Protein AF-0000000072276795 (afdb_homodimer)

Solvent-accessible surface area (backbone atoms only — not comparable to full-atom values): 30568 Å² total; per-residue (Å²): 133,78,74,77,77,68,77,66,77,73,62,91,47,72,48,56,56,48,46,16,51,46,33,13,52,41,35,22,52,41,46,49,38,46,50,50,27,50,40,44,41,50,50,43,51,48,48,41,60,69,48,47,43,57,41,44,35,32,31,45,52,47,86,69,55,72,68,60,15,49,53,50,31,49,51,39,51,53,50,46,44,53,56,47,60,65,33,89,45,36,66,43,66,42,70,52,53,64,67,56,52,46,57,64,42,33,75,75,68,66,55,65,72,63,56,72,74,45,81,60,61,42,41,27,42,28,26,40,40,86,90,47,86,67,60,59,67,58,49,42,50,54,41,35,71,73,22,84,41,40,39,63,58,46,80,45,53,56,50,50,36,48,45,51,48,33,50,51,41,38,52,48,28,53,52,48,42,51,49,39,50,51,46,47,39,51,51,36,42,52,37,46,52,49,47,46,64,73,40,36,70,62,51,50,54,38,51,70,74,62,55,54,67,63,57,54,19,50,53,52,12,51,52,32,24,52,32,16,32,52,11,7,44,48,10,47,60,65,36,43,59,58,53,51,49,52,36,52,48,37,44,69,40,33,89,70,80,47,63,72,48,66,75,51,72,68,54,49,52,55,56,60,44,45,20,53,48,45,8,48,46,30,18,52,39,29,29,52,45,45,46,53,52,56,56,63,74,99,134,78,74,78,76,69,75,68,78,72,62,91,47,71,48,57,55,47,48,16,53,46,34,14,51,41,35,22,51,41,45,49,38,47,50,51,26,51,39,44,41,50,49,43,51,49,48,40,61,68,48,45,42,58,43,44,35,34,30,45,53,46,84,70,56,71,70,59,15,49,54,51,32,50,50,38,51,52,49,47,44,53,56,46,58,66,34,87,45,37,65,43,65,43,70,52,53,65,68,57,54,46,59,63,41,33,76,73,67,64,56,65,73,63,55,72,73,45,80,58,60,43,42,28,43,28,25,40,40,87,90,47,86,67,59,59,66,59,51,41,50,54,41,36,70,74,22,83,43,40,40,63,59,46,80,45,53,56,51,50,35,48,45,52,46,33,49,52,42,38,53,47,30,51,49,48,42,52,50,39,51,51,47,46,39,52,51,37,41,50,37,47,51,50,48,48,63,75,41,37,69,63,50,50,53,39,51,71,74,62,55,54,66,64,58,54,20,49,55,54,11,51,50,34,24,52,33,15,33,53,11,7,45,50,10,47,60,65,37,44,60,58,53,50,49,50,36,52,49,38,44,68,38,33,90,69,79,46,63,72,51,66,73,50,72,67,53,52,50,56,56,62,44,46,21,54,48,44,8,48,46,31,17,53,39,29,30,52,45,44,47,53,52,56,57,64,75,98

InterPro domains:
  IPR003838 ABC3 transporter permease, C-terminal [PF02687] (175-291)
  IPR004513 Cell division protein FtsX [PTHR47755] (19-292)

Radius of gyration: 33.39 Å; Cα contacts (8 Å, |Δi|>4): 785; chains: 2; bounding box: 56×105×78 Å

Sequence (596 aa):
MRFPRTDLPIAEDGSGRFLAIMVAVMVFLATLAMAGAMAVQTVVDRWNRDVSGTLTVQVMPAEGSPEESGKTTEEWVEQALVVLRADRAVADAQAIPIERLKALMEPWLGAADLVDDLPMPRLIDVTLKPDTPFDLAALGRRLSEAVPGATLDDHRLWLAKLVNLAEALASLSLAVLVLVTAATSLAVVQATRTAMTTHRPAIEVLHMIGAHDAYIARQFAARSLVLGLMGGGTGLILALPAILGIGYLCRDIEGGFVPDVGLGAVHWLILVCLPLAGGLVAMLTTRVTVLRTLARMLMRFPRTDLPIAEDGSGRFLAIMVAVMVFLATLAMAGAMAVQTVVDRWNRDVSGTLTVQVMPAEGSPEESGKTTEEWVEQALVVLRADRAVADAQAIPIERLKALMEPWLGAADLVDDLPMPRLIDVTLKPDTPFDLAALGRRLSEAVPGATLDDHRLWLAKLVNLAEALASLSLAVLVLVTAATSLAVVQATRTAMTTHRPAIEVLHMIGAHDAYIARQFAARSLVLGLMGGGTGLILALPAILGIGYLCRDIEGGFVPDVGLGAVHWLILVCLPLAGGLVAMLTTRVTVLRTLARML

pLDDT: mean 76.98, std 15.15, range [20.09, 95.88]

Nearest PDB structures (foldseek):
  8tzk-assembly1_C  TM=5.915E-01  e=5.436E-09  Vibrio cholerae
  8i6s-assembly1_A  TM=6.624E-01  e=3.680E-07  Pseudomonas aeruginosa
  8jia-assembly1_D  TM=5.978E-01  e=1.374E-07  Mycobacterium tuberculosis
  8idc-assembly1_C  TM=5.456E-01  e=1.800E-06  Mycobacterium tuberculosis
  7v8l-assembly1_C  TM=4.996E-01  e=7.443E-05  Escherichia coli K-12

Foldseek 3Di:
DPPPCPVPCLDVDPLLVLLLQLLLQLLLVLLLLLLVLLLLVVQLLVVCVVVQFWWKKWFFFDDDDQVVSVVLSVVLVVQLQVLLVPDPFWPDKAKDDVVVVLVVCCVVVVDSVVSSSDRGIIMMITGTDRPDDDPPVVSQVVSCVRHVRIGGPCCPVVSVVSVVVSVVSVVVSVVSVVVSLVVSLVSLLVSLVVSCVVCVVVVVVCVVVPHDLQVVLQVQLVSQLVSLLSSSVSSLVVNVCVSVVVQVVQCVVPPPRRPNSPQDPVSVVVSNCSSVVRSNSSSVSSSVSSSVVVVVVD/DPPPCPVPCLDVDPLLVLLLQLLLQLLLVLLLLLLVLLLLVVQLLVVCVVVQFWWKKWFFFDDDDQVVSVVLSVVLLVQLQVLLVPDPFWPDKAKDDPVVVLVVCCVVVVDSVVSSSDRGIIMMITGTDRPDDDPPVVSQVVSCVRHVRIGGPCCPVVSVVSVVVSVVSVVVSVVSNVVSLVVSLVSLLVSLVVSCVVCVVVVVVCVVVPHDLQVVLQVQLVSQLVSLLSSSVSSLVVNVCVSVVVQVVQCVVPPPRRPNSPQDPVSVVVSNCSSVVRSNSSSVSSSVSSSVVVVVVD

Secondary structure (DSSP, 8-state):
------SS-----HHHHHHHHHHHHHHHHHHHHHHHHHHHHHHHHHHHHHHTT-EEEEEPPPSS-HHHHHHHHHHHHHHHHHHHHHSTTEEEEEEE-HHHHHHHHHHHH--HHHHHTS-PPEEEEEEEPTT----HHHHHHHHHHH-TTEEEE-THHHHHHHHHHHHHHHHHHHHHHHHHHHHHHHHHHHHHHHHHHHTHHHHHHHHHHT--HHHHHHHHHHHHHHHHHHHHHHHHHHHHHHHHHHHHHHHTT-SSSS------HHHHHHHHHHHHHHHHHHHHHHHHHHHHHHHHH-/------SS-----HHHHHHHHHHHHHHHHHHHHHHHHHHHHHHHHHHHHHHTT-EEEEEPPPSS-HHHHHHHHHHHHHHHHHHHHHSTTEEEEEEE-HHHHHHHHHHHH--HHHHHTS-PPEEEEEEEPTT----HHHHHHHHHHH-TTEEEE-THHHHHHHHHHHHHHHHHHHHHHHHHHHHHHHHHHHHHHHHHHHTHHHHHHHHHHT--HHHHHHHHHHHHHHHHHHHHHHHHHHHHHHHHHHHHHHHTT-SSSS------HHHHHHHHHHHHHHHHHHHHHHHHHHHHHHHHH-

Organism: Rhodospirillum rubrum (strain ATCC 11170 / ATH 1.1.1 / DSM 467 / LMG 4362 / NCIMB 8255 / S1) (NCBI:txid269796)

Structure (mmCIF, N/CA/C/O backbone):
data_AF-0000000072276795-model_v1
#
loop_
_entity.id
_entity.type
_entity.pdbx_description
1 polymer 'ABC3 transporter permease C-terminal domain-containing protein'
#
loop_
_atom_site.group_PDB
_atom_site.id
_atom_site.type_symbol
_atom_site.label_atom_id
_atom_site.label_alt_id
_atom_site.label_comp_id
_atom_site.label_asym_id
_atom_site.label_entity_id
_atom_site.label_seq_id
_atom_site.pdbx_PDB_ins_code
_atom_site.Cartn_x
_atom_site.Cartn_y
_atom_site.Cartn_z
_atom_site.occupancy
_atom_site.B_iso_or_equiv
_atom_site.auth_seq_id
_atom_site.auth_comp_id
_atom_site.auth_asym_id
_atom_site.auth_atom_id
_atom_site.pdbx_PDB_model_num
ATOM 1 N N . MET A 1 1 ? -24.406 9.164 27.703 1 20.09 1 MET A N 1
ATOM 2 C CA . MET A 1 1 ? -23.141 9.492 28.344 1 20.09 1 MET A CA 1
ATOM 3 C C . MET A 1 1 ? -22.703 10.914 28.016 1 20.09 1 MET A C 1
ATOM 5 O O . MET A 1 1 ? -22.406 11.227 26.859 1 20.09 1 MET A O 1
ATOM 9 N N . ARG A 1 2 ? -23.156 11.914 28.656 1 27.45 2 ARG A N 1
ATOM 10 C CA . ARG A 1 2 ? -23.109 13.367 28.5 1 27.45 2 ARG A CA 1
ATOM 11 C C . ARG A 1 2 ? -21.672 13.883 28.531 1 27.45 2 ARG A C 1
ATOM 13 O O . ARG A 1 2 ? -20.938 13.617 29.484 1 27.45 2 ARG A O 1
ATOM 20 N N . PHE A 1 3 ? -21.016 13.953 27.406 1 33.88 3 PHE A N 1
ATOM 21 C CA . PHE A 1 3 ? -19.672 14.516 27.375 1 33.88 3 PHE A CA 1
ATOM 22 C C . PHE A 1 3 ? -19.562 15.742 28.266 1 33.88 3 PHE A C 1
ATOM 24 O O . PHE A 1 3 ? -20.484 16.562 28.328 1 33.88 3 PHE A O 1
ATOM 31 N N . PRO A 1 4 ? -19.031 15.773 29.422 1 36.06 4 PRO A N 1
ATOM 32 C CA . PRO A 1 4 ? -18.969 16.922 30.328 1 36.06 4 PRO A CA 1
ATOM 33 C C . PRO A 1 4 ? -18.672 18.234 29.594 1 36.06 4 PRO A C 1
ATOM 35 O O . PRO A 1 4 ? -17.969 18.234 28.594 1 36.06 4 PRO A O 1
ATOM 38 N N . ARG A 1 5 ? -19.594 19.219 29.672 1 37.97 5 ARG A N 1
ATOM 39 C CA . ARG A 1 5 ? -19.656 20.594 29.188 1 37.97 5 ARG A CA 1
ATOM 40 C C . ARG A 1 5 ? -18.438 21.391 29.656 1 37.97 5 ARG A C 1
ATOM 42 O O . ARG A 1 5 ? -18.312 21.688 30.844 1 37.97 5 ARG A O 1
ATOM 49 N N . THR A 1 6 ? -17.266 20.938 29.594 1 38.81 6 THR A N 1
ATOM 50 C CA . THR A 1 6 ? -16.25 21.906 29.969 1 38.81 6 THR A CA 1
ATOM 51 C C . THR A 1 6 ? -16.594 23.297 29.422 1 38.81 6 THR A C 1
ATOM 53 O O . THR A 1 6 ? -17.078 23.422 28.297 1 38.81 6 THR A O 1
ATOM 56 N N . ASP A 1 7 ? -17.078 24.234 30.25 1 36.56 7 ASP A N 1
ATOM 57 C CA . ASP A 1 7 ? -17.531 25.625 30.125 1 36.56 7 ASP A CA 1
ATOM 58 C C . ASP A 1 7 ? -16.688 26.375 29.094 1 36.56 7 ASP A C 1
ATOM 60 O O . ASP A 1 7 ? -16.859 27.578 28.906 1 36.56 7 ASP A O 1
ATOM 64 N N . LEU A 1 8 ? -15.367 26.172 29.062 1 38 8 LEU A N 1
ATOM 65 C CA . LEU A 1 8 ? -14.711 27 28.047 1 38 8 LEU A CA 1
ATOM 66 C C . LEU A 1 8 ? -15.367 26.812 26.688 1 38 8 LEU A C 1
ATOM 68 O O . LEU A 1 8 ? -15.594 25.688 26.234 1 38 8 LEU A O 1
ATOM 72 N N . PRO A 1 9 ? -16.312 27.672 26.312 1 37.31 9 PRO A N 1
ATOM 73 C CA . PRO A 1 9 ? -16.891 27.625 24.969 1 37.31 9 PRO A CA 1
ATOM 74 C C . PRO A 1 9 ? -15.891 27.156 23.922 1 37.31 9 PRO A C 1
ATOM 76 O O . PRO A 1 9 ? -15.258 27.969 23.25 1 37.31 9 PRO A O 1
ATOM 79 N N . ILE A 1 10 ? -15.148 26.328 24.203 1 44.72 10 ILE A N 1
ATOM 80 C CA . ILE A 1 10 ? -14.18 25.797 23.25 1 44.72 10 ILE A CA 1
ATOM 81 C C . ILE A 1 10 ? -14.852 25.578 21.906 1 44.72 10 ILE A C 1
ATOM 83 O O . ILE A 1 10 ? -15.742 24.734 21.766 1 44.72 10 ILE A O 1
ATOM 87 N N . ALA A 1 11 ? -15.211 26.656 21.25 1 44.47 11 ALA A N 1
ATOM 88 C CA . ALA A 1 11 ? -15.625 26.984 19.891 1 44.47 11 ALA A CA 1
ATOM 89 C C . ALA A 1 11 ? -15.273 25.859 18.922 1 44.47 11 ALA A C 1
ATOM 91 O O . ALA A 1 11 ? -14.367 25.062 19.188 1 44.47 11 ALA A O 1
ATOM 92 N N . GLU A 1 12 ? -16.125 25.188 18.266 1 48.78 12 GLU A N 1
ATOM 93 C CA . GLU A 1 12 ? -16.141 24.344 17.078 1 48.78 12 GLU A CA 1
ATOM 94 C C . GLU A 1 12 ? -14.898 24.562 16.219 1 48.78 12 GLU A C 1
ATOM 96 O O . GLU A 1 12 ? -14.93 25.312 15.242 1 48.78 12 GLU A O 1
ATOM 101 N N . ASP A 1 13 ? -13.695 24.766 16.859 1 55.5 13 ASP A N 1
ATOM 102 C CA . ASP A 1 13 ? -12.539 25.391 16.234 1 55.5 13 ASP A CA 1
ATOM 103 C C . ASP A 1 13 ? -11.992 24.531 15.094 1 55.5 13 ASP A C 1
ATOM 105 O O . ASP A 1 13 ? -12.195 23.312 15.078 1 55.5 13 ASP A O 1
ATOM 109 N N . GLY A 1 14 ? -11.891 25.094 13.945 1 64.62 14 GLY A N 1
ATOM 110 C CA . GLY A 1 14 ? -11.234 24.703 12.703 1 64.62 14 GLY A CA 1
ATOM 111 C C . GLY A 1 14 ? -10.031 23.812 12.914 1 64.62 14 GLY A C 1
ATOM 112 O O . GLY A 1 14 ? -9.781 22.906 12.117 1 64.62 14 GLY A O 1
ATOM 113 N N . SER A 1 15 ? -9.445 23.922 14.141 1 71.5 15 SER A N 1
ATOM 114 C CA . SER A 1 15 ? -8.234 23.141 14.406 1 71.5 15 SER A CA 1
ATOM 115 C C . SER A 1 15 ? -8.57 21.703 14.773 1 71.5 15 SER A C 1
ATOM 117 O O . SER A 1 15 ? -7.848 20.781 14.414 1 71.5 15 SER A O 1
ATOM 119 N N . GLY A 1 16 ? -9.727 21.578 15.547 1 79.12 16 GLY A N 1
ATOM 120 C CA . GLY A 1 16 ? -10.148 20.234 15.93 1 79.12 16 GLY A CA 1
ATOM 121 C C . GLY A 1 16 ? -10.547 19.375 14.75 1 79.12 16 GLY A C 1
ATOM 122 O O . GLY A 1 16 ? -10.164 18.203 14.672 1 79.12 16 GLY A O 1
ATOM 123 N N . ARG A 1 17 ? -11.242 20.031 13.875 1 83.44 17 ARG A N 1
ATOM 124 C CA . ARG A 1 17 ? -11.664 19.312 12.688 1 83.44 17 ARG A CA 1
ATOM 125 C C . ARG A 1 17 ? -10.469 18.922 11.82 1 83.44 17 ARG A C 1
ATOM 127 O O . ARG A 1 17 ? -10.422 17.828 11.258 1 83.44 17 ARG A O 1
ATOM 134 N N . PHE A 1 18 ? -9.547 19.812 11.758 1 85.56 18 PHE A N 1
ATOM 135 C CA . PHE A 1 18 ? -8.32 19.547 11.008 1 85.56 18 PHE A CA 1
ATOM 136 C C . PHE A 1 18 ? -7.598 18.328 11.57 1 85.56 18 PHE A C 1
ATOM 138 O O . PHE A 1 18 ? -7.207 17.438 10.812 1 85.56 18 PHE A O 1
ATOM 145 N N . LEU A 1 19 ? -7.512 18.297 12.875 1 87.38 19 LEU A N 1
ATOM 146 C CA . LEU A 1 19 ? -6.785 17.219 13.516 1 87.38 19 LEU A CA 1
ATOM 147 C C . LEU A 1 19 ? -7.488 15.883 13.289 1 87.38 19 LEU A C 1
ATOM 149 O O . LEU A 1 19 ? -6.844 14.883 12.953 1 87.38 19 LEU A O 1
ATOM 153 N N . ALA A 1 20 ? -8.758 15.883 13.406 1 90.62 20 ALA A N 1
ATOM 154 C CA . ALA A 1 20 ? -9.539 14.664 13.234 1 90.62 20 ALA A CA 1
ATOM 155 C C . ALA A 1 20 ? -9.398 14.125 11.812 1 90.62 20 ALA A C 1
ATOM 157 O O . ALA A 1 20 ? -9.219 12.922 11.617 1 90.62 20 ALA A O 1
ATOM 158 N N . ILE A 1 21 ? -9.477 15.008 10.844 1 91.06 21 ILE A N 1
ATOM 159 C CA . ILE A 1 21 ? -9.398 14.609 9.438 1 91.06 21 ILE A CA 1
ATOM 160 C C . ILE A 1 21 ? -7.992 14.094 9.133 1 91.06 21 ILE A C 1
ATOM 162 O O . ILE A 1 21 ? -7.832 13.086 8.445 1 91.06 21 ILE A O 1
ATOM 166 N N . MET A 1 22 ? -7.035 14.742 9.609 1 91.56 22 MET A N 1
ATOM 167 C CA . MET A 1 22 ? -5.648 14.344 9.375 1 91.56 22 MET A CA 1
ATOM 168 C C . MET A 1 22 ? -5.371 12.969 9.969 1 91.56 22 MET A C 1
ATOM 170 O O . MET A 1 22 ? -4.758 12.117 9.312 1 91.56 22 MET A O 1
ATOM 174 N N . VAL A 1 23 ? -5.785 12.797 11.18 1 92.5 23 VAL A N 1
ATOM 175 C CA . VAL A 1 23 ? -5.582 11.516 11.828 1 92.5 23 VAL A CA 1
ATOM 176 C C . VAL A 1 23 ? -6.348 10.422 11.086 1 92.5 23 VAL A C 1
ATOM 178 O O . VAL A 1 23 ? -5.855 9.305 10.93 1 92.5 23 VAL A O 1
ATOM 181 N N . ALA A 1 24 ? -7.578 10.758 10.617 1 94.38 24 ALA A N 1
ATOM 182 C CA . ALA A 1 24 ? -8.375 9.805 9.844 1 94.38 24 ALA A CA 1
ATOM 183 C C . ALA A 1 24 ? -7.609 9.336 8.609 1 94.38 24 ALA A C 1
ATOM 185 O O . ALA A 1 24 ? -7.539 8.133 8.344 1 94.38 24 ALA A O 1
ATOM 186 N N . VAL A 1 25 ? -7.02 10.242 7.918 1 92.69 25 VAL A N 1
ATOM 187 C CA . VAL A 1 25 ? -6.289 9.93 6.695 1 92.69 25 VAL A CA 1
ATOM 188 C C . VAL A 1 25 ? -5.074 9.062 7.02 1 92.69 25 VAL A C 1
ATOM 190 O O . VAL A 1 25 ? -4.824 8.062 6.352 1 92.69 25 VAL A O 1
ATOM 193 N N . MET A 1 26 ? -4.328 9.43 8.008 1 92.44 26 MET A N 1
ATOM 194 C CA . MET A 1 26 ? -3.113 8.711 8.391 1 92.44 26 MET A CA 1
ATOM 195 C C . MET A 1 26 ? -3.439 7.289 8.844 1 92.44 26 MET A C 1
ATOM 197 O O . MET A 1 26 ? -2.779 6.336 8.43 1 92.44 26 MET A O 1
ATOM 201 N N . VAL A 1 27 ? -4.484 7.172 9.648 1 93.44 27 VAL A N 1
ATOM 202 C CA . VAL A 1 27 ? -4.863 5.848 10.133 1 93.44 27 VAL A CA 1
ATOM 203 C C . VAL A 1 27 ? -5.402 5.012 8.969 1 93.44 27 VAL A C 1
ATOM 205 O O . VAL A 1 27 ? -5.184 3.801 8.914 1 93.44 27 VAL A O 1
ATOM 208 N N . PHE A 1 28 ? -6.168 5.602 8.109 1 94.56 28 PHE A N 1
ATOM 209 C CA . PHE A 1 28 ? -6.621 4.922 6.902 1 94.56 28 PHE A CA 1
ATOM 210 C C . PHE A 1 28 ? -5.441 4.312 6.156 1 94.56 28 PHE A C 1
ATOM 212 O O . PHE A 1 28 ? -5.453 3.121 5.832 1 94.56 28 PHE A O 1
ATOM 219 N N . LEU A 1 29 ? -4.438 5.109 5.934 1 92 29 LEU A N 1
ATOM 220 C CA . LEU A 1 29 ? -3.262 4.668 5.191 1 92 29 LEU A CA 1
ATOM 221 C C . LEU A 1 29 ? -2.512 3.584 5.957 1 92 29 LEU A C 1
ATOM 223 O O . LEU A 1 29 ? -2.061 2.6 5.367 1 92 29 LEU A O 1
ATOM 227 N N . ALA A 1 30 ? -2.354 3.791 7.234 1 92.94 30 ALA A N 1
ATOM 228 C CA . ALA A 1 30 ? -1.681 2.795 8.07 1 92.94 30 ALA A CA 1
ATOM 229 C C . ALA A 1 30 ? -2.428 1.465 8.039 1 92.94 30 ALA A C 1
ATOM 231 O O . ALA A 1 30 ? -1.81 0.4 7.969 1 92.94 30 ALA A O 1
ATOM 232 N N . THR A 1 31 ? -3.746 1.575 8.125 1 93.75 31 THR A N 1
ATOM 233 C CA . THR A 1 31 ? -4.578 0.378 8.117 1 93.75 31 THR A CA 1
ATOM 234 C C . THR A 1 31 ? -4.43 -0.375 6.797 1 93.75 31 THR A C 1
ATOM 236 O O . THR A 1 31 ? -4.281 -1.599 6.789 1 93.75 31 THR A O 1
ATOM 239 N N . LEU A 1 32 ? -4.461 0.344 5.77 1 92.81 32 LEU A N 1
ATOM 240 C CA . LEU A 1 32 ? -4.316 -0.285 4.465 1 92.81 32 LEU A CA 1
ATOM 241 C C . LEU A 1 32 ? -2.943 -0.936 4.324 1 92.81 32 LEU A C 1
ATOM 243 O O . LEU A 1 32 ? -2.828 -2.041 3.789 1 92.81 32 LEU A O 1
ATOM 247 N N . ALA A 1 33 ? -1.921 -0.203 4.738 1 90.44 33 ALA A N 1
ATOM 248 C CA . ALA A 1 33 ? -0.561 -0.732 4.676 1 90.44 33 ALA A CA 1
ATOM 249 C C . ALA A 1 33 ? -0.433 -2.012 5.5 1 90.44 33 ALA A C 1
ATOM 251 O O . ALA A 1 33 ? 0.137 -3.002 5.035 1 90.44 33 ALA A O 1
ATOM 252 N N . MET A 1 34 ? -0.994 -1.977 6.668 1 91.06 34 MET A N 1
ATOM 253 C CA . MET A 1 34 ? -0.9 -3.121 7.57 1 91.06 34 MET A CA 1
ATOM 254 C C . MET A 1 34 ? -1.726 -4.293 7.047 1 91.06 34 MET A C 1
ATOM 256 O O . MET A 1 34 ? -1.27 -5.438 7.074 1 91.06 34 MET A O 1
ATOM 260 N N . ALA A 1 35 ? -2.898 -4 6.652 1 91.12 35 ALA A N 1
ATOM 261 C CA . ALA A 1 35 ? -3.762 -5.043 6.098 1 91.12 35 ALA A CA 1
ATOM 262 C C . ALA A 1 35 ? -3.117 -5.703 4.883 1 91.12 35 ALA A C 1
ATOM 264 O O . ALA A 1 35 ? -3.172 -6.926 4.73 1 91.12 35 ALA A O 1
ATOM 265 N N . GLY A 1 36 ? -2.57 -4.906 4.035 1 88.38 36 GLY A N 1
ATOM 266 C CA . GLY A 1 36 ? -1.886 -5.445 2.873 1 88.38 36 GLY A CA 1
ATOM 267 C C . GLY A 1 36 ? -0.716 -6.344 3.23 1 88.38 36 GLY A C 1
ATOM 268 O O . GLY A 1 36 ? -0.555 -7.422 2.654 1 88.38 36 GLY A O 1
ATOM 269 N N . ALA A 1 37 ? 0.074 -5.895 4.133 1 87.19 37 ALA A N 1
ATOM 270 C CA . ALA A 1 37 ? 1.221 -6.688 4.57 1 87.19 37 ALA A CA 1
ATOM 271 C C . ALA A 1 37 ? 0.771 -8.008 5.191 1 87.19 37 ALA A C 1
ATOM 273 O O . ALA A 1 37 ? 1.366 -9.055 4.934 1 87.19 37 ALA A O 1
ATOM 274 N N . MET A 1 38 ? -0.265 -7.945 5.965 1 87.44 38 MET A N 1
ATOM 275 C CA . MET A 1 38 ? -0.78 -9.141 6.621 1 87.44 38 MET A CA 1
ATOM 276 C C . MET A 1 38 ? -1.386 -10.102 5.605 1 87.44 38 MET A C 1
ATOM 278 O O . MET A 1 38 ? -1.252 -11.32 5.738 1 87.44 38 MET A O 1
ATOM 282 N N . ALA A 1 39 ? -2.004 -9.602 4.668 1 85.5 39 ALA A N 1
ATOM 283 C CA . ALA A 1 39 ? -2.588 -10.43 3.619 1 85.5 39 ALA A CA 1
ATOM 284 C C . ALA A 1 39 ? -1.511 -11.211 2.875 1 85.5 39 ALA A C 1
ATOM 286 O O . ALA A 1 39 ? -1.663 -12.414 2.631 1 85.5 39 ALA A O 1
ATOM 287 N N . VAL A 1 40 ? -0.479 -10.523 2.545 1 82.62 40 VAL A N 1
ATOM 288 C CA . VAL A 1 40 ? 0.615 -11.172 1.83 1 82.62 40 VAL A CA 1
ATOM 289 C C . VAL A 1 40 ? 1.254 -12.234 2.721 1 82.62 40 VAL A C 1
ATOM 291 O O . VAL A 1 40 ? 1.584 -13.328 2.256 1 82.62 40 VAL A O 1
ATOM 294 N N . GLN A 1 41 ? 1.397 -11.898 3.957 1 81.44 41 GLN A N 1
ATOM 295 C CA . GLN A 1 41 ? 1.994 -12.852 4.891 1 81.44 41 GLN A CA 1
ATOM 296 C C . GLN A 1 41 ? 1.119 -14.094 5.047 1 81.44 41 GLN A C 1
ATOM 298 O O . GLN A 1 41 ? 1.631 -15.203 5.18 1 81.44 41 GLN A O 1
ATOM 303 N N . THR A 1 42 ? -0.149 -13.891 5.043 1 79.31 42 THR A N 1
ATOM 304 C CA . THR A 1 42 ? -1.074 -15.008 5.172 1 79.31 42 THR A CA 1
ATOM 305 C C . THR A 1 42 ? -0.977 -15.938 3.965 1 79.31 42 THR A C 1
ATOM 307 O O . THR A 1 42 ? -1.021 -17.156 4.109 1 79.31 42 THR A O 1
ATOM 310 N N . VAL A 1 43 ? -0.825 -15.32 2.854 1 75.5 43 VAL A N 1
ATOM 311 C CA . VAL A 1 43 ? -0.714 -16.109 1.633 1 75.5 43 VAL A CA 1
ATOM 312 C C . VAL A 1 43 ? 0.575 -16.922 1.663 1 75.5 43 VAL A C 1
ATOM 314 O O . VAL A 1 43 ? 0.574 -18.109 1.326 1 75.5 43 VAL A O 1
ATOM 317 N N . VAL A 1 44 ? 1.602 -16.297 2.039 1 73.81 44 VAL A N 1
ATOM 318 C CA . VAL A 1 44 ? 2.9 -16.953 2.094 1 73.81 44 VAL A CA 1
ATOM 319 C C . VAL A 1 44 ? 2.865 -18.078 3.133 1 73.81 44 VAL A C 1
ATOM 321 O O . VAL A 1 44 ? 3.42 -19.156 2.912 1 73.81 44 VAL A O 1
ATOM 324 N N . ASP A 1 45 ? 2.305 -17.797 4.27 1 72.69 45 ASP A N 1
ATOM 325 C CA . ASP A 1 45 ? 2.205 -18.797 5.332 1 72.69 45 ASP A CA 1
ATOM 326 C C . ASP A 1 45 ? 1.394 -20 4.875 1 72.69 45 ASP A C 1
ATOM 328 O O . ASP A 1 45 ? 1.729 -21.141 5.203 1 72.69 45 ASP A O 1
ATOM 332 N N . ARG A 1 46 ? 0.455 -19.75 4.215 1 69.69 46 ARG A N 1
ATOM 333 C CA . ARG A 1 46 ? -0.371 -20.844 3.707 1 69.69 46 ARG A CA 1
ATOM 334 C C . ARG A 1 46 ? 0.382 -21.656 2.664 1 69.69 46 ARG A C 1
ATOM 336 O O . ARG A 1 46 ? 0.295 -22.891 2.65 1 69.69 46 ARG A O 1
ATOM 343 N N . TRP A 1 47 ? 0.97 -20.906 1.813 1 66.12 47 TRP A N 1
ATOM 344 C CA . TRP A 1 47 ? 1.753 -21.594 0.797 1 66.12 47 TRP A CA 1
ATOM 345 C C . TRP A 1 47 ? 2.859 -22.422 1.437 1 66.12 47 TRP A C 1
ATOM 347 O O . TRP A 1 47 ? 3.141 -23.547 0.991 1 66.12 47 TRP A O 1
ATOM 357 N N . ASN A 1 48 ? 3.477 -21.828 2.393 1 62.69 48 ASN A N 1
ATOM 358 C CA . ASN A 1 48 ? 4.527 -22.547 3.1 1 62.69 48 ASN A CA 1
ATOM 359 C C . ASN A 1 48 ? 3.988 -23.797 3.779 1 62.69 48 ASN A C 1
ATOM 361 O O . ASN A 1 48 ? 4.668 -24.828 3.83 1 62.69 48 ASN A O 1
ATOM 365 N N . ARG A 1 49 ? 2.857 -23.656 4.344 1 59.19 49 ARG A N 1
ATOM 366 C CA . ARG A 1 49 ? 2.248 -24.797 5.027 1 59.19 49 ARG A CA 1
ATOM 367 C C . ARG A 1 49 ? 1.905 -25.906 4.039 1 59.19 49 ARG A C 1
ATOM 369 O O . ARG A 1 49 ? 2.078 -27.094 4.344 1 59.19 49 ARG A O 1
ATOM 376 N N . ASP A 1 50 ? 1.562 -25.469 2.863 1 55.47 50 ASP A N 1
ATOM 377 C CA . ASP A 1 50 ? 1.176 -26.453 1.861 1 55.47 50 ASP A CA 1
ATOM 378 C C . ASP A 1 50 ? 2.404 -27.094 1.226 1 55.47 50 ASP A C 1
ATOM 380 O O . ASP A 1 50 ? 2.385 -28.281 0.886 1 55.47 50 ASP A O 1
ATOM 384 N N . VAL A 1 51 ? 3.41 -26.203 1.039 1 52.25 51 VAL A N 1
ATOM 385 C CA . VAL A 1 51 ? 4.609 -26.719 0.379 1 52.25 51 VAL A CA 1
ATOM 386 C C . VAL A 1 51 ? 5.543 -27.328 1.413 1 52.25 51 VAL A C 1
ATOM 388 O O . VAL A 1 51 ? 6.281 -28.281 1.104 1 52.25 51 VAL A O 1
ATOM 391 N N . SER A 1 52 ? 5.758 -26.5 2.537 1 53.78 52 SER A N 1
ATOM 392 C CA . SER A 1 52 ? 6.715 -26.891 3.572 1 53.78 52 SER A CA 1
ATOM 393 C C . SER A 1 52 ? 6.434 -28.297 4.09 1 53.78 52 SER A C 1
ATOM 395 O O . SER A 1 52 ? 7.297 -28.906 4.715 1 53.78 52 SER A O 1
ATOM 397 N N . GLY A 1 53 ? 5.305 -28.844 3.895 1 52.5 53 GLY A N 1
ATOM 398 C CA . GLY A 1 53 ? 5.234 -30.141 4.543 1 52.5 53 GLY A CA 1
ATOM 399 C C . GLY A 1 53 ? 6.074 -31.203 3.854 1 52.5 53 GLY A C 1
ATOM 400 O O . GLY A 1 53 ? 6.441 -32.219 4.465 1 52.5 53 GLY A O 1
ATOM 401 N N . THR A 1 54 ? 6.398 -31.031 2.492 1 57.44 54 THR A N 1
ATOM 402 C CA . THR A 1 54 ? 7.121 -32.156 1.927 1 57.44 54 THR A CA 1
ATOM 403 C C . THR A 1 54 ? 8.305 -31.703 1.094 1 57.44 54 THR A C 1
ATOM 405 O O . THR A 1 54 ? 8.141 -30.906 0.167 1 57.44 54 THR A O 1
ATOM 408 N N . LEU A 1 55 ? 9.43 -31.438 1.732 1 67.62 55 LEU A N 1
ATOM 409 C CA . LEU A 1 55 ? 10.656 -31.234 0.967 1 67.62 55 LEU A CA 1
ATOM 410 C C . LEU A 1 55 ? 11.211 -32.562 0.457 1 67.62 55 LEU A C 1
ATOM 412 O O . LEU A 1 55 ? 11.156 -33.562 1.155 1 67.62 55 LEU A O 1
ATOM 416 N N . THR A 1 56 ? 11.461 -32.5 -0.914 1 72.5 56 THR A N 1
ATOM 417 C CA . THR A 1 56 ? 12.031 -33.719 -1.466 1 72.5 56 THR A CA 1
ATOM 418 C C . THR A 1 56 ? 13.508 -33.531 -1.799 1 72.5 56 THR A C 1
ATOM 420 O O . THR A 1 56 ? 13.883 -32.562 -2.451 1 72.5 56 THR A O 1
ATOM 423 N N . VAL A 1 57 ? 14.336 -34.312 -1.13 1 78.75 57 VAL A N 1
ATOM 424 C CA . VAL A 1 57 ? 15.766 -34.312 -1.415 1 78.75 57 VAL A CA 1
ATOM 425 C C . VAL A 1 57 ? 16.078 -35.406 -2.459 1 78.75 57 VAL A C 1
ATOM 427 O O . VAL A 1 57 ? 15.562 -36.5 -2.375 1 78.75 57 VAL A O 1
ATOM 430 N N . GLN A 1 58 ? 16.656 -34.938 -3.477 1 79.81 58 GLN A N 1
ATOM 431 C CA . GLN A 1 58 ? 17.047 -35.875 -4.516 1 79.81 58 GLN A CA 1
ATOM 432 C C . GLN A 1 58 ? 18.531 -36.219 -4.426 1 79.81 58 GLN A C 1
ATOM 434 O O . GLN A 1 58 ? 19.359 -35.312 -4.285 1 79.81 58 GLN A O 1
ATOM 439 N N . VAL A 1 59 ? 18.828 -37.531 -4.316 1 80.62 59 VAL A N 1
ATOM 440 C CA . VAL A 1 59 ? 20.219 -38 -4.324 1 80.62 59 VAL A CA 1
ATOM 441 C C . VAL A 1 59 ? 20.531 -38.625 -5.676 1 80.62 59 VAL A C 1
ATOM 443 O O . VAL A 1 59 ? 19.938 -39.656 -6.059 1 80.62 59 VAL A O 1
ATOM 446 N N . MET A 1 60 ? 21.359 -37.938 -6.359 1 79.44 60 MET A N 1
ATOM 447 C CA . MET A 1 60 ? 21.766 -38.438 -7.664 1 79.44 60 MET A CA 1
ATOM 448 C C . MET A 1 60 ? 22.656 -39.656 -7.516 1 79.44 60 MET A C 1
ATOM 450 O O . MET A 1 60 ? 23.484 -39.719 -6.598 1 79.44 60 MET A O 1
ATOM 454 N N . PRO A 1 61 ? 22.391 -40.625 -8.422 1 75.88 61 PRO A N 1
ATOM 455 C CA . PRO A 1 61 ? 23.203 -41.844 -8.352 1 75.88 61 PRO A CA 1
ATOM 456 C C . PRO A 1 61 ? 24.688 -41.562 -8.633 1 75.88 61 PRO A C 1
ATOM 458 O O . PRO A 1 61 ? 25 -40.688 -9.43 1 75.88 61 PRO A O 1
ATOM 461 N N . ALA A 1 62 ? 25.547 -42.219 -7.801 1 73.44 62 ALA A N 1
ATOM 462 C CA . ALA A 1 62 ? 27 -42.125 -7.992 1 73.44 62 ALA A CA 1
ATOM 463 C C . ALA A 1 62 ? 27.422 -42.688 -9.336 1 73.44 62 ALA A C 1
ATOM 465 O O . ALA A 1 62 ? 26.703 -43.531 -9.914 1 73.44 62 ALA A O 1
ATOM 466 N N . GLU A 1 63 ? 28.391 -42 -9.898 1 70 63 GLU A N 1
ATOM 467 C CA . GLU A 1 63 ? 28.953 -42.469 -11.156 1 70 63 GLU A CA 1
ATOM 468 C C . GLU A 1 63 ? 29.703 -43.781 -10.945 1 70 63 GLU A C 1
ATOM 470 O O . GLU A 1 63 ? 30.297 -44 -9.891 1 70 63 GLU A O 1
ATOM 475 N N . GLY A 1 64 ? 29.5 -44.844 -11.758 1 66.06 64 GLY A N 1
ATOM 476 C CA . GLY A 1 64 ? 30.25 -46.062 -11.758 1 66.06 64 GLY A CA 1
ATOM 477 C C . GLY A 1 64 ? 29.422 -47.281 -12.188 1 66.06 64 GLY A C 1
ATOM 478 O O . GLY A 1 64 ? 28.406 -47.125 -12.852 1 66.06 64 GLY A O 1
ATOM 479 N N . SER A 1 65 ? 29.922 -48.438 -11.875 1 66.56 65 SER A N 1
ATOM 480 C CA . SER A 1 65 ? 29.234 -49.656 -12.195 1 66.56 65 SER A CA 1
ATOM 481 C C . SER A 1 65 ? 27.938 -49.812 -11.398 1 66.56 65 SER A C 1
ATOM 483 O O . SER A 1 65 ? 27.828 -49.281 -10.289 1 66.56 65 SER A O 1
ATOM 485 N N . PRO A 1 66 ? 26.875 -50.25 -11.945 1 66.44 66 PRO A N 1
ATOM 486 C CA . PRO A 1 66 ? 25.562 -50.344 -11.32 1 66.44 66 PRO A CA 1
ATOM 487 C C . PRO A 1 66 ? 25.609 -50.906 -9.906 1 66.44 66 PRO A C 1
ATOM 489 O O . PRO A 1 66 ? 24.906 -50.438 -9.016 1 66.44 66 PRO A O 1
ATOM 492 N N . GLU A 1 67 ? 26.422 -51.844 -9.75 1 70.44 67 GLU A N 1
ATOM 493 C CA . GLU A 1 67 ? 26.469 -52.438 -8.422 1 70.44 67 GLU A CA 1
ATOM 494 C C . GLU A 1 67 ? 27.156 -51.5 -7.422 1 70.44 67 GLU A C 1
ATOM 496 O O . GLU A 1 67 ? 26.688 -51.344 -6.293 1 70.44 67 GLU A O 1
ATOM 501 N N . GLU A 1 68 ? 28.219 -50.938 -7.797 1 71 68 GLU A N 1
ATOM 502 C CA . GLU A 1 68 ? 28.969 -50.031 -6.918 1 71 68 GLU A CA 1
ATOM 503 C C . GLU A 1 68 ? 28.219 -48.719 -6.707 1 71 68 GLU A C 1
ATOM 505 O O . GLU A 1 68 ? 28.219 -48.156 -5.605 1 71 68 GLU A O 1
ATOM 510 N N . SER A 1 69 ? 27.609 -48.375 -7.734 1 74.12 69 SER A N 1
ATOM 511 C CA . SER A 1 69 ? 26.859 -47.125 -7.688 1 74.12 69 SER A CA 1
ATOM 512 C C . SER A 1 69 ? 25.656 -47.25 -6.758 1 74.12 69 SER A C 1
ATOM 514 O O . SER A 1 69 ? 25.297 -46.281 -6.062 1 74.12 69 SER A O 1
ATOM 516 N N . GLY A 1 70 ? 25.109 -48.406 -6.812 1 73.44 70 GLY A N 1
ATOM 517 C CA . GLY A 1 70 ? 23.969 -48.625 -5.953 1 73.44 70 GLY A CA 1
ATOM 518 C C . GLY A 1 70 ? 24.297 -48.594 -4.477 1 73.44 70 GLY A C 1
ATOM 519 O O . GLY A 1 70 ? 23.562 -48.031 -3.68 1 73.44 70 GLY A O 1
ATOM 520 N N . LYS A 1 71 ? 25.422 -49.25 -4.172 1 80.81 71 LYS A N 1
ATOM 521 C CA . LYS A 1 71 ? 25.828 -49.25 -2.771 1 80.81 71 LYS A CA 1
ATOM 522 C C . LYS A 1 71 ? 26.234 -47.875 -2.293 1 80.81 71 LYS A C 1
ATOM 524 O O . LYS A 1 71 ? 25.875 -47.469 -1.19 1 80.81 71 LYS A O 1
ATOM 529 N N . THR A 1 72 ? 26.938 -47.25 -3.131 1 80.94 72 THR A N 1
ATOM 530 C CA . THR A 1 72 ? 27.391 -45.906 -2.762 1 80.94 72 THR A CA 1
ATOM 531 C C . THR A 1 72 ? 26.219 -44.938 -2.631 1 80.94 72 THR A C 1
ATOM 533 O O . THR A 1 72 ? 26.203 -44.125 -1.729 1 80.94 72 THR A O 1
ATOM 536 N N . THR A 1 73 ? 25.328 -45.094 -3.463 1 82 73 THR A N 1
ATOM 537 C CA . THR A 1 73 ? 24.141 -44.25 -3.412 1 82 73 THR A CA 1
ATOM 538 C C . THR A 1 73 ? 23.344 -44.5 -2.139 1 82 73 THR A C 1
ATOM 540 O O . THR A 1 73 ? 22.812 -43.562 -1.529 1 82 73 THR A O 1
ATOM 543 N N . GLU A 1 74 ? 23.344 -45.781 -1.783 1 82.12 74 GLU A N 1
ATOM 544 C CA . GLU A 1 74 ? 22.625 -46.094 -0.556 1 82.12 74 GLU A CA 1
ATOM 545 C C . GLU A 1 74 ? 23.312 -45.5 0.667 1 82.12 74 GLU A C 1
ATOM 547 O O . GLU A 1 74 ? 22.656 -45.094 1.623 1 82.12 74 GLU A O 1
ATOM 552 N N . GLU A 1 75 ? 24.547 -45.531 0.618 1 84.44 75 GLU A N 1
ATOM 553 C CA . GLU A 1 75 ? 25.297 -44.906 1.706 1 84.44 75 GLU A CA 1
ATOM 554 C C . GLU A 1 75 ? 25.062 -43.406 1.763 1 84.44 75 GLU A C 1
ATOM 556 O O . GLU A 1 75 ? 24.953 -42.844 2.848 1 84.44 75 GLU A O 1
ATOM 561 N N . TRP A 1 76 ? 24.938 -42.875 0.598 1 84.25 76 TRP A N 1
ATOM 562 C CA . TRP A 1 76 ? 24.672 -41.438 0.528 1 84.25 76 TRP A CA 1
ATOM 563 C C . TRP A 1 76 ? 23.281 -41.094 1.073 1 84.25 76 TRP A C 1
ATOM 565 O O . TRP A 1 76 ? 23.109 -40.094 1.774 1 84.25 76 TRP A O 1
ATOM 575 N N . VAL A 1 77 ? 22.391 -41.906 0.744 1 87.25 77 VAL A N 1
ATOM 576 C CA . VAL A 1 77 ? 21.016 -41.719 1.214 1 87.25 77 VAL A CA 1
ATOM 577 C C . VAL A 1 77 ? 20.969 -41.812 2.738 1 87.25 77 VAL A C 1
ATOM 579 O O . VAL A 1 77 ? 20.312 -41 3.396 1 87.25 77 VAL A O 1
ATOM 582 N N . GLU A 1 78 ? 21.688 -42.781 3.246 1 87.12 78 GLU A N 1
ATOM 583 C CA . GLU A 1 78 ? 21.719 -42.969 4.699 1 87.12 78 GLU A CA 1
ATOM 584 C C . GLU A 1 78 ? 22.391 -41.75 5.371 1 87.12 78 GLU A C 1
ATOM 586 O O . GLU A 1 78 ? 21.953 -41.312 6.422 1 87.12 78 GLU A O 1
ATOM 591 N N . GLN A 1 79 ? 23.391 -41.375 4.789 1 87.5 79 GLN A N 1
ATOM 592 C CA . GLN A 1 79 ? 24.078 -40.219 5.336 1 87.5 79 GLN A CA 1
ATOM 593 C C . GLN A 1 79 ? 23.203 -38.969 5.27 1 87.5 79 GLN A C 1
ATOM 595 O O . GLN A 1 79 ? 23.188 -38.156 6.199 1 87.5 79 GLN A O 1
ATOM 600 N N . ALA A 1 80 ? 22.547 -38.781 4.203 1 87.62 80 ALA A N 1
ATOM 601 C CA . ALA A 1 80 ? 21.625 -37.656 4.043 1 87.62 80 ALA A CA 1
ATOM 602 C C . ALA A 1 80 ? 20.516 -37.688 5.09 1 87.62 80 ALA A C 1
ATOM 604 O O . ALA A 1 80 ? 20.141 -36.656 5.637 1 87.62 80 ALA A O 1
ATOM 605 N N . LEU A 1 81 ? 20.047 -38.844 5.309 1 88.31 81 LEU A N 1
ATOM 606 C CA . LEU A 1 81 ? 19 -39 6.297 1 88.31 81 LEU A CA 1
ATOM 607 C C . LEU A 1 81 ? 19.484 -38.594 7.684 1 88.31 81 LEU A C 1
ATOM 609 O O . LEU A 1 81 ? 18.734 -37.969 8.453 1 88.31 81 LEU A O 1
ATOM 613 N N . VAL A 1 82 ? 20.688 -38.969 7.941 1 86.56 82 VAL A N 1
ATOM 614 C CA . VAL A 1 82 ? 21.266 -38.625 9.242 1 86.56 82 VAL A CA 1
ATOM 615 C C . VAL A 1 82 ? 21.375 -37.125 9.383 1 86.56 82 VAL A C 1
ATOM 617 O O . VAL A 1 82 ? 21.047 -36.562 10.43 1 86.56 82 VAL A O 1
ATOM 620 N N . VAL A 1 83 ? 21.781 -36.531 8.359 1 85.44 83 VAL A N 1
ATOM 621 C CA . VAL A 1 83 ? 21.953 -35.062 8.383 1 85.44 83 VAL A CA 1
ATOM 622 C C . VAL A 1 83 ? 20.594 -34.375 8.492 1 85.44 83 VAL A C 1
ATOM 624 O O . VAL A 1 83 ? 20.453 -33.406 9.234 1 85.44 83 VAL A O 1
ATOM 627 N N . LEU A 1 84 ? 19.656 -34.875 7.828 1 84.75 84 LEU A N 1
ATOM 628 C CA . LEU A 1 84 ? 18.328 -34.25 7.797 1 84.75 84 LEU A CA 1
ATOM 629 C C . LEU A 1 84 ? 17.609 -34.469 9.133 1 84.75 84 LEU A C 1
ATOM 631 O O . LEU A 1 84 ? 16.938 -33.531 9.617 1 84.75 84 LEU A O 1
ATOM 635 N N . ARG A 1 85 ? 17.797 -35.594 9.672 1 84.06 85 ARG A N 1
ATOM 636 C CA . ARG A 1 85 ? 17.125 -35.906 10.938 1 84.06 85 ARG A CA 1
ATOM 637 C C . ARG A 1 85 ? 17.781 -35.156 12.094 1 84.06 85 ARG A C 1
ATOM 639 O O . ARG A 1 85 ? 17.141 -34.938 13.133 1 84.06 85 ARG A O 1
ATOM 646 N N . ALA A 1 86 ? 18.891 -34.719 11.828 1 80.88 86 ALA A N 1
ATOM 647 C CA . ALA A 1 86 ? 19.609 -33.969 12.867 1 80.88 86 ALA A CA 1
ATOM 648 C C . ALA A 1 86 ? 19.172 -32.531 12.906 1 80.88 86 ALA A C 1
ATOM 650 O O . ALA A 1 86 ? 19.391 -31.828 13.906 1 80.88 86 ALA A O 1
ATOM 651 N N . ASP A 1 87 ? 18.547 -32.156 11.852 1 77.94 87 ASP A N 1
ATOM 652 C CA . ASP A 1 87 ? 18.109 -30.75 11.797 1 77.94 87 ASP A CA 1
ATOM 653 C C . ASP A 1 87 ? 16.812 -30.547 12.578 1 77.94 87 ASP A C 1
ATOM 655 O O . ASP A 1 87 ? 15.875 -31.344 12.461 1 77.94 87 ASP A O 1
ATOM 659 N N . ARG A 1 88 ? 16.859 -29.516 13.508 1 77.56 88 ARG A N 1
ATOM 660 C CA . ARG A 1 88 ? 15.758 -29.234 14.406 1 77.56 88 ARG A CA 1
ATOM 661 C C . ARG A 1 88 ? 14.492 -28.891 13.625 1 77.56 88 ARG A C 1
ATOM 663 O O . ARG A 1 88 ? 13.383 -29.062 14.125 1 77.56 88 ARG A O 1
ATOM 670 N N . ALA A 1 89 ? 14.672 -28.453 12.367 1 71.88 89 ALA A N 1
ATOM 671 C CA . ALA A 1 89 ? 13.523 -27.984 11.586 1 71.88 89 ALA A CA 1
ATOM 672 C C . ALA A 1 89 ? 12.844 -29.156 10.875 1 71.88 89 ALA A C 1
ATOM 674 O O . ALA A 1 89 ? 11.719 -29.016 10.391 1 71.88 89 ALA A O 1
ATOM 675 N N . VAL A 1 90 ? 13.539 -30.297 10.906 1 77.75 90 VAL A N 1
ATOM 676 C CA . VAL A 1 90 ? 13.016 -31.438 10.18 1 77.75 90 VAL A CA 1
ATOM 677 C C . VAL A 1 90 ? 12.195 -32.312 11.125 1 77.75 90 VAL A C 1
ATOM 679 O O . VAL A 1 90 ? 12.68 -32.719 12.195 1 77.75 90 VAL A O 1
ATOM 682 N N . ALA A 1 91 ? 10.977 -32.5 10.805 1 78.31 91 ALA A N 1
ATOM 683 C CA . ALA A 1 91 ? 10.109 -33.344 11.609 1 78.31 91 ALA A CA 1
ATOM 684 C C . ALA A 1 91 ? 10.352 -34.812 11.297 1 78.31 91 ALA A C 1
ATOM 686 O O . ALA A 1 91 ? 10.453 -35.656 12.203 1 78.31 91 ALA A O 1
ATOM 687 N N . ASP A 1 92 ? 10.406 -35.156 9.992 1 81.12 92 ASP A N 1
ATOM 688 C CA . ASP A 1 92 ? 10.602 -36.531 9.539 1 81.12 92 ASP A CA 1
ATOM 689 C C . ASP A 1 92 ? 11.258 -36.562 8.164 1 81.12 92 ASP A C 1
ATOM 691 O O . ASP A 1 92 ? 11.086 -35.656 7.359 1 81.12 92 ASP A O 1
ATOM 695 N N . ALA A 1 93 ? 12.125 -37.406 8.039 1 85.5 93 ALA A N 1
ATOM 696 C CA . ALA A 1 93 ? 12.773 -37.656 6.754 1 85.5 93 ALA A CA 1
ATOM 697 C C . ALA A 1 93 ? 12.711 -39.125 6.379 1 85.5 93 ALA A C 1
ATOM 699 O O . ALA A 1 93 ? 13.156 -40 7.141 1 85.5 93 ALA A O 1
ATOM 700 N N . GLN A 1 94 ? 12.008 -39.375 5.27 1 85.44 94 GLN A N 1
ATOM 701 C CA . GLN A 1 94 ? 11.883 -40.781 4.824 1 85.44 94 GLN A CA 1
ATOM 702 C C . GLN A 1 94 ? 12.359 -40.938 3.383 1 85.44 94 GLN A C 1
ATOM 704 O O . GLN A 1 94 ? 12 -40.125 2.512 1 85.44 94 GLN A O 1
ATOM 709 N N . ALA A 1 95 ? 13.234 -41.938 3.264 1 85.44 95 ALA A N 1
ATOM 710 C CA . ALA A 1 95 ? 13.672 -42.25 1.909 1 85.44 95 ALA A CA 1
ATOM 711 C C . ALA A 1 95 ? 12.602 -43.062 1.167 1 85.44 95 ALA A C 1
ATOM 713 O O . ALA A 1 95 ? 12.023 -44 1.723 1 85.44 95 ALA A O 1
ATOM 714 N N . ILE A 1 96 ? 12.234 -42.531 0.032 1 78.5 96 ILE A N 1
ATOM 715 C CA . ILE A 1 96 ? 11.305 -43.312 -0.797 1 78.5 96 ILE A CA 1
ATOM 716 C C . ILE A 1 96 ? 12.023 -44.5 -1.422 1 78.5 96 ILE A C 1
ATOM 718 O O . ILE A 1 96 ? 13.016 -44.344 -2.135 1 78.5 96 ILE A O 1
ATOM 722 N N . PRO A 1 97 ? 11.625 -45.719 -1.021 1 77.94 97 PRO A N 1
ATOM 723 C CA . PRO A 1 97 ? 12.273 -46.906 -1.597 1 77.94 97 PRO A CA 1
ATOM 724 C C . PRO A 1 97 ? 12.266 -46.875 -3.123 1 77.94 97 PRO A C 1
ATOM 726 O O . PRO A 1 97 ? 11.312 -46.406 -3.738 1 77.94 97 PRO A O 1
ATOM 729 N N .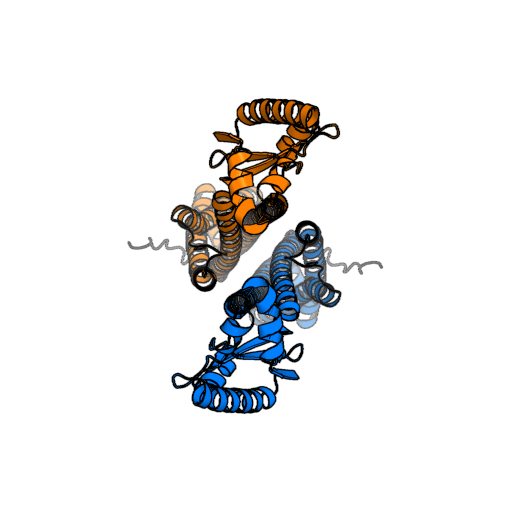 ILE A 1 98 ? 13.375 -47.312 -3.605 1 72.69 98 ILE A N 1
ATOM 730 C CA . ILE A 1 98 ? 13.562 -47.312 -5.051 1 72.69 98 ILE A CA 1
ATOM 731 C C . ILE A 1 98 ? 12.453 -48.125 -5.711 1 72.69 98 ILE A C 1
ATOM 733 O O . ILE A 1 98 ? 12.031 -47.844 -6.832 1 72.69 98 ILE A O 1
ATOM 737 N N . GLU A 1 99 ? 12.031 -49.188 -5.012 1 72.81 99 GLU A N 1
ATOM 738 C CA . GLU A 1 99 ? 10.992 -50.031 -5.57 1 72.81 99 GLU A CA 1
ATOM 739 C C . GLU A 1 99 ? 9.703 -49.25 -5.816 1 72.81 99 GLU A C 1
ATOM 741 O O . GLU A 1 99 ? 9.016 -49.5 -6.812 1 72.81 99 GLU A O 1
ATOM 746 N N . ARG A 1 100 ? 9.516 -48.344 -4.961 1 73.31 100 ARG A N 1
ATOM 747 C CA . ARG A 1 100 ? 8.32 -47.531 -5.109 1 73.31 100 ARG A CA 1
ATOM 748 C C . ARG A 1 100 ? 8.461 -46.562 -6.285 1 73.31 100 ARG A C 1
ATOM 750 O O . ARG A 1 100 ? 7.492 -46.312 -7.016 1 73.31 100 ARG A O 1
ATOM 757 N N . LEU A 1 101 ? 9.57 -46.062 -6.348 1 71.5 101 LEU A N 1
ATOM 758 C CA . LEU A 1 101 ? 9.82 -45.156 -7.465 1 71.5 101 LEU A CA 1
ATOM 759 C C . LEU A 1 101 ? 9.711 -45.875 -8.797 1 71.5 101 LEU A C 1
ATOM 761 O O . LEU A 1 101 ? 9.164 -45.344 -9.758 1 71.5 101 LEU A O 1
ATOM 765 N N . LYS A 1 102 ? 10.266 -47.125 -8.812 1 71.25 102 LYS A N 1
ATOM 766 C CA . LYS A 1 102 ? 10.18 -47.938 -10.016 1 71.25 102 LYS A CA 1
ATOM 767 C C . LYS A 1 102 ? 8.734 -48.25 -10.367 1 71.25 102 LYS A C 1
ATOM 769 O O . LYS A 1 102 ? 8.352 -48.25 -11.539 1 71.25 102 LYS A O 1
ATOM 774 N N . ALA A 1 103 ? 8.07 -48.531 -9.297 1 71.75 103 ALA A N 1
ATOM 775 C CA . ALA A 1 103 ? 6.664 -48.875 -9.492 1 71.75 103 ALA A CA 1
ATOM 776 C C . ALA A 1 103 ? 5.902 -47.719 -10.117 1 71.75 103 ALA A C 1
ATOM 778 O O . ALA A 1 103 ? 5.016 -47.906 -10.945 1 71.75 103 ALA A O 1
ATOM 779 N N . LEU A 1 104 ? 6.359 -46.562 -9.727 1 67.69 104 LEU A N 1
ATOM 780 C CA . LEU A 1 104 ? 5.707 -45.375 -10.25 1 67.69 104 LEU A CA 1
ATOM 781 C C . LEU A 1 104 ? 6.109 -45.125 -11.695 1 67.69 104 LEU A C 1
ATOM 783 O O . LEU A 1 104 ? 5.312 -44.594 -12.484 1 67.69 104 LEU A O 1
ATOM 787 N N . MET A 1 105 ? 7.246 -45.469 -12.008 1 65.25 105 MET A N 1
ATOM 788 C CA . MET A 1 105 ? 7.766 -45.219 -13.352 1 65.25 105 MET A CA 1
ATOM 789 C C . MET A 1 105 ? 7.371 -46.375 -14.297 1 65.25 105 MET A C 1
ATOM 791 O O . MET A 1 105 ? 7.43 -46.219 -15.516 1 65.25 105 MET A O 1
ATOM 795 N N . GLU A 1 106 ? 7.059 -47.531 -13.719 1 63.62 106 GLU A N 1
ATOM 796 C CA . GLU A 1 106 ? 6.758 -48.719 -14.516 1 63.62 106 GLU A CA 1
ATOM 797 C C . GLU A 1 106 ? 5.629 -48.438 -15.508 1 63.62 106 GLU A C 1
ATOM 799 O O . GLU A 1 106 ? 5.699 -48.875 -16.656 1 63.62 106 GLU A O 1
ATOM 804 N N . PRO A 1 107 ? 4.676 -47.75 -14.93 1 63.12 107 PRO A N 1
ATOM 805 C CA . PRO A 1 107 ? 3.578 -47.562 -15.891 1 63.12 107 PRO A CA 1
ATOM 806 C C . PRO A 1 107 ? 3.977 -46.719 -17.078 1 63.12 107 PRO A C 1
ATOM 808 O O . PRO A 1 107 ? 3.422 -46.875 -18.172 1 63.12 107 PRO A O 1
ATOM 811 N N . TRP A 1 108 ? 4.836 -45.938 -16.859 1 57.75 108 TRP A N 1
ATOM 812 C CA . TRP A 1 108 ? 5.238 -45 -17.922 1 57.75 108 TRP A CA 1
ATOM 813 C C . TRP A 1 108 ? 6.336 -45.594 -18.797 1 57.75 108 TRP A C 1
ATOM 815 O O . TRP A 1 108 ? 6.324 -45.438 -20.016 1 57.75 108 TRP A O 1
ATOM 825 N N . LEU A 1 109 ? 7.277 -46.219 -18.281 1 58.62 109 LEU A N 1
ATOM 826 C CA . LEU A 1 109 ? 8.43 -46.719 -19.031 1 58.62 109 LEU A CA 1
ATOM 827 C C . LEU A 1 109 ? 8.18 -48.125 -19.547 1 58.62 109 LEU A C 1
ATOM 829 O O . LEU A 1 109 ? 8.828 -48.594 -20.5 1 58.62 109 LEU A O 1
ATOM 833 N N . GLY A 1 110 ? 6.914 -48.75 -19.281 1 55.47 110 GLY A N 1
ATOM 834 C CA . GLY A 1 110 ? 6.492 -50.031 -19.781 1 55.47 110 GLY A CA 1
ATOM 835 C C . GLY A 1 110 ? 7.316 -51.188 -19.219 1 55.47 110 GLY A C 1
ATOM 836 O O . GLY A 1 110 ? 6.762 -52.188 -18.781 1 55.47 110 GLY A O 1
ATOM 837 N N . ALA A 1 111 ? 8.773 -51.375 -19.75 1 57.91 111 ALA A N 1
ATOM 838 C CA . ALA A 1 111 ? 9.531 -52.594 -19.547 1 57.91 111 ALA A CA 1
ATOM 839 C C . ALA A 1 111 ? 10.219 -52.594 -18.188 1 57.91 111 ALA A C 1
ATOM 841 O O . ALA A 1 111 ? 11.031 -51.719 -17.891 1 57.91 111 ALA A O 1
ATOM 842 N N . ALA A 1 112 ? 9.922 -53.312 -17.234 1 56.44 112 ALA A N 1
ATOM 843 C CA . ALA A 1 112 ? 10.422 -53.531 -15.883 1 56.44 112 ALA A CA 1
ATOM 844 C C . ALA A 1 112 ? 11.938 -53.719 -15.883 1 56.44 112 ALA A C 1
ATOM 846 O O . ALA A 1 112 ? 12.633 -53.219 -14.984 1 56.44 112 ALA A O 1
ATOM 847 N N . ASP A 1 113 ? 12.438 -54.5 -16.812 1 57.94 113 ASP A N 1
ATOM 848 C CA . ASP A 1 113 ? 13.852 -54.844 -16.891 1 57.94 113 ASP A CA 1
ATOM 849 C C . ASP A 1 113 ? 14.711 -53.625 -17.188 1 57.94 113 ASP A C 1
ATOM 851 O O . ASP A 1 113 ? 15.844 -53.5 -16.703 1 57.94 113 ASP A O 1
ATOM 855 N N . LEU A 1 114 ? 14.281 -52.719 -17.891 1 55.66 114 LEU A N 1
ATOM 856 C CA . LEU A 1 114 ? 15.008 -51.5 -18.281 1 55.66 114 LEU A CA 1
ATOM 857 C C . LEU A 1 114 ? 15.055 -50.5 -17.125 1 55.66 114 LEU A C 1
ATOM 859 O O . LEU A 1 114 ? 16.016 -49.75 -16.984 1 55.66 114 LEU A O 1
ATOM 863 N N . VAL A 1 115 ? 14.148 -50.562 -16.359 1 57.75 115 VAL A N 1
ATOM 864 C CA . VAL A 1 115 ? 14.055 -49.688 -15.203 1 57.75 115 VAL A CA 1
ATOM 865 C C . VAL A 1 115 ? 15.062 -50.125 -14.141 1 57.75 115 VAL A C 1
ATOM 867 O O . VAL A 1 115 ? 15.617 -49.281 -13.422 1 57.75 115 VAL A O 1
ATOM 870 N N . ASP A 1 116 ? 15.383 -51.438 -14.062 1 60.22 116 ASP A N 1
ATOM 871 C CA . ASP A 1 116 ? 16.281 -51.969 -13.055 1 60.22 116 ASP A CA 1
ATOM 872 C C . ASP A 1 116 ? 17.719 -51.469 -13.266 1 60.22 116 ASP A C 1
ATOM 874 O O . ASP A 1 116 ? 18.469 -51.344 -12.305 1 60.22 116 ASP A O 1
ATOM 878 N N . ASP A 1 117 ? 18.031 -51.219 -14.492 1 59.91 117 ASP A N 1
ATOM 879 C CA . ASP A 1 117 ? 19.406 -50.844 -14.797 1 59.91 117 ASP A CA 1
ATOM 880 C C . ASP A 1 117 ? 19.547 -49.312 -14.875 1 59.91 117 ASP A C 1
ATOM 882 O O . ASP A 1 117 ? 20.656 -48.781 -15.039 1 59.91 117 ASP A O 1
ATOM 886 N N . LEU A 1 118 ? 18.438 -48.625 -14.68 1 60.16 118 LEU A N 1
ATOM 887 C CA . LEU A 1 118 ? 18.484 -47.156 -14.797 1 60.16 118 LEU A CA 1
ATOM 888 C C . LEU A 1 118 ? 18.891 -46.531 -13.469 1 60.16 118 LEU A C 1
ATOM 890 O O . LEU A 1 118 ? 18.328 -46.844 -12.422 1 60.16 118 LEU A O 1
ATOM 894 N N . PRO A 1 119 ? 20 -45.906 -13.5 1 63.72 119 PRO A N 1
ATOM 895 C CA . PRO A 1 119 ? 20.391 -45.125 -12.312 1 63.72 119 PRO A CA 1
ATOM 896 C C . PRO A 1 119 ? 19.344 -44.094 -11.938 1 63.72 119 PRO A C 1
ATOM 898 O O . PRO A 1 119 ? 19.266 -43.031 -12.57 1 63.72 119 PRO A O 1
ATOM 901 N N . MET A 1 120 ? 18.375 -44.5 -11.117 1 70.19 120 MET A N 1
ATOM 902 C CA . MET A 1 120 ? 17.344 -43.562 -10.703 1 70.19 120 MET A CA 1
ATOM 903 C C . MET A 1 120 ? 17.781 -42.781 -9.469 1 70.19 120 MET A C 1
ATOM 905 O O . MET A 1 120 ? 18.422 -43.312 -8.57 1 70.19 120 MET A O 1
ATOM 909 N N . PRO A 1 121 ? 17.531 -41.5 -9.508 1 76.81 121 PRO A N 1
ATOM 910 C CA . PRO A 1 121 ? 17.797 -40.719 -8.297 1 76.81 121 PRO A CA 1
ATOM 911 C C . PRO A 1 121 ? 16.938 -41.156 -7.113 1 76.81 121 PRO A C 1
ATOM 913 O O . PRO A 1 121 ? 15.805 -41.594 -7.297 1 76.81 121 PRO A O 1
ATOM 916 N N . ARG A 1 122 ? 17.641 -41.312 -6.039 1 81 122 ARG A N 1
ATOM 917 C CA . ARG A 1 122 ? 16.906 -41.625 -4.816 1 81 122 ARG A CA 1
ATOM 918 C C . ARG A 1 122 ? 16.25 -40.375 -4.242 1 81 122 ARG A C 1
ATOM 920 O O . ARG A 1 122 ? 16.844 -39.312 -4.266 1 81 122 ARG A O 1
ATOM 927 N N . LEU A 1 123 ? 14.992 -40.5 -3.887 1 82.81 123 LEU A N 1
ATOM 928 C CA . LEU A 1 123 ? 14.234 -39.375 -3.34 1 82.81 123 LEU A CA 1
ATOM 929 C C . LEU A 1 123 ? 14.008 -39.562 -1.842 1 82.81 123 LEU A C 1
ATOM 931 O O . LEU A 1 123 ? 13.75 -40.688 -1.377 1 82.81 123 LEU A O 1
ATOM 935 N N . ILE A 1 124 ? 14.281 -38.531 -1.124 1 83.5 124 ILE A N 1
ATOM 936 C CA . ILE A 1 124 ? 14.016 -38.5 0.31 1 83.5 124 ILE A CA 1
ATOM 937 C C . ILE A 1 124 ? 12.93 -37.469 0.61 1 83.5 124 ILE A C 1
ATOM 939 O O . ILE A 1 124 ? 13.047 -36.312 0.237 1 83.5 124 ILE A O 1
ATOM 943 N N . ASP A 1 125 ? 11.852 -37.938 1.2 1 81.75 125 ASP A N 1
ATOM 944 C CA . ASP A 1 125 ? 10.766 -37.062 1.638 1 81.75 125 ASP A CA 1
ATOM 945 C C . ASP A 1 125 ? 11.047 -36.469 3.021 1 81.75 125 ASP A C 1
ATOM 947 O O . ASP A 1 125 ? 11.234 -37.219 3.986 1 81.75 125 ASP A O 1
ATOM 951 N N . VAL A 1 126 ? 11.172 -35.188 3.023 1 78.81 126 VAL A N 1
ATOM 952 C CA . VAL A 1 126 ? 11.461 -34.531 4.285 1 78.81 126 VAL A CA 1
ATOM 953 C C . VAL A 1 126 ? 10.242 -33.719 4.742 1 78.81 126 VAL A C 1
ATOM 955 O O . VAL A 1 126 ? 9.68 -32.938 3.975 1 78.81 126 VAL A O 1
ATOM 958 N N . THR A 1 127 ? 9.711 -34.094 5.824 1 76 127 THR A N 1
ATOM 959 C CA . THR A 1 127 ? 8.617 -33.344 6.445 1 76 127 THR A CA 1
ATOM 960 C C . THR A 1 127 ? 9.164 -32.344 7.465 1 76 127 THR A C 1
ATOM 962 O O . THR A 1 127 ? 9.906 -32.719 8.375 1 76 127 THR A O 1
ATOM 965 N N . LEU A 1 128 ? 8.906 -31.109 7.164 1 71.94 128 LEU A N 1
ATOM 966 C CA . LEU A 1 128 ? 9.391 -30.062 8.062 1 71.94 128 LEU A CA 1
ATOM 967 C C . LEU A 1 128 ? 8.367 -29.781 9.156 1 71.94 128 LEU A C 1
ATOM 969 O O . LEU A 1 128 ? 7.176 -30.047 8.984 1 71.94 128 LEU A O 1
ATOM 973 N N . LYS A 1 129 ? 8.945 -29.453 10.305 1 69.88 129 LYS A N 1
ATOM 974 C CA . LYS A 1 129 ? 8.062 -29.031 11.398 1 69.88 129 LYS A CA 1
ATOM 975 C C . LYS A 1 129 ? 7.359 -27.734 11.062 1 69.88 129 LYS A C 1
ATOM 977 O O . LYS A 1 129 ? 7.945 -26.844 10.43 1 69.88 129 LYS A O 1
ATOM 982 N N . PRO A 1 130 ? 6.066 -27.719 11.492 1 57.34 130 PRO A N 1
ATOM 983 C CA . PRO A 1 130 ? 5.273 -26.5 11.273 1 57.34 130 PRO A CA 1
ATOM 984 C C . PRO A 1 130 ? 5.789 -25.312 12.07 1 57.34 130 PRO A C 1
ATOM 986 O O . PRO A 1 130 ? 6.324 -25.484 13.172 1 57.34 130 PRO A O 1
ATOM 989 N N . ASP A 1 131 ? 6.117 -24.141 11.383 1 56.53 131 ASP A N 1
ATOM 990 C CA . ASP A 1 131 ? 6.348 -22.875 12.07 1 56.53 131 ASP A CA 1
ATOM 991 C C . ASP A 1 131 ? 7.84 -22.609 12.266 1 56.53 131 ASP A C 1
ATOM 993 O O . ASP A 1 131 ? 8.227 -21.797 13.102 1 56.53 131 ASP A O 1
ATOM 997 N N . THR A 1 132 ? 8.617 -23.516 11.922 1 53.19 132 THR A N 1
ATOM 998 C CA . THR A 1 132 ? 10.039 -23.234 12.117 1 53.19 132 THR A CA 1
ATOM 999 C C . THR A 1 132 ? 10.641 -22.641 10.852 1 53.19 132 THR A C 1
ATOM 1001 O O . THR A 1 132 ? 10.484 -23.188 9.766 1 53.19 132 THR A O 1
ATOM 1004 N N . PRO A 1 133 ? 11.016 -21.469 11.039 1 53.22 133 PRO A N 1
ATOM 1005 C CA . PRO A 1 133 ? 11.711 -20.859 9.906 1 53.22 133 PRO A CA 1
ATOM 1006 C C . PRO A 1 133 ? 12.836 -21.734 9.367 1 53.22 133 PRO A C 1
ATOM 1008 O O . PRO A 1 133 ? 13.57 -22.359 10.141 1 53.22 133 PRO A O 1
ATOM 1011 N N . PHE A 1 134 ? 12.719 -22.312 8.25 1 54.5 134 PHE A N 1
ATOM 1012 C CA . PHE A 1 134 ? 13.656 -23.234 7.641 1 54.5 134 PHE A CA 1
ATOM 1013 C C . PHE A 1 134 ? 14.492 -22.547 6.566 1 54.5 134 PHE A C 1
ATOM 1015 O O . PHE A 1 134 ? 13.945 -21.844 5.715 1 54.5 134 PHE A O 1
ATOM 1022 N N . ASP A 1 135 ? 15.688 -22.375 7.047 1 59.22 135 ASP A N 1
ATOM 1023 C CA . ASP A 1 135 ? 16.625 -21.875 6.047 1 59.22 135 ASP A CA 1
ATOM 1024 C C . ASP A 1 135 ? 16.984 -22.953 5.031 1 59.22 135 ASP A C 1
ATOM 1026 O O . ASP A 1 135 ? 17.859 -23.781 5.285 1 59.22 135 ASP A O 1
ATOM 1030 N N . LEU A 1 136 ? 16.281 -22.984 4.023 1 62.84 136 LEU A N 1
ATOM 1031 C CA . LEU A 1 136 ? 16.469 -24 2.988 1 62.84 136 LEU A CA 1
ATOM 1032 C C . LEU A 1 136 ? 17.875 -23.922 2.41 1 62.84 136 LEU A C 1
ATOM 1034 O O . LEU A 1 136 ? 18.484 -24.953 2.113 1 62.84 136 LEU A O 1
ATOM 1038 N N . ALA A 1 137 ? 18.281 -22.75 2.354 1 64.12 137 ALA A N 1
ATOM 1039 C CA . ALA A 1 137 ? 19.594 -22.578 1.764 1 64.12 137 ALA A CA 1
ATOM 1040 C C . ALA A 1 137 ? 20.688 -23.188 2.65 1 64.12 137 ALA A C 1
ATOM 1042 O O . ALA A 1 137 ? 21.609 -23.828 2.152 1 64.12 137 ALA A O 1
ATOM 1043 N N . ALA A 1 138 ? 20.453 -23.016 3.898 1 71.88 138 ALA A N 1
ATOM 1044 C CA . ALA A 1 138 ? 21.438 -23.562 4.832 1 71.88 138 ALA A CA 1
ATOM 1045 C C . ALA A 1 138 ? 21.391 -25.078 4.844 1 71.88 138 ALA A C 1
ATOM 1047 O O . ALA A 1 138 ? 22.438 -25.734 4.883 1 71.88 138 ALA A O 1
ATOM 1048 N N . LEU A 1 139 ? 20.297 -25.578 4.75 1 72.75 139 LEU A N 1
ATOM 1049 C CA . LEU A 1 139 ? 20.141 -27.031 4.738 1 72.75 139 LEU A CA 1
ATOM 1050 C C . LEU A 1 139 ? 20.703 -27.625 3.449 1 72.75 139 LEU A C 1
ATOM 1052 O O . LEU A 1 139 ? 21.344 -28.672 3.471 1 72.75 139 LEU A O 1
ATOM 1056 N N . GLY A 1 140 ? 20.375 -26.906 2.395 1 73 140 GLY A N 1
ATOM 1057 C CA . GLY A 1 140 ? 20.922 -27.359 1.124 1 73 140 GLY A CA 1
ATOM 1058 C C . GLY A 1 140 ? 22.438 -27.406 1.103 1 73 140 GLY A C 1
ATOM 1059 O O . GLY A 1 140 ? 23.031 -28.344 0.588 1 73 140 GLY A O 1
ATOM 1060 N N . ARG A 1 141 ? 22.953 -26.406 1.683 1 75.94 141 ARG A N 1
ATOM 1061 C CA . ARG A 1 141 ? 24.406 -26.344 1.739 1 75.94 141 ARG A CA 1
ATOM 1062 C C . ARG A 1 141 ? 24.969 -27.469 2.617 1 75.94 141 ARG A C 1
ATOM 1064 O O . ARG A 1 141 ? 25.953 -28.125 2.246 1 75.94 141 ARG A O 1
ATOM 1071 N N . ARG A 1 142 ? 24.406 -27.672 3.734 1 79.19 142 ARG A N 1
ATOM 1072 C CA . ARG A 1 142 ? 24.844 -28.719 4.641 1 79.19 142 ARG A CA 1
ATOM 1073 C C . ARG A 1 142 ? 24.734 -30.094 3.986 1 79.19 142 ARG A C 1
ATOM 1075 O O . ARG A 1 142 ? 25.609 -30.953 4.148 1 79.19 142 ARG A O 1
ATOM 1082 N N . LEU A 1 143 ? 23.672 -30.25 3.275 1 80.69 143 LEU A N 1
ATOM 1083 C CA . LEU A 1 143 ? 23.438 -31.531 2.611 1 80.69 143 LEU A CA 1
ATOM 1084 C C . LEU A 1 143 ? 24.438 -31.75 1.487 1 80.69 143 LEU A C 1
ATOM 1086 O O . LEU A 1 143 ? 24.969 -32.844 1.329 1 80.69 143 LEU A O 1
ATOM 1090 N N . SER A 1 144 ? 24.625 -30.719 0.739 1 78.94 144 SER A N 1
ATOM 1091 C CA . SER A 1 144 ? 25.562 -30.844 -0.379 1 78.94 144 SER A CA 1
ATOM 1092 C C . SER A 1 144 ? 26.984 -31.094 0.109 1 78.94 144 SER A C 1
ATOM 1094 O O . SER A 1 144 ? 27.766 -31.734 -0.582 1 78.94 144 SER A O 1
ATOM 1096 N N . GLU A 1 145 ? 27.281 -30.562 1.211 1 81.62 145 GLU A N 1
ATOM 1097 C CA . GLU A 1 145 ? 28.609 -30.781 1.794 1 81.62 145 GLU A CA 1
ATOM 1098 C C . GLU A 1 145 ? 28.734 -32.188 2.359 1 81.62 145 GLU A C 1
ATOM 1100 O O . GLU A 1 145 ? 29.812 -32.781 2.283 1 81.62 145 GLU A O 1
ATOM 1105 N N . ALA A 1 146 ? 27.719 -32.688 2.885 1 81.38 146 ALA A N 1
ATOM 1106 C CA . ALA A 1 146 ? 27.75 -34 3.504 1 81.38 146 ALA A CA 1
ATOM 1107 C C . ALA A 1 146 ? 27.625 -35.094 2.455 1 81.38 146 ALA A C 1
ATOM 1109 O O . ALA A 1 146 ? 28.25 -36.156 2.574 1 81.38 146 ALA A O 1
ATOM 1110 N N . VAL A 1 147 ? 26.781 -34.844 1.484 1 81.06 147 VAL A N 1
ATOM 1111 C CA . VAL A 1 147 ? 26.516 -35.844 0.467 1 81.06 147 VAL A CA 1
ATOM 1112 C C . VAL A 1 147 ? 26.688 -35.25 -0.923 1 81.06 147 VAL A C 1
ATOM 1114 O O . VAL A 1 147 ? 25.875 -34.406 -1.353 1 81.06 147 VAL A O 1
ATOM 1117 N N . PRO A 1 148 ? 27.766 -35.5 -1.602 1 75.88 148 PRO A N 1
ATOM 1118 C CA . PRO A 1 148 ? 28.078 -34.875 -2.893 1 75.88 148 PRO A CA 1
ATOM 1119 C C . PRO A 1 148 ? 26.969 -35.062 -3.924 1 75.88 148 PRO A C 1
ATOM 1121 O O . PRO A 1 148 ? 26.797 -34.219 -4.805 1 75.88 148 PRO A O 1
ATOM 1124 N N . GLY A 1 149 ? 26.156 -36.031 -3.799 1 72.25 149 GLY A N 1
ATOM 1125 C CA . GLY A 1 149 ? 25.141 -36.281 -4.805 1 72.25 149 GLY A CA 1
ATOM 1126 C C . GLY A 1 149 ? 23.75 -35.844 -4.371 1 72.25 149 GLY A C 1
ATOM 1127 O O . GLY A 1 149 ? 22.781 -36.062 -5.105 1 72.25 149 GLY A O 1
ATOM 1128 N N . ALA A 1 150 ? 23.609 -35.188 -3.373 1 76.38 150 ALA A N 1
ATOM 1129 C CA . ALA A 1 150 ? 22.297 -34.844 -2.85 1 76.38 150 ALA A CA 1
ATOM 1130 C C . ALA A 1 150 ? 21.906 -33.438 -3.299 1 76.38 150 ALA A C 1
ATOM 1132 O O . ALA A 1 150 ? 22.719 -32.5 -3.248 1 76.38 150 ALA A O 1
ATOM 1133 N N . THR A 1 151 ? 20.875 -33.375 -4.109 1 73.69 151 THR A N 1
ATOM 1134 C CA . THR A 1 151 ? 20.328 -32.094 -4.52 1 73.69 151 THR A CA 1
ATOM 1135 C C . THR A 1 151 ? 18.969 -31.844 -3.875 1 73.69 151 THR A C 1
ATOM 1137 O O . THR A 1 151 ? 18.156 -32.781 -3.752 1 73.69 151 THR A O 1
ATOM 1140 N N . LEU A 1 152 ? 18.891 -30.781 -3.258 1 68.38 152 LEU A N 1
ATOM 1141 C CA . LEU A 1 152 ? 17.609 -30.391 -2.711 1 68.38 152 LEU A CA 1
ATOM 1142 C C . LEU A 1 152 ? 16.719 -29.797 -3.797 1 68.38 152 LEU A C 1
ATOM 1144 O O . LEU A 1 152 ? 17.141 -28.891 -4.527 1 68.38 152 LEU A O 1
ATOM 1148 N N . ASP A 1 153 ? 15.773 -30.594 -4.383 1 57.31 153 ASP A N 1
ATOM 1149 C CA . ASP A 1 153 ? 14.82 -30.016 -5.332 1 57.31 153 ASP A CA 1
ATOM 1150 C C . ASP A 1 153 ? 13.961 -28.953 -4.664 1 57.31 153 ASP A C 1
ATOM 1152 O O . ASP A 1 153 ? 13.164 -29.25 -3.781 1 57.31 153 ASP A O 1
ATOM 1156 N N . ASP A 1 154 ? 14.43 -27.891 -4.785 1 51.66 154 ASP A N 1
ATOM 1157 C CA . ASP A 1 154 ? 13.859 -26.75 -4.074 1 51.66 154 ASP A CA 1
ATOM 1158 C C . ASP A 1 154 ? 12.703 -26.141 -4.855 1 51.66 154 ASP A C 1
ATOM 1160 O O . ASP A 1 154 ? 12.883 -25.156 -5.582 1 51.66 154 ASP A O 1
ATOM 1164 N N . HIS A 1 155 ? 11.719 -26.891 -5.641 1 52.66 155 HIS A N 1
ATOM 1165 C CA . HIS A 1 155 ? 10.508 -26.141 -5.957 1 52.66 155 HIS A CA 1
ATOM 1166 C C . HIS A 1 155 ? 10.273 -25.031 -4.949 1 52.66 155 HIS A C 1
ATOM 1168 O O . HIS A 1 155 ? 9.641 -24.016 -5.27 1 52.66 155 HIS A O 1
ATOM 1174 N N . ARG A 1 156 ? 11.125 -25.125 -3.934 1 51.34 156 ARG A N 1
ATOM 1175 C CA . ARG A 1 156 ? 11.055 -24.219 -2.791 1 51.34 156 ARG A CA 1
ATOM 1176 C C . ARG A 1 156 ? 11.734 -22.891 -3.104 1 51.34 156 ARG A C 1
ATOM 1178 O O . ARG A 1 156 ? 11.414 -21.875 -2.49 1 51.34 156 ARG A O 1
ATOM 1185 N N . LEU A 1 157 ? 12.492 -23.047 -4.266 1 56.69 157 LEU A N 1
ATOM 1186 C CA . LEU A 1 157 ? 13.148 -21.797 -4.59 1 56.69 157 LEU A CA 1
ATOM 1187 C C . LEU A 1 157 ? 12.117 -20.703 -4.871 1 56.69 157 LEU A C 1
ATOM 1189 O O . LEU A 1 157 ? 12.266 -19.562 -4.426 1 56.69 157 LEU A O 1
ATOM 1193 N N . TRP A 1 158 ? 11.062 -21.078 -5.562 1 62.22 158 TRP A N 1
ATOM 1194 C CA . TRP A 1 158 ? 10.023 -20.094 -5.84 1 62.22 158 TRP A CA 1
ATOM 1195 C C . TRP A 1 158 ? 9.328 -19.656 -4.551 1 62.22 158 TRP A C 1
ATOM 1197 O O . TRP A 1 158 ? 9.047 -18.469 -4.363 1 62.22 158 TRP A O 1
ATOM 1207 N N . LEU A 1 159 ? 9.281 -20.688 -3.684 1 65.44 159 LEU A N 1
ATOM 1208 C CA . LEU A 1 159 ? 8.617 -20.359 -2.428 1 65.44 159 LEU A CA 1
ATOM 1209 C C . LEU A 1 159 ? 9.5 -19.438 -1.582 1 65.44 159 LEU A C 1
ATOM 1211 O O . LEU A 1 159 ? 8.992 -18.531 -0.909 1 65.44 159 LEU A O 1
ATOM 1215 N N . ALA A 1 160 ? 10.789 -19.719 -1.661 1 65.56 160 ALA A N 1
ATOM 1216 C CA . ALA A 1 160 ? 11.719 -18.891 -0.9 1 65.56 160 ALA A CA 1
ATOM 1217 C C . ALA A 1 160 ? 11.695 -17.453 -1.397 1 65.56 160 ALA A C 1
ATOM 1219 O O . ALA A 1 160 ? 11.766 -16.516 -0.601 1 65.56 160 ALA A O 1
ATOM 1220 N N . LYS A 1 161 ? 11.57 -17.344 -2.623 1 70.56 161 LYS A N 1
ATOM 1221 C CA . LYS A 1 161 ? 11.508 -16.016 -3.209 1 70.56 161 LYS A CA 1
ATOM 1222 C C . LYS A 1 161 ? 10.219 -15.297 -2.814 1 70.56 161 LYS A C 1
ATOM 1224 O O . LYS A 1 161 ? 10.227 -14.094 -2.557 1 70.56 161 LYS A O 1
ATOM 1229 N N . LEU A 1 162 ? 9.164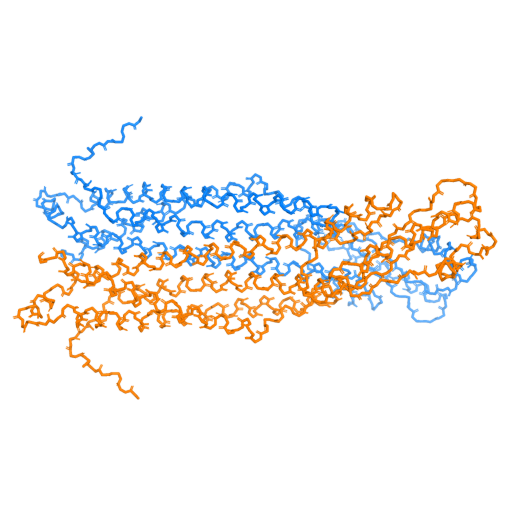 -16.094 -2.727 1 73 162 LEU A N 1
ATOM 1230 C CA . LEU A 1 162 ? 7.895 -15.516 -2.303 1 73 162 LEU A CA 1
ATOM 1231 C C . LEU A 1 162 ? 7.945 -15.102 -0.835 1 73 162 LEU A C 1
ATOM 1233 O O . LEU A 1 162 ? 7.391 -14.07 -0.458 1 73 162 LEU A O 1
ATOM 1237 N N . VAL A 1 163 ? 8.641 -15.883 -0.102 1 75.62 163 VAL A N 1
ATOM 1238 C CA . VAL A 1 163 ? 8.797 -15.586 1.317 1 75.62 163 VAL A CA 1
ATOM 1239 C C . VAL A 1 163 ? 9.602 -14.297 1.488 1 75.62 163 VAL A C 1
ATOM 1241 O O . VAL A 1 163 ? 9.258 -13.445 2.305 1 75.62 163 VAL A O 1
ATOM 1244 N N . ASN A 1 164 ? 10.633 -14.148 0.726 1 77.12 164 ASN A N 1
ATOM 1245 C CA . ASN A 1 164 ? 11.438 -12.938 0.775 1 77.12 164 ASN A CA 1
ATOM 1246 C C . ASN A 1 164 ? 10.625 -11.703 0.388 1 77.12 164 ASN A C 1
ATOM 1248 O O . ASN A 1 164 ? 10.781 -10.641 0.984 1 77.12 164 ASN A O 1
ATOM 1252 N N . LEU A 1 165 ? 9.844 -11.898 -0.56 1 79.94 165 LEU A N 1
ATOM 1253 C CA . LEU A 1 165 ? 8.977 -10.797 -0.984 1 79.94 165 LEU A CA 1
ATOM 1254 C C . LEU A 1 165 ? 7.996 -10.422 0.119 1 79.94 165 LEU A C 1
ATOM 1256 O O . LEU A 1 165 ? 7.781 -9.234 0.388 1 79.94 165 LEU A O 1
ATOM 1260 N N . ALA A 1 166 ? 7.41 -11.352 0.711 1 83.38 166 ALA A N 1
ATOM 1261 C CA . ALA A 1 166 ? 6.477 -11.109 1.81 1 83.38 166 ALA A CA 1
ATOM 1262 C C . ALA A 1 166 ? 7.16 -10.375 2.957 1 83.38 166 ALA A C 1
ATOM 1264 O O . ALA A 1 166 ? 6.578 -9.461 3.555 1 83.38 166 ALA A O 1
ATOM 1265 N N . GLU A 1 167 ? 8.367 -10.734 3.248 1 83.5 167 GLU A N 1
ATOM 1266 C CA . GLU A 1 167 ? 9.125 -10.086 4.316 1 83.5 167 GLU A CA 1
ATOM 1267 C C . GLU A 1 167 ? 9.453 -8.641 3.953 1 83.5 167 GLU A C 1
ATOM 1269 O O . GLU A 1 167 ? 9.43 -7.758 4.812 1 83.5 167 GLU A O 1
ATOM 1274 N N . ALA A 1 168 ? 9.836 -8.516 2.713 1 85.5 168 ALA A N 1
ATOM 1275 C CA . ALA A 1 168 ? 10.109 -7.16 2.234 1 85.5 168 ALA A CA 1
ATOM 1276 C C . ALA A 1 168 ? 8.875 -6.27 2.363 1 85.5 168 ALA A C 1
ATOM 1278 O O . ALA A 1 168 ? 8.977 -5.117 2.785 1 85.5 168 ALA A O 1
ATOM 1279 N N . LEU A 1 169 ? 7.797 -6.801 2.08 1 87.62 169 LEU A N 1
ATOM 1280 C CA . LEU A 1 169 ? 6.547 -6.059 2.172 1 87.62 169 LEU A CA 1
ATOM 1281 C C . LEU A 1 169 ? 6.188 -5.77 3.627 1 87.62 169 LEU A C 1
ATOM 1283 O O . LEU A 1 169 ? 5.68 -4.695 3.943 1 87.62 169 LEU A O 1
ATOM 1287 N N . ALA A 1 170 ? 6.426 -6.727 4.434 1 88.62 170 ALA A N 1
ATOM 1288 C CA . ALA A 1 170 ? 6.203 -6.52 5.863 1 88.62 170 ALA A CA 1
ATOM 1289 C C . ALA A 1 170 ? 7.098 -5.402 6.398 1 88.62 170 ALA A C 1
ATOM 1291 O O . ALA A 1 170 ? 6.645 -4.555 7.168 1 88.62 170 ALA A O 1
ATOM 1292 N N . SER A 1 171 ? 8.344 -5.488 6.059 1 90.25 171 SER A N 1
ATOM 1293 C CA . SER A 1 171 ? 9.273 -4.445 6.473 1 90.25 171 SER A CA 1
ATOM 1294 C C . SER A 1 171 ? 8.836 -3.078 5.965 1 90.25 171 SER A C 1
ATOM 1296 O O . SER A 1 171 ? 8.945 -2.08 6.68 1 90.25 171 SER A O 1
ATOM 1298 N N . LEU A 1 172 ? 8.352 -3.016 4.746 1 90.31 172 LEU A N 1
ATOM 1299 C CA . LEU A 1 172 ? 7.848 -1.773 4.168 1 90.31 172 LEU A CA 1
ATOM 1300 C C . LEU A 1 172 ? 6.637 -1.266 4.941 1 90.31 172 LEU A C 1
ATOM 1302 O O . LEU A 1 172 ? 6.5 -0.061 5.172 1 90.31 172 LEU A O 1
ATOM 1306 N N . SER A 1 173 ? 5.766 -2.129 5.211 1 90.44 173 SER A N 1
ATOM 1307 C CA . SER A 1 173 ? 4.594 -1.748 5.988 1 90.44 173 SER A CA 1
ATOM 1308 C C . SER A 1 173 ? 4.988 -1.144 7.332 1 90.44 173 SER A C 1
ATOM 1310 O O . SER A 1 173 ? 4.383 -0.173 7.785 1 90.44 173 SER A O 1
ATOM 1312 N N . LEU A 1 174 ? 5.992 -1.688 8.031 1 91.06 174 LEU A N 1
ATOM 1313 C CA . LEU A 1 174 ? 6.492 -1.143 9.289 1 91.06 174 LEU A CA 1
ATOM 1314 C C . LEU A 1 174 ? 7.066 0.256 9.086 1 91.06 174 LEU A C 1
ATOM 1316 O O . LEU A 1 174 ? 6.848 1.146 9.914 1 91.06 174 LEU A O 1
ATOM 1320 N N . ALA A 1 175 ? 7.793 0.351 7.992 1 90.44 175 ALA A N 1
ATOM 1321 C CA . ALA A 1 175 ? 8.328 1.668 7.66 1 90.44 175 ALA A CA 1
ATOM 1322 C C . ALA A 1 175 ? 7.207 2.686 7.473 1 90.44 175 ALA A C 1
ATOM 1324 O O . ALA A 1 175 ? 7.309 3.822 7.941 1 90.44 175 ALA A O 1
ATOM 1325 N N . VAL A 1 176 ? 6.168 2.326 6.777 1 90.75 176 VAL A N 1
ATOM 1326 C CA . VAL A 1 176 ? 5.008 3.184 6.562 1 90.75 176 VAL A CA 1
ATOM 1327 C C . VAL A 1 176 ? 4.375 3.541 7.906 1 90.75 176 VAL A C 1
ATOM 1329 O O . VAL A 1 176 ? 4.02 4.699 8.141 1 90.75 176 VAL A O 1
ATOM 1332 N N . LEU A 1 177 ? 4.266 2.58 8.773 1 92.25 177 LEU A N 1
ATOM 1333 C CA . LEU A 1 177 ? 3.688 2.812 10.094 1 92.25 177 LEU A CA 1
ATOM 1334 C C . LEU A 1 177 ? 4.492 3.852 10.867 1 92.25 177 LEU A C 1
ATOM 1336 O O . LEU A 1 177 ? 3.922 4.762 11.477 1 92.25 177 LEU A O 1
ATOM 1340 N N . VAL A 1 178 ? 5.758 3.73 10.828 1 92.38 178 VAL A N 1
ATOM 1341 C CA . VAL A 1 178 ? 6.637 4.672 11.516 1 92.38 178 VAL A CA 1
ATOM 1342 C C . VAL A 1 178 ? 6.469 6.066 10.914 1 92.38 178 VAL A C 1
ATOM 1344 O O . VAL A 1 178 ? 6.344 7.051 11.648 1 92.38 178 VAL A O 1
ATOM 1347 N N . LEU A 1 179 ? 6.43 6.09 9.609 1 90.56 179 LEU A N 1
ATOM 1348 C CA . LEU A 1 179 ? 6.305 7.367 8.922 1 90.56 179 LEU A CA 1
ATOM 1349 C C . LEU A 1 179 ? 4.949 8.008 9.203 1 90.56 179 LEU A C 1
ATOM 1351 O O . LEU A 1 179 ? 4.867 9.219 9.422 1 90.56 179 LEU A O 1
ATOM 1355 N N . VAL A 1 180 ? 3.936 7.211 9.156 1 89.62 180 VAL A N 1
ATOM 1356 C CA . VAL A 1 180 ? 2.59 7.699 9.445 1 89.62 180 VAL A CA 1
ATOM 1357 C C . VAL A 1 180 ? 2.527 8.227 10.883 1 89.62 180 VAL A C 1
ATOM 1359 O O . VAL A 1 180 ? 1.92 9.266 11.141 1 89.62 180 VAL A O 1
ATOM 1362 N N . THR A 1 181 ? 3.123 7.508 11.828 1 91.25 181 THR A N 1
ATOM 1363 C CA . THR A 1 181 ? 3.174 7.945 13.219 1 91.25 181 THR A CA 1
ATOM 1364 C C . THR A 1 181 ? 3.896 9.281 13.336 1 91.25 181 THR A C 1
ATOM 1366 O O . THR A 1 181 ? 3.428 10.188 14.031 1 91.25 181 THR A O 1
ATOM 1369 N N . ALA A 1 182 ? 4.965 9.398 12.688 1 90.56 182 ALA A N 1
ATOM 1370 C CA . ALA A 1 182 ? 5.73 10.641 12.688 1 90.56 182 ALA A CA 1
ATOM 1371 C C . ALA A 1 182 ? 4.926 11.781 12.078 1 90.56 182 ALA A C 1
ATOM 1373 O O . ALA A 1 182 ? 4.891 12.891 12.625 1 90.56 182 ALA A O 1
ATOM 1374 N N . ALA A 1 183 ? 4.289 11.484 10.922 1 90.25 183 ALA A N 1
ATOM 1375 C CA . ALA A 1 183 ? 3.459 12.484 10.258 1 90.25 183 ALA A CA 1
ATOM 1376 C C . ALA A 1 183 ? 2.301 12.922 11.156 1 90.25 183 ALA A C 1
ATOM 1378 O O . ALA A 1 183 ? 1.979 14.109 11.234 1 90.25 183 ALA A O 1
ATOM 1379 N N . THR A 1 184 ? 1.705 11.953 11.797 1 91 184 THR A N 1
ATOM 1380 C CA . THR A 1 184 ? 0.616 12.266 12.719 1 91 184 THR A CA 1
ATOM 1381 C C . THR A 1 184 ? 1.109 13.141 13.867 1 91 184 THR A C 1
ATOM 1383 O O . THR A 1 184 ? 0.462 14.125 14.227 1 91 184 THR A O 1
ATOM 1386 N N . SER A 1 185 ? 2.207 12.781 14.43 1 93.5 185 SER A N 1
ATOM 1387 C CA . SER A 1 185 ? 2.783 13.562 15.516 1 93.5 185 SER A CA 1
ATOM 1388 C C . SER A 1 185 ? 3.039 15 15.094 1 93.5 185 SER A C 1
ATOM 1390 O O . SER A 1 185 ? 2.701 15.938 15.82 1 93.5 185 SER A O 1
ATOM 1392 N N . LEU A 1 186 ? 3.6 15.117 13.938 1 90.12 186 LEU A N 1
ATOM 1393 C CA . LEU A 1 186 ? 3.885 16.453 13.43 1 90.12 186 LEU A CA 1
ATOM 1394 C C . LEU A 1 186 ? 2.598 17.234 13.211 1 90.12 186 LEU A C 1
ATOM 1396 O O . LEU A 1 186 ? 2.535 18.438 13.523 1 90.12 186 LEU A O 1
ATOM 1400 N N . ALA A 1 187 ? 1.645 16.609 12.656 1 88.56 187 ALA A N 1
ATOM 1401 C CA . ALA A 1 187 ? 0.349 17.25 12.445 1 88.56 187 ALA A CA 1
ATOM 1402 C C . ALA A 1 187 ? -0.271 17.672 13.766 1 88.56 187 ALA A C 1
ATOM 1404 O O . ALA A 1 187 ? -0.856 18.766 13.859 1 88.56 187 ALA A O 1
ATOM 1405 N N . VAL A 1 188 ? -0.115 16.859 14.758 1 90.06 188 VAL A N 1
ATOM 1406 C CA . VAL A 1 188 ? -0.67 17.156 16.078 1 90.06 188 VAL A CA 1
ATOM 1407 C C . VAL A 1 188 ? 0.077 18.328 16.688 1 90.06 188 VAL A C 1
ATOM 1409 O O . VAL A 1 188 ? -0.536 19.219 17.297 1 90.06 188 VAL A O 1
ATOM 1412 N N . VAL A 1 189 ? 1.35 18.328 16.562 1 88.44 189 VAL A N 1
ATOM 1413 C CA . VAL A 1 189 ? 2.143 19.438 17.062 1 88.44 189 VAL A CA 1
ATOM 1414 C C . VAL A 1 189 ? 1.664 20.75 16.438 1 88.44 189 VAL A C 1
ATOM 1416 O O . VAL A 1 189 ? 1.436 21.734 17.141 1 88.44 189 VAL A O 1
ATOM 1419 N N . GLN A 1 190 ? 1.482 20.688 15.188 1 84.31 190 GLN A N 1
ATOM 1420 C CA . GLN A 1 190 ? 1.06 21.875 14.469 1 84.31 190 GLN A CA 1
ATOM 1421 C C . GLN A 1 190 ? -0.345 22.297 14.891 1 84.31 190 GLN A C 1
ATOM 1423 O O . GLN A 1 190 ? -0.615 23.5 15.062 1 84.31 190 GLN A O 1
ATOM 1428 N N . ALA A 1 191 ? -1.204 21.375 14.961 1 84.06 191 ALA A N 1
ATOM 1429 C CA . ALA A 1 191 ? -2.57 21.672 15.375 1 84.06 191 ALA A CA 1
ATOM 1430 C C . ALA A 1 191 ? -2.598 22.234 16.797 1 84.06 191 ALA A C 1
ATOM 1432 O O . ALA A 1 191 ? -3.375 23.141 17.078 1 84.06 191 ALA A O 1
ATOM 1433 N N . THR A 1 192 ? -1.82 21.688 17.609 1 86.38 192 THR A N 1
ATOM 1434 C CA . THR A 1 192 ? -1.753 22.141 18.984 1 86.38 192 THR A CA 1
ATOM 1435 C C . THR A 1 192 ? -1.201 23.562 19.062 1 86.38 192 THR A C 1
ATOM 1437 O O . THR A 1 192 ? -1.71 24.391 19.812 1 86.38 192 THR A O 1
ATOM 1440 N N . ARG A 1 193 ? -0.243 23.781 18.312 1 82.5 193 ARG A N 1
ATOM 1441 C CA . ARG A 1 193 ? 0.328 25.125 18.281 1 82.5 193 ARG A CA 1
ATOM 1442 C C . ARG A 1 193 ? -0.701 26.156 17.828 1 82.5 193 ARG A C 1
ATOM 1444 O O . ARG A 1 193 ? -0.797 27.25 18.406 1 82.5 193 ARG A O 1
ATOM 1451 N N . THR A 1 194 ? -1.383 25.812 16.875 1 77.06 194 THR A N 1
ATOM 1452 C CA . THR A 1 194 ? -2.424 26.703 16.359 1 77.06 194 THR A CA 1
ATOM 1453 C C . THR A 1 194 ? -3.508 26.922 17.422 1 77.06 194 THR A C 1
ATOM 1455 O O . THR A 1 194 ? -3.984 28.031 17.609 1 77.06 194 THR A O 1
ATOM 1458 N N . ALA A 1 195 ? -3.865 25.812 18.016 1 79.31 195 ALA A N 1
ATOM 1459 C CA . ALA A 1 195 ? -4.891 25.891 19.047 1 79.31 195 ALA A CA 1
ATOM 1460 C C . ALA A 1 195 ? -4.422 26.75 20.219 1 79.31 195 ALA A C 1
ATOM 1462 O O . ALA A 1 195 ? -5.203 27.531 20.797 1 79.31 195 ALA A O 1
ATOM 1463 N N . MET A 1 196 ? -3.182 26.688 20.562 1 82.5 196 MET A N 1
ATOM 1464 C CA . MET A 1 196 ? -2.635 27.438 21.688 1 82.5 196 MET A CA 1
ATOM 1465 C C . MET A 1 196 ? -2.578 28.922 21.359 1 82.5 196 MET A C 1
ATOM 1467 O O . MET A 1 196 ? -2.752 29.766 22.25 1 82.5 196 MET A O 1
ATOM 1471 N N . THR A 1 197 ? -2.309 29.188 20.109 1 76.19 197 THR A N 1
ATOM 1472 C CA . THR A 1 197 ? -2.281 30.578 19.703 1 76.19 197 THR A CA 1
ATOM 1473 C C . THR A 1 197 ? -3.688 31.172 19.688 1 76.19 197 THR A C 1
ATOM 1475 O O . THR A 1 197 ? -3.879 32.344 20.031 1 76.19 197 THR A O 1
ATOM 1478 N N . THR A 1 198 ? -4.621 30.375 19.281 1 73.25 198 THR A N 1
ATOM 1479 C CA . THR A 1 198 ? -6.008 30.828 19.234 1 73.25 198 THR A CA 1
ATOM 1480 C C . THR A 1 198 ? -6.559 31.031 20.656 1 73.25 198 THR A C 1
ATOM 1482 O O . THR A 1 198 ? -7.34 31.953 20.891 1 73.25 198 THR A O 1
ATOM 1485 N N . HIS A 1 199 ? -6.094 30.172 21.578 1 77.12 199 HIS A N 1
ATOM 1486 C CA . HIS A 1 199 ? -6.598 30.234 22.938 1 77.12 199 HIS A CA 1
ATOM 1487 C C . HIS A 1 199 ? -5.574 30.875 23.875 1 77.12 199 HIS A C 1
ATOM 1489 O O . HIS A 1 199 ? -5.578 30.609 25.078 1 77.12 199 HIS A O 1
ATOM 1495 N N . ARG A 1 200 ? -4.773 31.625 23.344 1 79.19 200 ARG A N 1
ATOM 1496 C CA . ARG A 1 200 ? -3.699 32.25 24.109 1 79.19 200 ARG A CA 1
ATOM 1497 C C . ARG A 1 200 ? -4.262 33.094 25.25 1 79.19 200 ARG A C 1
ATOM 1499 O O . ARG A 1 200 ? -3.803 33 26.391 1 79.19 200 ARG A O 1
ATOM 1506 N N . PRO A 1 201 ? -5.328 33.875 24.922 1 77 201 PRO A N 1
ATOM 1507 C CA . PRO A 1 201 ? -5.871 34.719 26.016 1 77 201 PRO A CA 1
ATOM 1508 C C . PRO A 1 201 ? -6.414 33.875 27.172 1 77 201 PRO A C 1
ATOM 1510 O O . PRO A 1 201 ? -6.254 34.25 28.328 1 77 201 PRO A O 1
ATOM 1513 N N . ALA A 1 202 ? -7.055 32.781 26.797 1 77.5 202 ALA A N 1
ATOM 1514 C CA . ALA A 1 202 ? -7.605 31.875 27.812 1 77.5 202 ALA A CA 1
ATOM 1515 C C . ALA A 1 202 ? -6.496 31.234 28.641 1 77.5 202 ALA A C 1
ATOM 1517 O O . ALA A 1 202 ? -6.633 31.078 29.859 1 77.5 202 ALA A O 1
ATOM 1518 N N . ILE A 1 203 ? -5.352 30.984 28.078 1 78.69 203 ILE A N 1
ATOM 1519 C CA . ILE A 1 203 ? -4.227 30.344 28.734 1 78.69 203 ILE A CA 1
ATOM 1520 C C . ILE A 1 203 ? -3.557 31.328 29.688 1 78.69 203 ILE A C 1
ATOM 1522 O O . ILE A 1 203 ? -3.139 30.953 30.797 1 78.69 203 ILE A O 1
ATOM 1526 N N . GLU A 1 204 ? -3.57 32.5 29.25 1 80.19 204 GLU A N 1
ATOM 1527 C CA . GLU A 1 204 ? -2.971 33.531 30.078 1 80.19 204 GLU A CA 1
ATOM 1528 C C . GLU A 1 204 ? -3.791 33.781 31.344 1 80.19 204 GLU A C 1
ATOM 1530 O O . GLU A 1 204 ? -3.23 33.969 32.438 1 80.19 204 GLU A O 1
ATOM 1535 N N . VAL A 1 205 ? -5.082 33.812 31.219 1 81 205 VAL A N 1
ATOM 1536 C CA . VAL A 1 205 ? -5.969 33.969 32.375 1 81 205 VAL A CA 1
ATOM 1537 C C . VAL A 1 205 ? -5.781 32.812 33.344 1 81 205 VAL A C 1
ATOM 1539 O O . VAL A 1 205 ? -5.73 33 34.562 1 81 205 VAL A O 1
ATOM 1542 N N . LEU A 1 206 ? -5.602 31.641 32.781 1 81.31 206 LEU A N 1
ATOM 1543 C CA . LEU A 1 206 ? -5.41 30.469 33.594 1 81.31 206 LEU A CA 1
ATOM 1544 C C . LEU A 1 206 ? -4.09 30.531 34.344 1 81.31 206 LEU A C 1
ATOM 1546 O O . LEU A 1 206 ? -4 30.109 35.5 1 81.31 206 LEU A O 1
ATOM 1550 N N . HIS A 1 207 ? -3.113 31.125 33.75 1 78.06 207 HIS A N 1
ATOM 1551 C CA . HIS A 1 207 ? -1.819 31.297 34.375 1 78.06 207 HIS A CA 1
ATOM 1552 C C . HIS A 1 207 ? -1.908 32.312 35.531 1 78.06 207 HIS A C 1
ATOM 1554 O O . HIS A 1 207 ? -1.256 32.156 36.562 1 78.06 207 HIS A O 1
ATOM 1560 N N . MET A 1 208 ? -2.785 33.219 35.25 1 82.56 208 MET A N 1
ATOM 1561 C CA . MET A 1 208 ? -2.945 34.281 36.25 1 82.56 208 MET A CA 1
ATOM 1562 C C . MET A 1 208 ? -3.645 33.75 37.5 1 82.56 208 MET A C 1
ATOM 1564 O O . MET A 1 208 ? -3.371 34.219 38.594 1 82.56 208 MET A O 1
ATOM 1568 N N . ILE A 1 209 ? -4.457 32.812 37.344 1 83.44 209 ILE A N 1
ATOM 1569 C CA . ILE A 1 209 ? -5.211 32.219 38.438 1 83.44 209 ILE A CA 1
ATOM 1570 C C . ILE A 1 209 ? -4.414 31.094 39.062 1 83.44 209 ILE A C 1
ATOM 1572 O O . ILE A 1 209 ? -4.773 30.594 40.156 1 83.44 209 ILE A O 1
ATOM 1576 N N . GLY A 1 210 ? -3.23 30.766 38.562 1 74.31 210 GLY A N 1
ATOM 1577 C CA . GLY A 1 210 ? -2.324 29.781 39.125 1 74.31 210 GLY A CA 1
ATOM 1578 C C . GLY A 1 210 ? -2.592 28.375 38.656 1 74.31 210 GLY A C 1
ATOM 1579 O O . GLY A 1 210 ? -2.346 27.406 39.375 1 74.31 210 GLY A O 1
ATOM 1580 N N . ALA A 1 211 ? -3.227 28.312 37.562 1 72.94 211 ALA A N 1
ATOM 1581 C CA . ALA A 1 211 ? -3.479 26.953 37.062 1 72.94 211 ALA A CA 1
ATOM 1582 C C . ALA A 1 211 ? -2.176 26.25 36.688 1 72.94 211 ALA A C 1
ATOM 1584 O O . ALA A 1 211 ? -1.259 26.891 36.156 1 72.94 211 ALA A O 1
ATOM 1585 N N . HIS A 1 212 ? -2.125 24.938 37 1 81.94 212 HIS A N 1
ATOM 1586 C CA . HIS A 1 212 ? -0.941 24.125 36.719 1 81.94 212 HIS A CA 1
ATOM 1587 C C . HIS A 1 212 ? -0.827 23.766 35.25 1 81.94 212 HIS A C 1
ATOM 1589 O O . HIS A 1 212 ? -1.838 23.547 34.594 1 81.94 212 HIS A O 1
ATOM 1595 N N . ASP A 1 213 ? 0.327 23.906 34.781 1 85.69 213 ASP A N 1
ATOM 1596 C CA . ASP A 1 213 ? 0.637 23.562 33.375 1 85.69 213 ASP A CA 1
ATOM 1597 C C . ASP A 1 213 ? 0.148 22.156 33.031 1 85.69 213 ASP A C 1
ATOM 1599 O O . ASP A 1 213 ? -0.31 21.906 31.922 1 85.69 213 ASP A O 1
ATOM 1603 N N . ALA A 1 214 ? 0.153 21.406 34.031 1 86.94 214 ALA A N 1
ATOM 1604 C CA . ALA A 1 214 ? -0.254 20.016 33.812 1 86.94 214 ALA A CA 1
ATOM 1605 C C . ALA A 1 214 ? -1.754 19.922 33.562 1 86.94 214 ALA A C 1
ATOM 1607 O O . ALA A 1 214 ? -2.203 19.062 32.781 1 86.94 214 ALA A O 1
ATOM 1608 N N . TYR A 1 215 ? -2.436 20.828 34.219 1 84.19 215 TYR A N 1
ATOM 1609 C CA . TYR A 1 215 ? -3.883 20.828 34.031 1 84.19 215 TYR A CA 1
ATOM 1610 C C . TYR A 1 215 ? -4.258 21.25 32.625 1 84.19 215 TYR A C 1
ATOM 1612 O O . TYR A 1 215 ? -5.113 20.641 32 1 84.19 215 TYR A O 1
ATOM 1620 N N . ILE A 1 216 ? -3.633 22.188 32.125 1 84.25 216 ILE A N 1
ATOM 1621 C CA . ILE A 1 216 ? -3.877 22.672 30.75 1 84.25 216 ILE A CA 1
ATOM 1622 C C . ILE A 1 216 ? -3.486 21.594 29.75 1 84.25 216 ILE A C 1
ATOM 1624 O O . ILE A 1 216 ? -4.242 21.297 28.812 1 84.25 216 ILE A O 1
ATOM 1628 N N . ALA A 1 217 ? -2.348 21.062 30.047 1 88.94 217 ALA A N 1
ATOM 1629 C CA . ALA A 1 217 ? -1.848 20 29.172 1 88.94 217 ALA A CA 1
ATOM 1630 C C . ALA A 1 217 ? -2.805 18.812 29.125 1 88.94 217 ALA A C 1
ATOM 1632 O O . ALA A 1 217 ? -3.023 18.219 28.062 1 88.94 217 ALA A O 1
ATOM 1633 N N . ARG A 1 218 ? -3.357 18.484 30.25 1 90.12 218 ARG A N 1
ATOM 1634 C CA . ARG A 1 218 ? -4.277 17.359 30.328 1 90.12 218 ARG A CA 1
ATOM 1635 C C . ARG A 1 218 ? -5.57 17.641 29.578 1 90.12 218 ARG A C 1
ATOM 1637 O O . ARG A 1 218 ? -6.148 16.75 28.953 1 90.12 218 ARG A O 1
ATOM 1644 N N . GLN A 1 219 ? -5.957 18.891 29.641 1 87.62 219 GLN A N 1
ATOM 1645 C CA . GLN A 1 219 ? -7.191 19.266 28.969 1 87.62 219 GLN A CA 1
ATOM 1646 C C . GLN A 1 219 ? -7.023 19.219 27.453 1 87.62 219 GLN A C 1
ATOM 1648 O O . GLN A 1 219 ? -7.875 18.688 26.734 1 87.62 219 GLN A O 1
ATOM 1653 N N . PHE A 1 220 ? -5.93 19.719 26.953 1 87.94 220 PHE A N 1
ATOM 1654 C CA . PHE A 1 220 ? -5.656 19.688 25.531 1 87.94 220 PHE A CA 1
ATOM 1655 C C . PHE A 1 220 ? -5.41 18.25 25.062 1 87.94 220 PHE A C 1
ATOM 1657 O O . PHE A 1 220 ? -5.855 17.859 23.984 1 87.94 220 PHE A O 1
ATOM 1664 N N . ALA A 1 221 ? -4.777 17.516 25.891 1 91.75 221 ALA A N 1
ATOM 1665 C CA . ALA A 1 221 ? -4.457 16.125 25.562 1 91.75 221 ALA A CA 1
ATOM 1666 C C . ALA A 1 221 ? -5.719 15.281 25.484 1 91.75 221 ALA A C 1
ATOM 1668 O O . ALA A 1 221 ? -5.84 14.422 24.594 1 91.75 221 ALA A O 1
ATOM 1669 N N . ALA A 1 222 ? -6.625 15.5 26.391 1 92.44 222 ALA A N 1
ATOM 1670 C CA . ALA A 1 222 ? -7.879 14.742 26.391 1 92.44 222 ALA A CA 1
ATOM 1671 C C . ALA A 1 222 ? -8.695 15.039 25.125 1 92.44 222 ALA A C 1
ATOM 1673 O O . ALA A 1 222 ? -9.289 14.133 24.547 1 92.44 222 ALA A O 1
ATOM 1674 N N . ARG A 1 223 ? -8.648 16.25 24.797 1 90.19 223 ARG A N 1
ATOM 1675 C CA . ARG A 1 223 ? -9.367 16.641 23.578 1 90.19 223 ARG A CA 1
ATOM 1676 C C . ARG A 1 223 ? -8.734 16.016 22.344 1 90.19 223 ARG A C 1
ATOM 1678 O O . ARG A 1 223 ? -9.445 15.539 21.453 1 90.19 223 ARG A O 1
ATOM 1685 N N . SER A 1 224 ? -7.461 16.094 22.344 1 91.44 224 SER A N 1
ATOM 1686 C CA . SER A 1 224 ? -6.75 15.492 21.219 1 91.44 224 SER A CA 1
ATOM 1687 C C . SER A 1 224 ? -6.969 13.984 21.156 1 91.44 224 SER A C 1
ATOM 1689 O O . SER A 1 224 ? -7.02 13.398 20.078 1 91.44 224 SER A O 1
ATOM 1691 N N . LEU A 1 225 ? -7.066 13.383 22.297 1 93.31 225 LEU A N 1
ATOM 1692 C CA . LEU A 1 225 ? -7.348 11.953 22.344 1 93.31 225 LEU A CA 1
ATOM 1693 C C . LEU A 1 225 ? -8.703 11.641 21.719 1 93.31 225 LEU A C 1
ATOM 1695 O O . LEU A 1 225 ? -8.812 10.711 20.922 1 93.31 225 LEU A O 1
ATOM 1699 N N . VAL A 1 226 ? -9.656 12.398 22.094 1 93.62 226 VAL A N 1
ATOM 1700 C CA . VAL A 1 226 ? -11.008 12.18 21.594 1 93.62 226 VAL A CA 1
ATOM 1701 C C . VAL A 1 226 ? -11.039 12.422 20.078 1 93.62 226 VAL A C 1
ATOM 1703 O O . VAL A 1 226 ? -11.578 11.602 19.328 1 93.62 226 VAL A O 1
ATOM 1706 N N . LEU A 1 227 ? -10.406 13.43 19.641 1 91.69 227 LEU A N 1
ATOM 1707 C CA . LEU A 1 227 ? -10.367 13.75 18.219 1 91.69 227 LEU A CA 1
ATOM 1708 C C . LEU A 1 227 ? -9.555 12.711 17.453 1 91.69 227 LEU A C 1
ATOM 1710 O O . LEU A 1 227 ? -9.922 12.336 16.344 1 91.69 227 LEU A O 1
ATOM 1714 N N . GLY A 1 228 ? -8.484 12.344 18.094 1 93.25 228 GLY A N 1
ATOM 1715 C CA . GLY A 1 228 ? -7.676 11.297 17.5 1 93.25 228 GLY A CA 1
ATOM 1716 C C . GLY A 1 228 ? -8.414 9.977 17.359 1 93.25 228 GLY A C 1
ATOM 1717 O O . GLY A 1 228 ? -8.305 9.297 16.344 1 93.25 228 GLY A O 1
ATOM 1718 N N . LEU A 1 229 ? -9.164 9.664 18.422 1 94.75 229 LEU A N 1
ATOM 1719 C CA . LEU A 1 229 ? -9.93 8.422 18.406 1 94.75 229 LEU A CA 1
ATOM 1720 C C . LEU A 1 229 ? -11.055 8.492 17.391 1 94.75 229 LEU A C 1
ATOM 1722 O O . LEU A 1 229 ? -11.312 7.523 16.672 1 94.75 229 LEU A O 1
ATOM 1726 N N . MET A 1 230 ? -11.688 9.562 17.359 1 95.12 230 MET A N 1
ATOM 1727 C CA . MET A 1 230 ? -12.758 9.75 16.375 1 95.12 230 MET A CA 1
ATOM 1728 C C . MET A 1 230 ? -12.203 9.719 14.953 1 95.12 230 MET A C 1
ATOM 1730 O O . MET A 1 230 ? -12.75 9.039 14.086 1 95.12 230 MET A O 1
ATOM 1734 N N . GLY A 1 231 ? -11.141 10.422 14.758 1 93.88 231 GLY A N 1
ATOM 1735 C CA . GLY A 1 231 ? -10.492 10.391 13.461 1 93.88 231 GLY A CA 1
ATOM 1736 C C . GLY A 1 231 ? -9.977 9.016 13.086 1 93.88 231 GLY A C 1
ATOM 1737 O O . GLY A 1 231 ? -10.234 8.523 11.984 1 93.88 231 GLY A O 1
ATOM 1738 N N . GLY A 1 232 ? -9.234 8.445 14.047 1 94.75 232 GLY A N 1
ATOM 1739 C CA . GLY A 1 232 ? -8.727 7.102 13.812 1 94.75 232 GLY A CA 1
ATOM 1740 C C . GLY A 1 232 ? -9.82 6.09 13.531 1 94.75 232 GLY A C 1
ATOM 1741 O O . GLY A 1 232 ? -9.672 5.242 12.648 1 94.75 232 GLY A O 1
ATOM 1742 N N . GLY A 1 233 ? -10.875 6.195 14.336 1 95.88 233 GLY A N 1
ATOM 1743 C CA . GLY A 1 233 ? -12.016 5.328 14.086 1 95.88 233 GLY A CA 1
ATOM 1744 C C . GLY A 1 233 ? -12.602 5.496 12.703 1 95.88 233 GLY A C 1
ATOM 1745 O O . GLY A 1 233 ? -12.922 4.512 12.031 1 95.88 233 GLY A O 1
ATOM 1746 N N . THR A 1 234 ? -12.766 6.676 12.289 1 95 234 THR A N 1
ATOM 1747 C CA . THR A 1 234 ? -13.273 6.977 10.953 1 95 234 THR A CA 1
ATOM 1748 C C . THR A 1 234 ? -12.328 6.43 9.883 1 95 234 THR A C 1
ATOM 1750 O O . THR A 1 234 ? -12.781 5.91 8.859 1 95 234 THR A O 1
ATOM 1753 N N . GLY A 1 235 ? -11.047 6.602 10.078 1 94.31 235 GLY A N 1
ATOM 1754 C CA . GLY A 1 235 ? -10.07 6.059 9.148 1 94.31 235 GLY A CA 1
ATOM 1755 C C . GLY A 1 235 ? -10.172 4.555 8.984 1 94.31 235 GLY A C 1
ATOM 1756 O O . GLY A 1 235 ? -10.125 4.043 7.863 1 94.31 235 GLY A O 1
ATOM 1757 N N . LEU A 1 236 ? -10.352 3.947 10.125 1 94.69 236 LEU A N 1
ATOM 1758 C CA . LEU A 1 236 ? -10.492 2.496 10.102 1 94.69 236 LEU A CA 1
ATOM 1759 C C . LEU A 1 236 ? -11.766 2.09 9.359 1 94.69 236 LEU A C 1
ATOM 1761 O O . LEU A 1 236 ? -11.75 1.168 8.547 1 94.69 236 LEU A O 1
ATOM 1765 N N . ILE A 1 237 ? -12.852 2.756 9.648 1 95.19 237 ILE A N 1
ATOM 1766 C CA . ILE A 1 237 ? -14.141 2.451 9.039 1 95.19 237 ILE A CA 1
ATOM 1767 C C . ILE A 1 237 ? -14.062 2.666 7.531 1 95.19 237 ILE A C 1
ATOM 1769 O O . ILE A 1 237 ? -14.594 1.87 6.754 1 95.19 237 ILE A O 1
ATOM 1773 N N . LEU A 1 238 ? -13.375 3.664 7.137 1 93.25 238 LEU A N 1
ATOM 1774 C CA . LEU A 1 238 ? -13.25 3.982 5.719 1 93.25 238 LEU A CA 1
ATOM 1775 C C . LEU A 1 238 ? -12.375 2.953 5.008 1 93.25 238 LEU A C 1
ATOM 1777 O O . LEU A 1 238 ? -12.5 2.76 3.795 1 93.25 238 LEU A O 1
ATOM 1781 N N . ALA A 1 239 ? -11.453 2.332 5.73 1 94.19 239 ALA A N 1
ATOM 1782 C CA . ALA A 1 239 ? -10.547 1.35 5.145 1 94.19 239 ALA A CA 1
ATOM 1783 C C . ALA A 1 239 ? -11.227 -0.01 5.008 1 94.19 239 ALA A C 1
ATOM 1785 O O . ALA A 1 239 ? -10.773 -0.86 4.234 1 94.19 239 ALA A O 1
ATOM 1786 N N . LEU A 1 240 ? -12.336 -0.27 5.715 1 92.38 240 LEU A N 1
ATOM 1787 C CA . LEU A 1 240 ? -12.977 -1.575 5.801 1 92.38 240 LEU A CA 1
ATOM 1788 C C . LEU A 1 240 ? -13.5 -2.016 4.438 1 92.38 240 LEU A C 1
ATOM 1790 O O . LEU A 1 240 ? -13.281 -3.16 4.027 1 92.38 240 LEU A O 1
ATOM 1794 N N . PRO A 1 241 ? -14.172 -1.067 3.736 1 91.19 241 PRO A N 1
ATOM 1795 C CA . PRO A 1 241 ? -14.656 -1.491 2.422 1 91.19 241 PRO A CA 1
ATOM 1796 C C . PRO A 1 241 ? -13.539 -1.946 1.492 1 91.19 241 PRO A C 1
ATOM 1798 O O . PRO A 1 241 ? -13.719 -2.881 0.709 1 91.19 241 PRO A O 1
ATOM 1801 N N . ALA A 1 242 ? -12.406 -1.266 1.54 1 90.44 242 ALA A N 1
ATOM 1802 C CA . ALA A 1 242 ? -11.273 -1.651 0.708 1 90.44 242 ALA A CA 1
ATOM 1803 C C . ALA A 1 242 ? -10.734 -3.021 1.115 1 90.44 242 ALA A C 1
ATOM 1805 O O . ALA A 1 242 ? -10.445 -3.861 0.26 1 90.44 242 ALA A O 1
ATOM 1806 N N . ILE A 1 243 ? -10.648 -3.266 2.367 1 88.94 243 ILE A N 1
ATOM 1807 C CA . ILE A 1 243 ? -10.117 -4.52 2.887 1 88.94 243 ILE A CA 1
ATOM 1808 C C . ILE A 1 243 ? -11.078 -5.664 2.568 1 88.94 243 ILE A C 1
ATOM 1810 O O . ILE A 1 243 ? -10.656 -6.711 2.066 1 88.94 243 ILE A O 1
ATOM 1814 N N . LEU A 1 244 ? -12.328 -5.465 2.791 1 86.38 244 LEU A N 1
ATOM 1815 C CA . LEU A 1 244 ? -13.336 -6.492 2.537 1 86.38 244 LEU A CA 1
ATOM 1816 C C . LEU A 1 244 ? -13.492 -6.738 1.04 1 86.38 244 LEU A C 1
ATOM 1818 O O . LEU A 1 244 ? -13.695 -7.875 0.613 1 86.38 244 LEU A O 1
ATOM 1822 N N . GLY A 1 245 ? -13.453 -5.617 0.353 1 84.81 245 GLY A N 1
ATOM 1823 C CA . GLY A 1 245 ? -13.547 -5.758 -1.092 1 84.81 245 GLY A CA 1
ATOM 1824 C C . GLY A 1 245 ? -12.422 -6.586 -1.686 1 84.81 245 GLY A C 1
ATOM 1825 O O . GLY A 1 245 ? -12.664 -7.488 -2.49 1 84.81 245 GLY A O 1
ATOM 1826 N N . ILE A 1 246 ? -11.227 -6.32 -1.302 1 82.94 246 ILE A N 1
ATOM 1827 C CA . ILE A 1 246 ? -10.07 -7.066 -1.789 1 82.94 246 ILE A CA 1
ATOM 1828 C C . ILE A 1 246 ? -10.141 -8.508 -1.295 1 82.94 246 ILE A C 1
ATOM 1830 O O . ILE A 1 246 ? -9.812 -9.438 -2.033 1 82.94 246 ILE A O 1
ATOM 1834 N N . GLY A 1 247 ? -10.523 -8.664 -0.052 1 80.44 247 GLY A N 1
ATOM 1835 C CA . GLY A 1 247 ? -10.719 -10.008 0.476 1 80.44 247 GLY A CA 1
ATOM 1836 C C . GLY A 1 247 ? -11.727 -10.82 -0.311 1 80.44 247 GLY A C 1
ATOM 1837 O O . GLY A 1 247 ? -11.516 -12.008 -0.556 1 80.44 247 GLY A O 1
ATOM 1838 N N . TYR A 1 248 ? -12.758 -10.148 -0.623 1 77.56 248 TYR A N 1
ATOM 1839 C CA . TYR A 1 248 ? -13.805 -10.805 -1.409 1 77.56 248 TYR A CA 1
ATOM 1840 C C . TYR A 1 248 ? -13.273 -11.195 -2.785 1 77.56 248 TYR A C 1
ATOM 1842 O O . TYR A 1 248 ? -13.562 -12.289 -3.277 1 77.56 248 TYR A O 1
ATOM 1850 N N . LEU A 1 249 ? -12.531 -10.391 -3.342 1 75.5 249 LEU A N 1
ATOM 1851 C CA . LEU A 1 249 ? -11.992 -10.648 -4.672 1 75.5 249 LEU A CA 1
ATOM 1852 C C . LEU A 1 249 ? -10.961 -11.773 -4.629 1 75.5 249 LEU A C 1
ATOM 1854 O O . LEU A 1 249 ? -10.844 -12.547 -5.578 1 75.5 249 LEU A O 1
ATOM 1858 N N . CYS A 1 250 ? -10.312 -11.875 -3.58 1 73.62 250 CYS A N 1
ATOM 1859 C CA . CYS A 1 250 ? -9.297 -12.906 -3.434 1 73.62 250 CYS A CA 1
ATOM 1860 C C . CYS A 1 250 ? -9.93 -14.266 -3.168 1 73.62 250 CYS A C 1
ATOM 1862 O O . CYS A 1 250 ? -9.352 -15.297 -3.512 1 73.62 250 CYS A O 1
ATOM 1864 N N . ARG A 1 251 ? -11.062 -14.281 -2.49 1 67.06 251 ARG A N 1
ATOM 1865 C CA . ARG A 1 251 ? -11.766 -15.531 -2.217 1 67.06 251 ARG A CA 1
ATOM 1866 C C . ARG A 1 251 ? -12.188 -16.219 -3.512 1 67.06 251 ARG A C 1
ATOM 1868 O O . ARG A 1 251 ? -12.219 -17.453 -3.586 1 67.06 251 ARG A O 1
ATOM 1875 N N . ASP A 1 252 ? -12.469 -15.438 -4.375 1 58.75 252 ASP A N 1
ATOM 1876 C CA . ASP A 1 252 ? -12.969 -15.969 -5.645 1 58.75 252 ASP A CA 1
ATOM 1877 C C . ASP A 1 252 ? -11.828 -16.547 -6.477 1 58.75 252 ASP A C 1
ATOM 1879 O O . ASP A 1 252 ? -12.07 -17.281 -7.441 1 58.75 252 ASP A O 1
ATOM 1883 N N . ILE A 1 253 ? -10.648 -16.016 -6.184 1 56.66 253 ILE A N 1
ATOM 1884 C CA . ILE A 1 253 ? -9.516 -16.562 -6.914 1 56.66 253 ILE A CA 1
ATOM 1885 C C . ILE A 1 253 ? -9.258 -18 -6.457 1 56.66 253 ILE A C 1
ATOM 1887 O O . ILE A 1 253 ? -8.609 -18.781 -7.164 1 56.66 253 ILE A O 1
ATOM 1891 N N . GLU A 1 254 ? -9.844 -18.531 -5.41 1 50.22 254 GLU A N 1
ATOM 1892 C CA . GLU A 1 254 ? -9.625 -19.812 -4.766 1 50.22 254 GLU A CA 1
ATOM 1893 C C . GLU A 1 254 ? -9.797 -20.969 -5.754 1 50.22 254 GLU A C 1
ATOM 1895 O O . GLU A 1 254 ? -9.766 -22.141 -5.363 1 50.22 254 GLU A O 1
ATOM 1900 N N . GLY A 1 255 ? -10.203 -20.844 -6.789 1 42.47 255 GLY A N 1
ATOM 1901 C CA . GLY A 1 255 ? -10.227 -22.156 -7.441 1 42.47 255 GLY A CA 1
ATOM 1902 C C . GLY A 1 255 ? -8.906 -22.891 -7.355 1 42.47 255 GLY A C 1
ATOM 1903 O O . GLY A 1 255 ? -8.633 -23.781 -8.156 1 42.47 255 GLY A O 1
ATOM 1904 N N . GLY A 1 256 ? -8.141 -22.875 -6.148 1 43.81 256 GLY A N 1
ATOM 1905 C CA . GLY A 1 256 ? -7.012 -23.688 -5.73 1 43.81 256 GLY A CA 1
ATOM 1906 C C . GLY A 1 256 ? -5.844 -22.875 -5.211 1 43.81 256 GLY A C 1
ATOM 1907 O O . GLY A 1 256 ? -5.18 -23.266 -4.25 1 43.81 256 GLY A O 1
ATOM 1908 N N . PHE A 1 257 ? -5.324 -21.891 -5.848 1 42.94 257 PHE A N 1
ATOM 1909 C CA . PHE A 1 257 ? -3.967 -21.406 -5.641 1 42.94 257 PHE A CA 1
ATOM 1910 C C . PHE A 1 257 ? -3.928 -20.375 -4.523 1 42.94 257 PHE A C 1
ATOM 1912 O O . PHE A 1 257 ? -3.002 -20.359 -3.711 1 42.94 257 PHE A O 1
ATOM 1919 N N . VAL A 1 258 ? -4.793 -19.219 -4.539 1 49.75 258 VAL A N 1
ATOM 1920 C CA . VAL A 1 258 ? -4.652 -18.203 -3.506 1 49.75 258 VAL A CA 1
ATOM 1921 C C . VAL A 1 258 ? -5.672 -18.453 -2.395 1 49.75 258 VAL A C 1
ATOM 1923 O O . VAL A 1 258 ? -6.879 -18.422 -2.631 1 49.75 258 VAL A O 1
ATOM 1926 N N . PRO A 1 259 ? -5.359 -19.203 -1.311 1 50.78 259 PRO A N 1
ATOM 1927 C CA . PRO A 1 259 ? -6.273 -19.516 -0.206 1 50.78 259 PRO A CA 1
ATOM 1928 C C . PRO A 1 259 ? -6.992 -18.266 0.325 1 50.78 259 PRO A C 1
ATOM 1930 O O . PRO A 1 259 ? -6.582 -17.141 0.038 1 50.78 259 PRO A O 1
ATOM 1933 N N . ASP A 1 260 ? -8.102 -18.484 1.08 1 52.31 260 ASP A N 1
ATOM 1934 C CA . ASP A 1 260 ? -8.961 -17.531 1.778 1 52.31 260 ASP A CA 1
ATOM 1935 C C . ASP A 1 260 ? -8.133 -16.453 2.49 1 52.31 260 ASP A C 1
ATOM 1937 O O . ASP A 1 260 ? -7.418 -16.766 3.451 1 52.31 260 ASP A O 1
ATOM 1941 N N . VAL A 1 261 ? -7.617 -15.438 1.793 1 54.88 261 VAL A N 1
ATOM 1942 C CA . VAL A 1 261 ? -6.922 -14.289 2.377 1 54.88 261 VAL A CA 1
ATOM 1943 C C . VAL A 1 261 ? -7.762 -13.695 3.504 1 54.88 261 VAL A C 1
ATOM 1945 O O . VAL A 1 261 ? -7.727 -12.484 3.742 1 54.88 261 VAL A O 1
ATOM 1948 N N . GLY A 1 262 ? -8.68 -14.617 4.16 1 60.25 262 GLY A N 1
ATOM 1949 C CA . GLY A 1 262 ? -9.469 -14.117 5.273 1 60.25 262 GLY A CA 1
ATOM 1950 C C . GLY A 1 262 ? -8.625 -13.703 6.465 1 60.25 262 GLY A C 1
ATOM 1951 O O . GLY A 1 262 ? -7.66 -14.391 6.82 1 60.25 262 GLY A O 1
ATOM 1952 N N . LEU A 1 263 ? -8.539 -12.383 6.711 1 64.88 263 LEU A N 1
ATOM 1953 C CA . LEU A 1 263 ? -7.902 -11.859 7.918 1 64.88 263 LEU A CA 1
ATOM 1954 C C . LEU A 1 263 ? -8.461 -12.531 9.164 1 64.88 263 LEU A C 1
ATOM 1956 O O . LEU A 1 263 ? -9.68 -12.656 9.312 1 64.88 263 LEU A O 1
ATOM 1960 N N . GLY A 1 264 ? -7.656 -13.391 9.82 1 73.75 264 GLY A N 1
ATOM 1961 C CA . GLY A 1 264 ? -8.039 -14.039 11.062 1 73.75 264 GLY A CA 1
ATOM 1962 C C . GLY A 1 264 ? -8.367 -13.055 12.172 1 73.75 264 GLY A C 1
ATOM 1963 O O . GLY A 1 264 ? -8.312 -11.844 11.961 1 73.75 264 GLY A O 1
ATOM 1964 N N . ALA A 1 265 ? -8.797 -13.547 13.258 1 77.12 265 ALA A N 1
ATOM 1965 C CA . ALA A 1 265 ? -9.164 -12.766 14.438 1 77.12 265 ALA A CA 1
ATOM 1966 C C . ALA A 1 265 ? -8.008 -11.891 14.898 1 77.12 265 ALA A C 1
ATOM 1968 O O . ALA A 1 265 ? -8.203 -10.742 15.289 1 77.12 265 ALA A O 1
ATOM 1969 N N . VAL A 1 266 ? -6.82 -12.43 14.852 1 80.25 266 VAL A N 1
ATOM 1970 C CA . VAL A 1 266 ? -5.641 -11.703 15.312 1 80.25 266 VAL A CA 1
ATOM 1971 C C . VAL A 1 266 ? -5.383 -10.508 14.398 1 80.25 266 VAL A C 1
ATOM 1973 O O . VAL A 1 266 ? -5.016 -9.43 14.867 1 80.25 266 VAL A O 1
ATOM 1976 N N . HIS A 1 267 ? -5.629 -10.727 13.172 1 84.31 267 HIS A N 1
ATOM 1977 C CA . HIS A 1 267 ? -5.43 -9.641 12.211 1 84.31 267 HIS A CA 1
ATOM 1978 C C . HIS A 1 267 ? -6.418 -8.508 12.453 1 84.31 267 HIS A C 1
ATOM 1980 O O . HIS A 1 267 ? -6.047 -7.332 12.406 1 84.31 267 HIS A O 1
ATOM 1986 N N . TRP A 1 268 ? -7.602 -8.828 12.891 1 87.44 268 TRP A N 1
ATOM 1987 C CA . TRP A 1 268 ? -8.617 -7.816 13.172 1 87.44 268 TRP A CA 1
ATOM 1988 C C . TRP A 1 268 ? -8.281 -7.047 14.445 1 87.44 268 TRP A C 1
ATOM 1990 O O . TRP A 1 268 ? -8.5 -5.836 14.523 1 87.44 268 TRP A O 1
ATOM 2000 N N . LEU A 1 269 ? -7.727 -7.754 15.336 1 88.88 269 LEU A N 1
ATOM 2001 C CA . LEU A 1 269 ? -7.336 -7.109 16.594 1 88.88 269 LEU A CA 1
ATOM 2002 C C . LEU A 1 269 ? -6.242 -6.074 16.344 1 88.88 269 LEU A C 1
ATOM 2004 O O . LEU A 1 269 ? -6.281 -4.98 16.906 1 88.88 269 LEU A O 1
ATOM 2008 N N . ILE A 1 270 ? -5.34 -6.43 15.539 1 90.19 270 ILE A N 1
ATOM 2009 C CA . ILE A 1 270 ? -4.238 -5.523 15.242 1 90.19 270 ILE A CA 1
ATOM 2010 C C . ILE A 1 270 ? -4.77 -4.277 14.539 1 90.19 270 ILE A C 1
ATOM 2012 O O . ILE A 1 270 ? -4.363 -3.156 14.852 1 90.19 270 ILE A O 1
ATOM 2016 N N . LEU A 1 271 ? -5.727 -4.504 13.641 1 91.62 271 LEU A N 1
ATOM 2017 C CA . LEU A 1 271 ? -6.289 -3.385 12.891 1 91.62 271 LEU A CA 1
ATOM 2018 C C . LEU A 1 271 ? -7.078 -2.457 13.805 1 91.62 271 LEU A C 1
ATOM 2020 O O . LEU A 1 271 ? -7.012 -1.233 13.664 1 91.62 271 LEU A O 1
ATOM 2024 N N . VAL A 1 272 ? -7.77 -2.984 14.812 1 92.06 272 VAL A N 1
ATOM 2025 C CA . VAL A 1 272 ? -8.578 -2.195 15.734 1 92.06 272 VAL A CA 1
ATOM 2026 C C . VAL A 1 272 ? -7.676 -1.413 16.688 1 92.06 272 VAL A C 1
ATOM 2028 O O . VAL A 1 272 ? -8.055 -0.35 17.172 1 92.06 272 VAL A O 1
ATOM 2031 N N . CYS A 1 273 ? -6.5 -1.862 16.859 1 94.12 273 CYS A N 1
ATOM 2032 C CA . CYS A 1 273 ? -5.547 -1.213 17.75 1 94.12 273 CYS A CA 1
ATOM 2033 C C . CYS A 1 273 ? -4.965 0.042 17.109 1 94.12 273 CYS A C 1
ATOM 2035 O O . CYS A 1 273 ? -4.449 0.917 17.797 1 94.12 273 CYS A O 1
ATOM 2037 N N . LEU A 1 274 ? -5.148 0.115 15.797 1 93.56 274 LEU A N 1
ATOM 2038 C CA . LEU A 1 274 ? -4.516 1.224 15.094 1 93.56 274 LEU A CA 1
ATOM 2039 C C . LEU A 1 274 ? -5.172 2.551 15.461 1 93.56 274 LEU A C 1
ATOM 2041 O O . LEU A 1 274 ? -4.48 3.52 15.781 1 93.56 274 LEU A O 1
ATOM 2045 N N . PRO A 1 275 ? -6.551 2.65 15.453 1 93.5 275 PRO A N 1
ATOM 2046 C CA . PRO A 1 275 ? -7.172 3.895 15.906 1 93.5 275 PRO A CA 1
ATOM 2047 C C . PRO A 1 275 ? -6.82 4.234 17.359 1 93.5 275 PRO A C 1
ATOM 2049 O O . PRO A 1 275 ? -6.656 5.41 17.688 1 93.5 275 PRO A O 1
ATOM 2052 N N . LEU A 1 276 ? -6.699 3.236 18.141 1 94.62 276 LEU A N 1
ATOM 2053 C CA . LEU A 1 276 ? -6.32 3.449 19.531 1 94.62 276 LEU A CA 1
ATOM 2054 C C . LEU A 1 276 ? -4.906 4.012 19.641 1 94.62 276 LEU A C 1
ATOM 2056 O O . LEU A 1 276 ? -4.656 4.941 20.406 1 94.62 276 LEU A O 1
ATOM 2060 N N . ALA A 1 277 ? -4.047 3.467 18.859 1 93.81 277 ALA A N 1
ATOM 2061 C CA . ALA A 1 277 ? -2.67 3.953 18.828 1 93.81 277 ALA A CA 1
ATOM 2062 C C . ALA A 1 277 ? -2.607 5.387 18.312 1 93.81 277 ALA A C 1
ATOM 2064 O O . ALA A 1 277 ? -1.86 6.215 18.844 1 93.81 277 ALA A O 1
ATOM 2065 N N . GLY A 1 278 ? -3.408 5.598 17.281 1 92.62 278 GLY A N 1
ATOM 2066 C CA . GLY A 1 278 ? -3.473 6.953 16.75 1 92.62 278 GLY A CA 1
ATOM 2067 C C . GLY A 1 278 ? -3.93 7.969 17.781 1 92.62 278 GLY A C 1
ATOM 2068 O O . GLY A 1 278 ? -3.348 9.047 17.906 1 92.62 278 GLY A O 1
ATOM 2069 N N . GLY A 1 279 ? -4.973 7.641 18.516 1 93.94 279 GLY A N 1
ATOM 2070 C CA . GLY A 1 279 ? -5.441 8.508 19.594 1 93.94 279 GLY A CA 1
ATOM 2071 C C . GLY A 1 279 ? -4.414 8.719 20.688 1 93.94 279 GLY A C 1
ATOM 2072 O O . GLY A 1 279 ? -4.246 9.836 21.172 1 93.94 279 GLY A O 1
ATOM 2073 N N . LEU A 1 280 ? -3.746 7.699 21.031 1 94.88 280 LEU A N 1
ATOM 2074 C CA . LEU A 1 280 ? -2.736 7.773 22.078 1 94.88 280 LEU A CA 1
ATOM 2075 C C . LEU A 1 280 ? -1.562 8.641 21.641 1 94.88 280 LEU A C 1
ATOM 2077 O O . LEU A 1 280 ? -1.036 9.43 22.438 1 94.88 280 LEU A O 1
ATOM 2081 N N . VAL A 1 281 ? -1.155 8.477 20.422 1 94.38 281 VAL A N 1
ATOM 2082 C CA . VAL A 1 281 ? -0.068 9.289 19.891 1 94.38 281 VAL A CA 1
ATOM 2083 C C . VAL A 1 281 ? -0.474 10.766 19.891 1 94.38 281 VAL A C 1
ATOM 2085 O O . VAL A 1 281 ? 0.321 11.625 20.266 1 94.38 281 VAL A O 1
ATOM 2088 N N . ALA A 1 282 ? -1.722 10.961 19.469 1 93.94 282 ALA A N 1
ATOM 2089 C CA . ALA A 1 282 ? -2.223 12.336 19.469 1 93.94 282 ALA A CA 1
ATOM 2090 C C . ALA A 1 282 ? -2.215 12.914 20.891 1 93.94 282 ALA A C 1
ATOM 2092 O O . ALA A 1 282 ? -1.786 14.055 21.094 1 93.94 282 ALA A O 1
ATOM 2093 N N . MET A 1 283 ? -2.639 12.164 21.859 1 95.19 283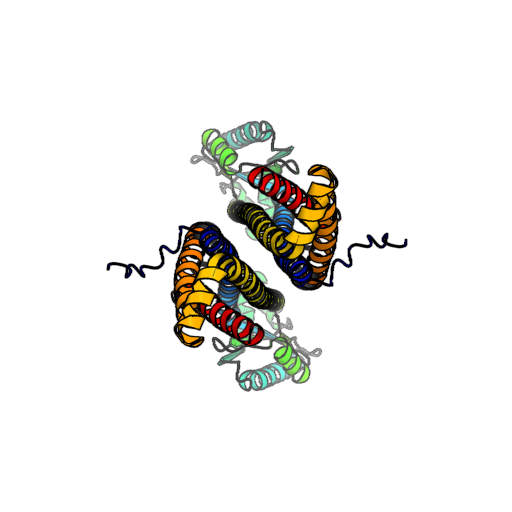 MET A N 1
ATOM 2094 C CA . MET A 1 283 ? -2.703 12.594 23.25 1 95.19 283 MET A CA 1
ATOM 2095 C C . MET A 1 283 ? -1.308 12.883 23.797 1 95.19 283 MET A C 1
ATOM 2097 O O . MET A 1 283 ? -1.069 13.953 24.375 1 95.19 283 MET A O 1
ATOM 2101 N N . LEU A 1 284 ? -0.445 11.984 23.609 1 95.12 284 LEU A N 1
ATOM 2102 C CA . LEU A 1 284 ? 0.909 12.109 24.125 1 95.12 284 LEU A CA 1
ATOM 2103 C C . LEU A 1 284 ? 1.647 13.266 23.469 1 95.12 284 LEU A C 1
ATOM 2105 O O . LEU A 1 284 ? 2.354 14.023 24.141 1 95.12 284 LEU A O 1
ATOM 2109 N N . THR A 1 285 ? 1.497 13.328 22.188 1 93.56 285 THR A N 1
ATOM 2110 C CA . THR A 1 285 ? 2.148 14.406 21.453 1 93.56 285 THR A CA 1
ATOM 2111 C C . THR A 1 285 ? 1.621 15.766 21.906 1 93.56 285 THR A C 1
ATOM 2113 O O . THR A 1 285 ? 2.393 16.719 22.062 1 93.56 285 THR A O 1
ATOM 2116 N N . THR A 1 286 ? 0.344 15.82 22.078 1 93.12 286 THR A N 1
ATOM 2117 C CA . THR A 1 286 ? -0.25 17.062 22.531 1 93.12 286 THR A CA 1
ATOM 2118 C C . THR A 1 286 ? 0.26 17.438 23.922 1 93.12 286 THR A C 1
ATOM 2120 O O . THR A 1 286 ? 0.619 18.578 24.188 1 93.12 286 THR A O 1
ATOM 2123 N N . ARG A 1 287 ? 0.259 16.484 24.75 1 93.75 287 ARG A N 1
ATOM 2124 C CA . ARG A 1 287 ? 0.717 16.734 26.125 1 93.75 287 ARG A CA 1
ATOM 2125 C C . ARG A 1 287 ? 2.146 17.266 26.141 1 93.75 287 ARG A C 1
ATOM 2127 O O . ARG A 1 287 ? 2.441 18.25 26.812 1 93.75 287 ARG A O 1
ATOM 2134 N N . VAL A 1 288 ? 2.963 16.656 25.406 1 93.44 288 VAL A N 1
ATOM 2135 C CA . VAL A 1 288 ? 4.367 17.062 25.359 1 93.44 288 VAL A CA 1
ATOM 2136 C C . VAL A 1 288 ? 4.496 18.438 24.719 1 93.44 288 VAL A C 1
ATOM 2138 O O . VAL A 1 288 ? 5.27 19.281 25.172 1 93.44 288 VAL A O 1
ATOM 2141 N N . THR A 1 289 ? 3.73 18.641 23.688 1 90.25 289 THR A N 1
ATOM 2142 C CA . THR A 1 289 ? 3.793 19.906 22.969 1 90.25 289 THR A CA 1
ATOM 2143 C C . THR A 1 289 ? 3.342 21.047 23.859 1 90.25 289 THR A C 1
ATOM 2145 O O . THR A 1 289 ? 3.994 22.094 23.922 1 90.25 289 THR A O 1
ATOM 2148 N N . VAL A 1 290 ? 2.244 20.891 24.562 1 90.31 290 VAL A N 1
ATOM 2149 C CA . VAL A 1 290 ? 1.704 21.938 25.438 1 90.31 290 VAL A CA 1
ATOM 2150 C C . VAL A 1 290 ? 2.686 22.234 26.562 1 90.31 290 VAL A C 1
ATOM 2152 O O . VAL A 1 290 ? 2.975 23.391 26.859 1 90.31 290 VAL A O 1
ATOM 2155 N N . LEU A 1 291 ? 3.244 21.234 27.125 1 90.19 291 LEU A N 1
ATOM 2156 C CA . LEU A 1 291 ? 4.168 21.422 28.234 1 90.19 291 LEU A CA 1
ATOM 2157 C C . LEU A 1 291 ? 5.445 22.125 27.781 1 90.19 291 LEU A C 1
ATOM 2159 O O . LEU A 1 291 ? 5.977 22.984 28.484 1 90.19 291 LEU A O 1
ATOM 2163 N N . ARG A 1 292 ? 5.852 21.766 26.656 1 87.31 292 ARG A N 1
ATOM 2164 C CA . ARG A 1 292 ? 7.066 22.391 26.141 1 87.31 292 ARG A CA 1
ATOM 2165 C C . ARG A 1 292 ? 6.824 23.844 25.781 1 87.31 292 ARG A C 1
ATOM 2167 O O . ARG A 1 292 ? 7.695 24.688 25.984 1 87.31 292 ARG A O 1
ATOM 2174 N N . THR A 1 293 ? 5.723 24.125 25.25 1 82.5 293 THR A N 1
ATOM 2175 C CA . THR A 1 293 ? 5.395 25.5 24.875 1 82.5 293 THR A CA 1
ATOM 2176 C C . THR A 1 293 ? 5.211 26.359 26.109 1 82.5 293 THR A C 1
ATOM 2178 O O . THR A 1 293 ? 5.664 27.516 26.141 1 82.5 293 THR A O 1
ATOM 2181 N N . LEU A 1 294 ? 4.586 25.797 27.141 1 82 294 LEU A N 1
ATOM 2182 C CA . LEU A 1 294 ? 4.352 26.531 28.375 1 82 294 LEU A CA 1
ATOM 2183 C C . LEU A 1 294 ? 5.66 26.766 29.125 1 82 294 LEU A C 1
ATOM 2185 O O . LEU A 1 294 ? 5.844 27.812 29.75 1 82 294 LEU A O 1
ATOM 2189 N N . ALA A 1 295 ? 6.547 25.844 28.969 1 80.25 295 ALA A N 1
ATOM 2190 C CA . ALA A 1 295 ? 7.844 25.969 29.625 1 80.25 295 ALA A CA 1
ATOM 2191 C C . ALA A 1 295 ? 8.688 27.062 28.969 1 80.25 295 ALA A C 1
ATOM 2193 O O . ALA A 1 295 ? 9.508 27.703 29.625 1 80.25 295 ALA A O 1
ATOM 2194 N N . ARG A 1 296 ? 8.406 27.297 27.734 1 73.88 296 ARG A N 1
ATOM 2195 C CA . ARG A 1 296 ? 9.172 28.297 27 1 73.88 296 ARG A CA 1
ATOM 2196 C C . ARG A 1 296 ? 8.609 29.703 27.25 1 73.88 296 ARG A C 1
ATOM 2198 O O . ARG A 1 296 ? 9.32 30.688 27.109 1 73.88 296 ARG A O 1
ATOM 2205 N N . MET A 1 297 ? 7.43 29.797 27.516 1 66.94 297 MET A N 1
ATOM 2206 C CA . MET A 1 297 ? 6.801 31.078 27.797 1 66.94 297 MET A CA 1
ATOM 2207 C C . MET A 1 297 ? 7.207 31.594 29.172 1 66.94 297 MET A C 1
ATOM 2209 O O . MET A 1 297 ? 7.172 32.781 29.438 1 66.94 297 MET A O 1
ATOM 2213 N N . LEU A 1 298 ? 7.727 30.75 30.094 1 55.75 298 LEU A N 1
ATOM 2214 C CA . LEU A 1 298 ? 8.195 31.188 31.391 1 55.75 298 LEU A CA 1
ATOM 2215 C C . LEU A 1 298 ? 9.688 31.5 31.359 1 55.75 298 LEU A C 1
ATOM 2217 O O . LEU A 1 298 ? 10.445 30.875 30.609 1 55.75 298 LEU A O 1
ATOM 2221 N N . MET B 1 1 ? 23.438 29.875 -9.211 1 20.44 1 MET B N 1
ATOM 2222 C CA . MET B 1 1 ? 22.109 30.484 -9.297 1 20.44 1 MET B CA 1
ATOM 2223 C C . MET B 1 1 ? 21.656 30.984 -7.938 1 20.44 1 MET B C 1
ATOM 2225 O O . MET B 1 1 ? 21.391 30.188 -7.031 1 20.44 1 MET B O 1
ATOM 2229 N N . ARG B 1 2 ? 22 32.125 -7.488 1 27.2 2 ARG B N 1
ATOM 2230 C CA . ARG B 1 2 ? 21.906 32.812 -6.203 1 27.2 2 ARG B CA 1
ATOM 2231 C C . ARG B 1 2 ? 20.453 33.031 -5.812 1 27.2 2 ARG B C 1
ATOM 2233 O O . ARG B 1 2 ? 19.688 33.625 -6.574 1 27.2 2 ARG B O 1
ATOM 2240 N N . PHE B 1 3 ? 19.828 32.094 -5.141 1 33.75 3 PHE B N 1
ATOM 2241 C CA . PHE B 1 3 ? 18.453 32.312 -4.68 1 33.75 3 PHE B CA 1
ATOM 2242 C C . PHE B 1 3 ? 18.266 33.719 -4.152 1 33.75 3 PHE B C 1
ATOM 2244 O O . PHE B 1 3 ? 19.141 34.25 -3.484 1 33.75 3 PHE B O 1
ATOM 2251 N N . PRO B 1 4 ? 17.703 34.656 -4.773 1 35.88 4 PRO B N 1
ATOM 2252 C CA . PRO B 1 4 ? 17.531 36.031 -4.309 1 35.88 4 PRO B CA 1
ATOM 2253 C C . PRO B 1 4 ? 17.172 36.094 -2.826 1 35.88 4 PRO B C 1
ATOM 2255 O O . PRO B 1 4 ? 16.484 35.219 -2.305 1 35.88 4 PRO B O 1
ATOM 2258 N N . ARG B 1 5 ? 18.016 36.75 -2.01 1 37.78 5 ARG B N 1
ATOM 2259 C CA . ARG B 1 5 ? 17.984 37.094 -0.59 1 37.78 5 ARG B CA 1
ATOM 2260 C C . ARG B 1 5 ? 16.719 37.875 -0.242 1 37.78 5 ARG B C 1
ATOM 2262 O O . ARG B 1 5 ? 16.547 39 -0.672 1 37.78 5 ARG B O 1
ATOM 2269 N N . THR B 1 6 ? 15.578 37.5 -0.643 1 38.53 6 THR B N 1
ATOM 2270 C CA . THR B 1 6 ? 14.477 38.281 -0.086 1 38.53 6 THR B CA 1
ATOM 2271 C C . THR B 1 6 ? 14.758 38.625 1.372 1 38.53 6 THR B C 1
ATOM 2273 O O . THR B 1 6 ? 15.273 37.812 2.131 1 38.53 6 THR B O 1
ATOM 2276 N N . ASP B 1 7 ? 15.156 39.875 1.683 1 36.53 7 ASP B N 1
ATOM 2277 C CA . ASP B 1 7 ? 15.539 40.562 2.906 1 36.53 7 ASP B CA 1
ATOM 2278 C C . ASP B 1 7 ? 14.664 40.125 4.082 1 36.53 7 ASP B C 1
ATOM 2280 O O . ASP B 1 7 ? 14.766 40.688 5.176 1 36.53 7 ASP B O 1
ATOM 2284 N N . LEU B 1 8 ? 13.359 39.938 3.881 1 37.5 8 LEU B N 1
ATOM 2285 C CA . LEU B 1 8 ? 12.664 39.562 5.109 1 37.5 8 LEU B CA 1
ATOM 2286 C C . LEU B 1 8 ? 13.359 38.406 5.805 1 37.5 8 LEU B C 1
ATOM 2288 O O . LEU B 1 8 ? 13.656 37.375 5.172 1 37.5 8 LEU B O 1
ATOM 2292 N N . PRO B 1 9 ? 14.273 38.656 6.75 1 36.75 9 PRO B N 1
ATOM 2293 C CA . PRO B 1 9 ? 14.867 37.562 7.531 1 36.75 9 PRO B CA 1
ATOM 2294 C C . PRO B 1 9 ? 13.906 36.406 7.75 1 36.75 9 PRO B C 1
ATOM 2296 O O . PRO B 1 9 ? 13.203 36.375 8.766 1 36.75 9 PRO B O 1
ATOM 2299 N N . ILE B 1 10 ? 13.203 36.094 6.891 1 44.25 10 ILE B N 1
ATOM 2300 C CA . ILE B 1 10 ? 12.305 34.969 7.008 1 44.25 10 ILE B CA 1
ATOM 2301 C C . ILE B 1 10 ? 13.023 33.812 7.684 1 44.25 10 ILE B C 1
ATOM 2303 O O . ILE B 1 10 ? 13.969 33.25 7.125 1 44.25 10 ILE B O 1
ATOM 2307 N N . ALA B 1 11 ? 13.352 34 8.945 1 44.09 11 ALA B N 1
ATOM 2308 C CA . ALA B 1 11 ? 13.805 33.125 10.023 1 44.09 11 ALA B CA 1
ATOM 2309 C C . ALA B 1 11 ? 13.547 31.656 9.695 1 44.09 11 ALA B C 1
ATOM 2311 O O . ALA B 1 11 ? 12.672 31.328 8.891 1 44.09 11 ALA B O 1
ATOM 2312 N N . GLU B 1 12 ? 14.453 30.781 9.578 1 48.69 12 GLU B N 1
ATOM 2313 C CA . GLU B 1 12 ? 14.562 29.328 9.594 1 48.69 12 GLU B CA 1
ATOM 2314 C C . GLU B 1 12 ? 13.328 28.688 10.234 1 48.69 12 GLU B C 1
ATOM 2316 O O . GLU B 1 12 ? 13.344 28.344 11.414 1 48.69 12 GLU B O 1
ATOM 2321 N N . ASP B 1 13 ? 12.086 29.234 9.969 1 55.56 13 ASP B N 1
ATOM 2322 C CA . ASP B 1 13 ? 10.906 29.031 10.812 1 55.56 13 ASP B CA 1
ATOM 2323 C C . ASP B 1 13 ? 10.453 27.578 10.789 1 55.56 13 ASP B C 1
ATOM 2325 O O . ASP B 1 13 ? 10.727 26.844 9.828 1 55.56 13 ASP B O 1
ATOM 2329 N N . GLY B 1 14 ? 10.336 27 11.938 1 64.81 14 GLY B N 1
ATOM 2330 C CA . GLY B 1 14 ? 9.75 25.734 12.359 1 64.81 14 GLY B CA 1
ATOM 2331 C C . GLY B 1 14 ? 8.602 25.281 11.477 1 64.81 14 GLY B C 1
ATOM 2332 O O . GLY B 1 14 ? 8.43 24.094 11.227 1 64.81 14 GLY B O 1
ATOM 2333 N N . SER B 1 15 ? 7.965 26.297 10.812 1 71.5 15 SER B N 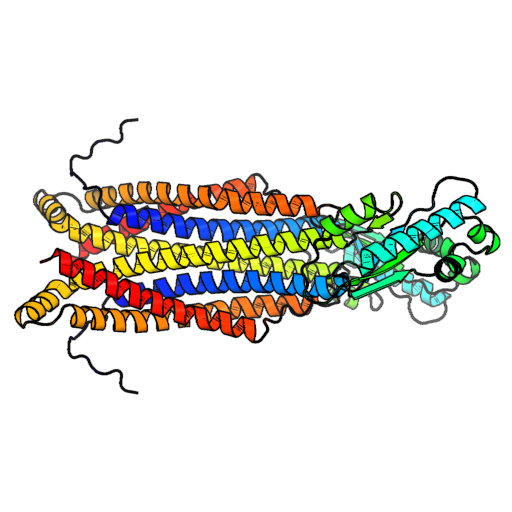1
ATOM 2334 C CA . SER B 1 15 ? 6.801 25.969 9.992 1 71.5 15 SER B CA 1
ATOM 2335 C C . SER B 1 15 ? 7.219 25.422 8.633 1 71.5 15 SER B C 1
ATOM 2337 O O . SER B 1 15 ? 6.566 24.516 8.086 1 71.5 15 SER B O 1
ATOM 2339 N N . GLY B 1 16 ? 8.359 26.031 8.094 1 79.19 16 GLY B N 1
ATOM 2340 C CA . GLY B 1 16 ? 8.852 25.562 6.805 1 79.19 16 GLY B CA 1
ATOM 2341 C C . GLY B 1 16 ? 9.352 24.125 6.844 1 79.19 16 GLY B C 1
ATOM 2342 O O . GLY B 1 16 ? 9.047 23.328 5.949 1 79.19 16 GLY B O 1
ATOM 2343 N N . ARG B 1 17 ? 10.023 23.859 7.918 1 83.38 17 ARG B N 1
ATOM 2344 C CA . ARG B 1 17 ? 10.531 22.5 8.078 1 83.38 17 ARG B CA 1
ATOM 2345 C C . ARG B 1 17 ? 9.391 21.516 8.25 1 83.38 17 ARG B C 1
ATOM 2347 O O . ARG B 1 17 ? 9.438 20.406 7.719 1 83.38 17 ARG B O 1
ATOM 2354 N N . PHE B 1 18 ? 8.422 21.953 8.969 1 85.5 18 PHE B N 1
ATOM 2355 C CA . PHE B 1 18 ? 7.242 21.125 9.18 1 85.5 18 PHE B CA 1
ATOM 2356 C C . PHE B 1 18 ? 6.582 20.781 7.844 1 85.5 18 PHE B C 1
ATOM 2358 O O . PHE B 1 18 ? 6.273 19.625 7.574 1 85.5 18 PHE B O 1
ATOM 2365 N N . LEU B 1 19 ? 6.453 21.797 7.031 1 87.19 19 LEU B N 1
ATOM 2366 C CA . LEU B 1 19 ? 5.777 21.609 5.754 1 87.19 19 LEU B CA 1
ATOM 2367 C C . LEU B 1 19 ? 6.57 20.672 4.852 1 87.19 19 LEU B C 1
ATOM 2369 O O . LEU B 1 19 ? 6.004 19.766 4.238 1 87.19 19 LEU B O 1
ATOM 2373 N N . ALA B 1 20 ? 7.84 20.844 4.82 1 90.44 20 ALA B N 1
ATOM 2374 C CA . ALA B 1 20 ? 8.703 20.031 3.977 1 90.44 20 ALA B CA 1
ATOM 2375 C C . ALA B 1 20 ? 8.641 18.562 4.398 1 90.44 20 ALA B C 1
ATOM 2377 O O . ALA B 1 20 ? 8.539 17.672 3.555 1 90.44 20 ALA B O 1
ATOM 2378 N N . ILE B 1 21 ? 8.68 18.328 5.695 1 91 21 ILE B N 1
ATOM 2379 C CA . ILE B 1 21 ? 8.672 16.969 6.223 1 91 21 ILE B CA 1
ATOM 2380 C C . ILE B 1 21 ? 7.312 16.312 5.957 1 91 21 ILE B C 1
ATOM 2382 O O . ILE B 1 21 ? 7.242 15.148 5.566 1 91 21 ILE B O 1
ATOM 2386 N N . MET B 1 22 ? 6.309 17.016 6.156 1 91.31 22 MET B N 1
ATOM 2387 C CA . MET B 1 22 ? 4.961 16.5 5.938 1 91.31 22 MET B CA 1
ATOM 2388 C C . MET B 1 22 ? 4.754 16.125 4.473 1 91.31 22 MET B C 1
ATOM 2390 O O . MET B 1 22 ? 4.219 15.062 4.172 1 91.31 22 MET B O 1
ATOM 2394 N N . VAL B 1 23 ? 5.133 17.016 3.621 1 92.44 23 VAL B N 1
ATOM 2395 C CA . VAL B 1 23 ? 4.988 16.75 2.193 1 92.44 23 VAL B CA 1
ATOM 2396 C C . VAL B 1 23 ? 5.848 15.555 1.803 1 92.44 23 VAL B C 1
ATOM 2398 O O . VAL B 1 23 ? 5.434 14.727 0.989 1 92.44 23 VAL B O 1
ATOM 2401 N N . ALA B 1 24 ? 7.07 15.469 2.379 1 94.31 24 ALA B N 1
ATOM 2402 C CA . ALA B 1 24 ? 7.945 14.328 2.117 1 94.31 24 ALA B CA 1
ATOM 2403 C C . ALA B 1 24 ? 7.25 13.016 2.459 1 94.31 24 ALA B C 1
ATOM 2405 O O . ALA B 1 24 ? 7.266 12.07 1.664 1 94.31 24 ALA B O 1
ATOM 2406 N N . VAL B 1 25 ? 6.625 12.969 3.578 1 92.62 25 VAL B N 1
ATOM 2407 C CA . VAL B 1 25 ? 5.957 11.758 4.051 1 92.62 25 VAL B CA 1
ATOM 2408 C C . VAL B 1 25 ? 4.793 11.422 3.121 1 92.62 25 VAL B C 1
ATOM 2410 O O . VAL B 1 25 ? 4.629 10.266 2.719 1 92.62 25 VAL B O 1
ATOM 2413 N N . MET B 1 26 ? 3.998 12.383 2.795 1 92.31 26 MET B N 1
ATOM 2414 C CA . MET B 1 26 ? 2.822 12.18 1.955 1 92.31 26 MET B CA 1
ATOM 2415 C C . MET B 1 26 ? 3.223 11.703 0.563 1 92.31 26 MET B C 1
ATOM 2417 O O . MET B 1 26 ? 2.635 10.758 0.032 1 92.31 26 MET B O 1
ATOM 2421 N N . VAL B 1 27 ? 4.25 12.344 0.004 1 93.38 27 VAL B N 1
ATOM 2422 C CA . VAL B 1 27 ? 4.699 11.953 -1.328 1 93.38 27 VAL B CA 1
ATOM 2423 C C . VAL B 1 27 ? 5.328 10.562 -1.274 1 93.38 27 VAL B C 1
ATOM 2425 O O . VAL B 1 27 ? 5.184 9.773 -2.211 1 93.38 27 VAL B O 1
ATOM 2428 N N . PHE B 1 28 ? 6.074 10.289 -0.25 1 94.5 28 PHE B N 1
ATOM 2429 C CA . PHE B 1 28 ? 6.605 8.945 -0.046 1 94.5 28 PHE B CA 1
ATOM 2430 C C . PHE B 1 28 ? 5.492 7.906 -0.117 1 94.5 28 PHE B C 1
ATOM 2432 O O . PHE B 1 28 ? 5.594 6.934 -0.869 1 94.5 28 PHE B O 1
ATOM 2439 N N . LEU B 1 29 ? 4.441 8.148 0.615 1 92 29 LEU B N 1
ATOM 2440 C CA . LEU B 1 29 ? 3.322 7.215 0.675 1 92 29 LEU B CA 1
ATOM 2441 C C . LEU B 1 29 ? 2.619 7.121 -0.675 1 92 29 LEU B C 1
ATOM 2443 O O . LEU B 1 29 ? 2.246 6.031 -1.113 1 92 29 LEU B O 1
ATOM 2447 N N . ALA B 1 30 ? 2.41 8.25 -1.293 1 92.88 30 ALA B N 1
ATOM 2448 C CA . ALA B 1 30 ? 1.778 8.273 -2.609 1 92.88 30 ALA B CA 1
ATOM 2449 C C . ALA B 1 30 ? 2.609 7.496 -3.627 1 92.88 30 ALA B C 1
ATOM 2451 O O . ALA B 1 30 ? 2.064 6.758 -4.453 1 92.88 30 ALA B O 1
ATOM 2452 N N . THR B 1 31 ? 3.914 7.707 -3.547 1 93.69 31 THR B N 1
ATOM 2453 C CA . THR B 1 31 ? 4.824 7.035 -4.469 1 93.69 31 THR B CA 1
ATOM 2454 C C . THR B 1 31 ? 4.766 5.523 -4.273 1 93.69 31 THR B C 1
ATOM 2456 O O . THR B 1 31 ? 4.703 4.766 -5.246 1 93.69 31 THR B O 1
ATOM 2459 N N . LEU B 1 32 ? 4.781 5.148 -3.082 1 92.75 32 LEU B N 1
ATOM 2460 C CA . LEU B 1 32 ? 4.723 3.717 -2.795 1 92.75 32 LEU B CA 1
ATOM 2461 C C . LEU B 1 32 ? 3.4 3.123 -3.271 1 92.75 32 LEU B C 1
ATOM 2463 O O . LEU B 1 32 ? 3.375 2.027 -3.836 1 92.75 32 LEU B O 1
ATOM 2467 N N . ALA B 1 33 ? 2.324 3.828 -2.979 1 90.38 33 ALA B N 1
ATOM 2468 C CA . ALA B 1 33 ? 1.005 3.369 -3.406 1 90.38 33 ALA B CA 1
ATOM 2469 C C . ALA B 1 33 ? 0.935 3.246 -4.926 1 90.38 33 ALA B C 1
ATOM 2471 O O . ALA B 1 33 ? 0.448 2.244 -5.453 1 90.38 33 ALA B O 1
ATOM 2472 N N . MET B 1 34 ? 1.454 4.23 -5.586 1 91 34 MET B N 1
ATOM 2473 C CA . MET B 1 34 ? 1.406 4.254 -7.043 1 91 34 MET B CA 1
ATOM 2474 C C . MET B 1 34 ? 2.324 3.189 -7.637 1 91 34 MET B C 1
ATOM 2476 O O . MET B 1 34 ? 1.943 2.49 -8.578 1 91 34 MET B O 1
ATOM 2480 N N . ALA B 1 35 ? 3.488 3.125 -7.129 1 91.19 35 ALA B N 1
ATOM 2481 C CA . ALA B 1 35 ? 4.434 2.117 -7.598 1 91.19 35 ALA B CA 1
ATOM 2482 C C . ALA B 1 35 ? 3.873 0.71 -7.41 1 91.19 35 ALA B C 1
ATOM 2484 O O . ALA B 1 35 ? 4.012 -0.142 -8.289 1 91.19 35 ALA B O 1
ATOM 2485 N N . GLY B 1 36 ? 3.301 0.485 -6.285 1 88.25 36 GLY B N 1
ATOM 2486 C CA . GLY B 1 36 ? 2.691 -0.811 -6.035 1 88.25 36 GLY B CA 1
ATOM 2487 C C . GLY B 1 36 ? 1.572 -1.141 -7.004 1 88.25 36 GLY B C 1
ATOM 2488 O O . GLY B 1 36 ? 1.498 -2.258 -7.52 1 88.25 36 GLY B O 1
ATOM 2489 N N . ALA B 1 37 ? 0.733 -0.202 -7.215 1 87.06 37 ALA B N 1
ATOM 2490 C CA . ALA B 1 37 ? -0.373 -0.407 -8.148 1 87.06 37 ALA B CA 1
ATOM 2491 C C . ALA B 1 37 ? 0.141 -0.676 -9.562 1 87.06 37 ALA B C 1
ATOM 2493 O O . ALA B 1 37 ? -0.377 -1.549 -10.258 1 87.06 37 ALA B O 1
ATOM 2494 N N . MET B 1 38 ? 1.137 0.046 -9.945 1 87.31 38 MET B N 1
ATOM 2495 C CA . MET B 1 38 ? 1.707 -0.116 -11.281 1 87.31 38 MET B CA 1
ATOM 2496 C C . MET B 1 38 ? 2.406 -1.466 -11.414 1 87.31 38 MET B C 1
ATOM 2498 O O . MET B 1 38 ? 2.348 -2.098 -12.469 1 87.31 38 MET B O 1
ATOM 2502 N N . ALA B 1 39 ? 3.02 -1.869 -10.422 1 85.38 39 ALA B N 1
ATOM 2503 C CA . ALA B 1 39 ? 3.689 -3.166 -10.43 1 85.38 39 ALA B CA 1
ATOM 2504 C C . ALA B 1 39 ? 2.689 -4.301 -10.641 1 85.38 39 ALA B C 1
ATOM 2506 O O . ALA B 1 39 ? 2.926 -5.203 -11.445 1 85.38 39 ALA B O 1
ATOM 2507 N N . VAL B 1 40 ? 1.631 -4.211 -9.93 1 82.44 40 VAL B N 1
ATOM 2508 C CA . VAL B 1 40 ? 0.606 -5.242 -10.055 1 82.44 40 VAL B CA 1
ATOM 2509 C C . VAL B 1 40 ? 0.005 -5.211 -11.453 1 82.44 40 VAL B C 1
ATOM 2511 O O . VAL B 1 40 ? -0.241 -6.262 -12.055 1 82.44 40 VAL B O 1
ATOM 2514 N N . GLN B 1 41 ? -0.198 -4.031 -11.93 1 81.12 41 GLN B N 1
ATOM 2515 C CA . GLN B 1 41 ? -0.765 -3.896 -13.266 1 81.12 41 GLN B CA 1
ATOM 2516 C C . GLN B 1 41 ? 0.18 -4.461 -14.32 1 81.12 41 GLN B C 1
ATOM 2518 O O . GLN B 1 41 ? -0.266 -5.059 -15.305 1 81.12 41 GLN B O 1
ATOM 2523 N N . THR B 1 42 ? 1.435 -4.262 -14.125 1 79.06 42 THR B N 1
ATOM 2524 C CA . THR B 1 42 ? 2.422 -4.773 -15.07 1 79.06 42 THR B CA 1
ATOM 2525 C C . THR B 1 42 ? 2.422 -6.297 -15.086 1 79.06 42 THR B C 1
ATOM 2527 O O . THR B 1 42 ? 2.535 -6.914 -16.156 1 79.06 42 THR B O 1
ATOM 2530 N N . VAL B 1 43 ? 2.27 -6.824 -13.93 1 75.25 43 VAL B N 1
ATOM 2531 C CA . VAL B 1 43 ? 2.25 -8.281 -13.828 1 75.25 43 VAL B CA 1
ATOM 2532 C C . VAL B 1 43 ? 1.012 -8.828 -14.539 1 75.25 43 VAL B C 1
ATOM 2534 O O . VAL B 1 43 ? 1.098 -9.805 -15.281 1 75.25 43 VAL B O 1
ATOM 2537 N N . VAL B 1 44 ? -0.061 -8.211 -14.289 1 73.75 44 VAL B N 1
ATOM 2538 C CA . VAL B 1 44 ? -1.317 -8.648 -14.891 1 73.75 44 VAL B CA 1
ATOM 2539 C C . VAL B 1 44 ? -1.252 -8.484 -16.406 1 73.75 44 VAL B C 1
ATOM 2541 O O . VAL B 1 44 ? -1.734 -9.344 -17.156 1 73.75 44 VAL B O 1
ATOM 2544 N N . ASP B 1 45 ? -0.75 -7.379 -16.844 1 72.56 45 ASP B N 1
ATOM 2545 C CA . ASP B 1 45 ? -0.625 -7.121 -18.281 1 72.56 45 ASP B CA 1
ATOM 2546 C C . ASP B 1 45 ? 0.272 -8.164 -18.953 1 72.56 45 ASP B C 1
ATOM 2548 O O . ASP B 1 45 ? -0.007 -8.602 -20.062 1 72.56 45 ASP B O 1
ATOM 2552 N N . ARG B 1 46 ? 1.215 -8.477 -18.312 1 69.56 46 ARG B N 1
ATOM 2553 C CA . ARG B 1 46 ? 2.121 -9.484 -18.859 1 69.56 46 ARG B CA 1
ATOM 2554 C C . ARG B 1 46 ? 1.451 -10.852 -18.906 1 69.56 46 ARG B C 1
ATOM 2556 O O . ARG B 1 46 ? 1.615 -11.602 -19.875 1 69.56 46 ARG B O 1
ATOM 2563 N N . TRP B 1 47 ? 0.845 -11.109 -17.812 1 65.75 47 TRP B N 1
ATOM 2564 C CA . TRP B 1 47 ? 0.137 -12.383 -17.781 1 65.75 47 TRP B CA 1
ATOM 2565 C C . TRP B 1 47 ? -0.937 -12.438 -18.859 1 65.75 47 TRP B C 1
ATOM 2567 O O . TRP B 1 47 ? -1.137 -13.477 -19.484 1 65.75 47 TRP B O 1
ATOM 2577 N N . ASN B 1 48 ? -1.621 -11.344 -18.969 1 62.66 48 ASN B N 1
ATOM 2578 C CA . ASN B 1 48 ? -2.65 -11.273 -20 1 62.66 48 ASN B CA 1
ATOM 2579 C C . ASN B 1 48 ? -2.059 -11.453 -21.391 1 62.66 48 ASN B C 1
ATOM 2581 O O . ASN B 1 48 ? -2.678 -12.07 -22.266 1 62.66 48 ASN B O 1
ATOM 2585 N N . ARG B 1 49 ? -0.951 -10.828 -21.594 1 58.78 49 ARG B N 1
ATOM 2586 C CA . ARG B 1 49 ? -0.298 -10.922 -22.891 1 58.78 49 ARG B CA 1
ATOM 2587 C C . ARG B 1 49 ? 0.14 -12.359 -23.172 1 58.78 49 ARG B C 1
ATOM 2589 O O . ARG B 1 49 ? 0.033 -12.836 -24.312 1 58.78 49 ARG B O 1
ATOM 2596 N N . ASP B 1 50 ? 0.48 -13.008 -22.094 1 54.91 50 ASP B N 1
ATOM 2597 C CA . ASP B 1 50 ? 0.953 -14.375 -22.281 1 54.91 50 ASP B CA 1
ATOM 2598 C C . ASP B 1 50 ? -0.216 -15.344 -22.438 1 54.91 50 ASP B C 1
ATOM 2600 O O . ASP B 1 50 ? -0.118 -16.328 -23.188 1 54.91 50 ASP B O 1
ATOM 2604 N N . VAL B 1 51 ? -1.264 -15.016 -21.625 1 51.97 51 VAL B N 1
ATOM 2605 C CA . VAL B 1 51 ? -2.41 -15.914 -21.672 1 51.97 51 VAL B CA 1
ATOM 2606 C C . VAL B 1 51 ? -3.344 -15.516 -22.812 1 51.97 51 VAL B C 1
ATOM 2608 O O . VAL B 1 51 ? -4.023 -16.359 -23.391 1 51.97 51 VAL B O 1
ATOM 2611 N N . SER B 1 52 ? -3.648 -14.117 -22.812 1 53.75 52 SER B N 1
ATOM 2612 C CA . SER B 1 52 ? -4.613 -13.562 -23.766 1 53.75 52 SER B CA 1
ATOM 2613 C C . SER B 1 52 ? -4.281 -13.977 -25.188 1 53.75 52 SER B C 1
ATOM 2615 O O . SER B 1 52 ? -5.129 -13.875 -26.078 1 53.75 52 SER B O 1
ATOM 2617 N N . GLY B 1 53 ? -3.137 -14.398 -25.516 1 52.25 53 GLY B N 1
ATOM 2618 C CA . GLY B 1 53 ? -3.023 -14.648 -26.938 1 52.25 53 GLY B CA 1
ATOM 2619 C C . GLY B 1 53 ? -3.77 -15.898 -27.391 1 52.25 53 GLY B C 1
ATOM 2620 O O . GLY B 1 53 ? -4.086 -16.047 -28.562 1 52.25 53 GLY B O 1
ATOM 2621 N N . THR B 1 54 ? -4.035 -16.922 -26.453 1 57.38 54 THR B N 1
ATOM 2622 C CA . THR B 1 54 ? -4.664 -18.094 -27.031 1 57.38 54 THR B CA 1
ATOM 2623 C C . THR B 1 54 ? -5.832 -18.562 -26.172 1 57.38 54 THR B C 1
ATOM 2625 O O . THR B 1 54 ? -5.676 -18.797 -24.969 1 57.38 54 THR B O 1
ATOM 2628 N N . LEU B 1 55 ? -7.02 -18 -26.406 1 67.69 55 LEU B N 1
ATOM 2629 C CA . LEU B 1 55 ? -8.219 -18.578 -25.797 1 67.69 55 LEU B CA 1
ATOM 2630 C C . LEU B 1 55 ? -8.664 -19.812 -26.562 1 67.69 55 LEU B C 1
ATOM 2632 O O . LEU B 1 55 ? -8.57 -19.859 -27.797 1 67.69 55 LEU B O 1
ATOM 2636 N N . THR B 1 56 ? -8.852 -20.891 -25.703 1 72.69 56 THR B N 1
ATOM 2637 C CA . THR B 1 56 ? -9.312 -22.109 -26.359 1 72.69 56 THR B CA 1
ATOM 2638 C C . THR B 1 56 ? -10.789 -22.359 -26.047 1 72.69 56 THR B C 1
ATOM 2640 O O . THR B 1 56 ? -11.195 -22.328 -24.891 1 72.69 56 THR B O 1
ATOM 2643 N N . VAL B 1 57 ? -11.594 -22.359 -27.094 1 78.62 57 VAL B N 1
ATOM 2644 C CA . VAL B 1 57 ? -13.008 -22.703 -26.984 1 78.62 57 VAL B CA 1
ATOM 2645 C C . VAL B 1 57 ? -13.195 -24.203 -27.219 1 78.62 57 VAL B C 1
ATOM 2647 O O . VAL B 1 57 ? -12.602 -24.766 -28.141 1 78.62 57 VAL B O 1
ATOM 2650 N N . GLN B 1 58 ? -13.773 -24.781 -26.266 1 79.81 58 GLN B N 1
ATOM 2651 C CA . GLN B 1 58 ? -14.055 -26.203 -26.406 1 79.81 58 GLN B CA 1
ATOM 2652 C C . GLN B 1 58 ? -15.523 -26.438 -26.766 1 79.81 58 GLN B C 1
ATOM 2654 O O . GLN B 1 58 ? -16.422 -25.844 -26.172 1 79.81 58 GLN B O 1
ATOM 2659 N N . VAL B 1 59 ? -15.727 -27.156 -27.906 1 80.81 59 VAL B N 1
ATOM 2660 C CA . VAL B 1 59 ? -17.078 -27.547 -28.312 1 80.81 59 VAL B CA 1
ATOM 2661 C C . VAL B 1 59 ? -17.297 -29.016 -28.016 1 80.81 59 VAL B C 1
ATOM 2663 O O . VAL B 1 59 ? -16.625 -29.891 -28.578 1 80.81 59 VAL B O 1
ATOM 2666 N N . MET B 1 60 ? -18.125 -29.203 -27.062 1 79.69 60 MET B N 1
ATOM 2667 C CA . MET B 1 60 ? -18.438 -30.578 -26.703 1 79.69 60 MET B CA 1
ATOM 2668 C C . MET B 1 60 ? -19.266 -31.266 -27.797 1 79.69 60 MET B C 1
ATOM 2670 O O . MET B 1 60 ? -20.109 -30.625 -28.422 1 79.69 60 MET B O 1
ATOM 2674 N N . PRO B 1 61 ? -18.906 -32.531 -28.016 1 76.19 61 PRO B N 1
ATOM 2675 C CA . PRO B 1 61 ? -19.641 -33.281 -29.047 1 76.19 61 PRO B CA 1
ATOM 2676 C C . PRO B 1 61 ? -21.125 -33.438 -28.703 1 76.19 61 PRO B C 1
ATOM 2678 O O . PRO B 1 61 ? -21.469 -33.562 -27.531 1 76.19 61 PRO B O 1
ATOM 2681 N N . ALA B 1 62 ? -21.984 -33.219 -29.766 1 73.75 62 ALA B N 1
ATOM 2682 C CA . ALA B 1 62 ? -23.422 -33.406 -29.609 1 73.75 62 ALA B CA 1
ATOM 2683 C C . ALA B 1 62 ? -23.75 -34.844 -29.266 1 73.75 62 ALA B C 1
ATOM 2685 O O . ALA B 1 62 ? -22.969 -35.75 -29.578 1 73.75 62 ALA B O 1
ATOM 2686 N N . GLU B 1 63 ? -24.734 -34.938 -28.406 1 70.12 63 GLU B N 1
ATOM 2687 C CA . GLU B 1 63 ? -25.219 -36.25 -28.062 1 70.12 63 GLU B CA 1
ATOM 2688 C C . GLU B 1 63 ? -25.891 -36.938 -29.25 1 70.12 63 GLU B C 1
ATOM 2690 O O . GLU B 1 63 ? -26.516 -36.25 -30.078 1 70.12 63 GLU B O 1
ATOM 2695 N N . GLY B 1 64 ? -25.578 -38.188 -29.594 1 66.44 64 GLY B N 1
ATOM 2696 C CA . GLY B 1 64 ? -26.25 -38.969 -30.609 1 66.44 64 GLY B CA 1
ATOM 2697 C C . GLY B 1 64 ? -25.328 -40 -31.281 1 66.44 64 GLY B C 1
ATOM 2698 O O . GLY B 1 64 ? -24.297 -40.344 -30.719 1 66.44 64 GLY B O 1
ATOM 2699 N N . SER B 1 65 ? -25.766 -40.469 -32.406 1 66.62 65 SER B N 1
ATOM 2700 C CA . SER B 1 65 ? -24.984 -41.406 -33.188 1 66.62 65 SER B CA 1
ATOM 2701 C C . SER B 1 65 ? -23.719 -40.75 -33.719 1 66.62 65 SER B C 1
ATOM 2703 O O . SER B 1 65 ? -23.688 -39.531 -33.969 1 66.62 65 SER B O 1
ATOM 2705 N N . PRO B 1 66 ? -22.609 -41.375 -33.719 1 66.62 66 PRO B N 1
ATOM 2706 C CA . PRO B 1 66 ? -21.312 -40.844 -34.156 1 66.62 66 PRO B CA 1
ATOM 2707 C C . PRO B 1 66 ? -21.391 -40.062 -35.438 1 66.62 66 PRO B C 1
ATOM 2709 O O . PRO B 1 66 ? -20.75 -39 -35.562 1 66.62 66 PRO B O 1
ATOM 2712 N N . GLU B 1 67 ? -22.141 -40.531 -36.312 1 70.38 67 GLU B N 1
ATOM 2713 C CA . GLU B 1 67 ? -22.203 -39.844 -37.594 1 70.38 67 GLU B CA 1
ATOM 2714 C C . GLU B 1 67 ? -22.984 -38.531 -37.469 1 70.38 67 GLU B C 1
ATOM 2716 O O . GLU B 1 67 ? -22.562 -37.5 -38 1 70.38 67 GLU B O 1
ATOM 2721 N N . GLU B 1 68 ? -24.062 -38.562 -36.781 1 70.94 68 GLU B N 1
ATOM 2722 C CA . GLU B 1 68 ? -24.891 -37.375 -36.625 1 70.94 68 GLU B CA 1
ATOM 2723 C C . GLU B 1 68 ? -24.25 -36.375 -35.688 1 70.94 68 GLU B C 1
ATOM 2725 O O . GLU B 1 68 ? -24.328 -35.156 -35.906 1 70.94 68 GLU B O 1
ATOM 2730 N N . SER B 1 69 ? -23.625 -36.938 -34.781 1 74.12 69 SER B N 1
ATOM 2731 C CA . SER B 1 69 ? -22.953 -36.094 -33.781 1 74.12 69 SER B CA 1
ATOM 2732 C C . SER B 1 69 ? -21.781 -35.344 -34.406 1 74.12 69 SER B C 1
ATOM 2734 O O . SER B 1 69 ? -21.531 -34.188 -34.062 1 74.12 69 SER B O 1
ATOM 2736 N N . GLY B 1 70 ? -21.172 -36.062 -35.281 1 73.69 70 GLY B N 1
ATOM 2737 C CA . GLY B 1 70 ? -20.047 -35.438 -35.938 1 73.69 70 GLY B CA 1
ATOM 2738 C C . GLY B 1 70 ? -20.453 -34.25 -36.812 1 73.69 70 GLY B C 1
ATOM 2739 O O . GLY B 1 70 ? -19.781 -33.219 -36.781 1 73.69 70 GLY B O 1
ATOM 2740 N N . LYS B 1 71 ? -21.531 -34.469 -37.531 1 80.88 71 LYS B N 1
ATOM 2741 C CA . LYS B 1 71 ? -22 -33.406 -38.406 1 80.88 71 LYS B CA 1
ATOM 2742 C C . LYS B 1 71 ? -22.516 -32.219 -37.594 1 80.88 71 LYS B C 1
ATOM 2744 O O . LYS B 1 71 ? -22.219 -31.062 -37.906 1 80.88 71 LYS B O 1
ATOM 2749 N N . THR B 1 72 ? -23.219 -32.562 -36.625 1 81.06 72 THR B N 1
ATOM 2750 C CA . THR B 1 72 ? -23.781 -31.5 -35.781 1 81.06 72 THR B CA 1
ATOM 2751 C C . THR B 1 72 ? -22.672 -30.734 -35.062 1 81.06 72 THR B C 1
ATOM 2753 O O . THR B 1 72 ? -22.734 -29.516 -34.938 1 81.06 72 THR B O 1
ATOM 2756 N N . THR B 1 73 ? -21.734 -31.438 -34.656 1 82.19 73 THR B N 1
ATOM 2757 C CA . THR B 1 73 ? -20.609 -30.812 -33.969 1 82.19 73 THR B CA 1
ATOM 2758 C C . THR B 1 73 ? -19.859 -29.891 -34.906 1 82.19 73 THR B C 1
ATOM 2760 O O . THR B 1 73 ? -19.406 -28.812 -34.531 1 82.19 73 THR B O 1
ATOM 2763 N N . GLU B 1 74 ? -19.781 -30.375 -36.125 1 82.44 74 GLU B N 1
ATOM 2764 C CA . GLU B 1 74 ? -19.094 -29.547 -37.125 1 82.44 74 GLU B CA 1
ATOM 2765 C C . GLU B 1 74 ? -19.875 -28.266 -37.406 1 82.44 74 GLU B C 1
ATOM 2767 O O . GLU B 1 74 ? -19.281 -27.203 -37.625 1 82.44 74 GLU B O 1
ATOM 2772 N N . GLU B 1 75 ? -21.094 -28.406 -37.406 1 84.56 75 GLU B N 1
ATOM 2773 C CA . GLU B 1 75 ? -21.922 -27.219 -37.594 1 84.56 75 GLU B CA 1
ATOM 2774 C C . GLU B 1 75 ? -21.781 -26.25 -36.406 1 84.56 75 GLU B C 1
ATOM 2776 O O . GLU B 1 75 ? -21.766 -25.031 -36.594 1 84.56 75 GLU B O 1
ATOM 2781 N N . TRP B 1 76 ? -21.656 -26.844 -35.281 1 84.44 76 TRP B N 1
ATOM 2782 C CA . TRP B 1 76 ? -21.484 -26.031 -34.094 1 84.44 76 TRP B CA 1
ATOM 2783 C C . TRP B 1 76 ? -20.141 -25.297 -34.125 1 84.44 76 TRP B C 1
ATOM 2785 O O . TRP B 1 76 ? -20.062 -24.125 -33.75 1 84.44 76 TRP B O 1
ATOM 2795 N N . VAL B 1 77 ? -19.188 -25.969 -34.531 1 87.38 77 VAL B N 1
ATOM 2796 C CA . VAL B 1 77 ? -17.859 -25.375 -34.625 1 87.38 77 VAL B CA 1
ATOM 2797 C C . VAL B 1 77 ? -17.875 -24.203 -35.594 1 87.38 77 VAL B C 1
ATOM 2799 O O . VAL B 1 77 ? -17.297 -23.156 -35.312 1 87.38 77 VAL B O 1
ATOM 2802 N N . GLU B 1 78 ? -18.531 -24.453 -36.719 1 87.25 78 GLU B N 1
ATOM 2803 C CA . GLU B 1 78 ? -18.609 -23.391 -37.719 1 87.25 78 GLU B CA 1
ATOM 2804 C C . GLU B 1 78 ? -19.375 -22.188 -37.188 1 87.25 78 GLU B C 1
ATOM 2806 O O . GLU B 1 78 ? -19 -21.031 -37.438 1 87.25 78 GLU B O 1
ATOM 2811 N N . GLN B 1 79 ? -20.359 -22.484 -36.562 1 87.56 79 GLN B N 1
ATOM 2812 C CA . GLN B 1 79 ? -21.156 -21.406 -35.969 1 87.56 79 GLN B CA 1
ATOM 2813 C C . GLN B 1 79 ? -20.359 -20.641 -34.906 1 87.56 79 GLN B C 1
ATOM 2815 O O . GLN B 1 79 ? -20.438 -19.422 -34.812 1 87.56 79 GLN B O 1
ATOM 2820 N N . ALA B 1 80 ? -19.672 -21.359 -34.094 1 87.81 80 ALA B N 1
ATOM 2821 C CA . ALA B 1 80 ? -18.828 -20.75 -33.094 1 87.81 80 ALA B CA 1
ATOM 2822 C C . ALA B 1 80 ? -17.766 -19.844 -33.719 1 87.81 80 ALA B C 1
ATOM 2824 O O . ALA B 1 80 ? -17.469 -18.766 -33.188 1 87.81 80 ALA B O 1
ATOM 2825 N N . LEU B 1 81 ? -17.25 -20.344 -34.75 1 88.5 81 LEU B N 1
ATOM 2826 C CA . LEU B 1 81 ? -16.219 -19.562 -35.438 1 88.5 81 LEU B CA 1
ATOM 2827 C C . LEU B 1 81 ? -16.797 -18.25 -35.969 1 88.5 81 LEU B C 1
ATOM 2829 O O . LEU B 1 81 ? -16.125 -17.219 -35.906 1 88.5 81 LEU B O 1
ATOM 2833 N N . VAL B 1 82 ? -17.969 -18.328 -36.438 1 86.56 82 VAL B N 1
ATOM 2834 C CA . VAL B 1 82 ? -18.609 -17.141 -36.969 1 86.56 82 VAL B CA 1
ATOM 2835 C C . VAL B 1 82 ? -18.828 -16.125 -35.844 1 86.56 82 VAL B C 1
ATOM 2837 O O . VAL B 1 82 ? -18.594 -14.93 -36 1 86.56 82 VAL B O 1
ATOM 2840 N N . VAL B 1 83 ? -19.234 -16.625 -34.75 1 85.38 83 VAL B N 1
ATOM 2841 C CA . VAL B 1 83 ? -19.5 -15.758 -33.625 1 85.38 83 VAL B CA 1
ATOM 2842 C C . VAL B 1 83 ? -18.203 -15.156 -33.094 1 85.38 83 VAL B C 1
ATOM 2844 O O . VAL B 1 83 ? -18.141 -13.977 -32.781 1 85.38 83 VAL B O 1
ATOM 2847 N N . LEU B 1 84 ? -17.203 -15.914 -33.062 1 84.69 84 LEU B N 1
ATOM 2848 C CA . LEU B 1 84 ? -15.922 -15.484 -32.531 1 84.69 84 LEU B CA 1
ATOM 2849 C C . LEU B 1 84 ? -15.258 -14.477 -33.469 1 84.69 84 LEU B C 1
ATOM 2851 O O . LEU B 1 84 ? -14.664 -13.492 -33 1 84.69 84 LEU B O 1
ATOM 2855 N N . ARG B 1 85 ? -15.375 -14.742 -34.688 1 84.31 85 ARG B N 1
ATOM 2856 C CA . ARG B 1 85 ? -14.742 -13.859 -35.688 1 84.31 85 ARG B CA 1
ATOM 2857 C C . ARG B 1 85 ? -15.492 -12.539 -35.781 1 84.31 85 ARG B C 1
ATOM 2859 O O . ARG B 1 85 ? -14.922 -11.531 -36.219 1 84.31 85 ARG B O 1
ATOM 2866 N N . ALA B 1 86 ? -16.625 -12.547 -35.312 1 80.81 86 ALA B N 1
ATOM 2867 C CA . ALA B 1 86 ? -17.422 -11.336 -35.344 1 80.81 86 ALA B CA 1
ATOM 2868 C C . ALA B 1 86 ? -17.078 -10.398 -34.188 1 80.81 86 ALA B C 1
ATOM 2870 O O . ALA B 1 86 ? -17.391 -9.203 -34.25 1 80.81 86 ALA B O 1
ATOM 2871 N N . ASP B 1 87 ? -16.469 -10.977 -33.25 1 78.56 87 ASP B N 1
ATOM 2872 C CA . ASP B 1 87 ? -16.125 -10.164 -32.094 1 78.56 87 ASP B CA 1
ATOM 2873 C C . ASP B 1 87 ? -14.875 -9.32 -32.344 1 78.56 87 ASP B C 1
ATOM 2875 O O . ASP B 1 87 ? -13.891 -9.82 -32.906 1 78.56 87 ASP B O 1
ATOM 2879 N N . ARG B 1 88 ? -15 -8.016 -32.031 1 74.31 88 ARG B N 1
ATOM 2880 C CA . ARG B 1 88 ? -13.945 -7.039 -32.312 1 74.31 88 ARG B CA 1
ATOM 2881 C C . ARG B 1 88 ? -12.672 -7.375 -31.531 1 74.31 88 ARG B C 1
ATOM 2883 O O . ARG B 1 88 ? -11.578 -7.004 -31.938 1 74.31 88 ARG B O 1
ATOM 2890 N N . ALA B 1 89 ? -12.867 -8.125 -30.469 1 71.94 89 ALA B N 1
ATOM 2891 C CA . ALA B 1 89 ? -11.727 -8.398 -29.609 1 71.94 89 ALA B CA 1
ATOM 2892 C C . ALA B 1 89 ? -10.945 -9.617 -30.094 1 71.94 89 ALA B C 1
ATOM 2894 O O . ALA B 1 89 ? -9.82 -9.852 -29.656 1 71.94 89 ALA B O 1
ATOM 2895 N N . VAL B 1 90 ? -11.547 -10.289 -31.047 1 78.19 90 VAL B N 1
ATOM 2896 C CA . VAL B 1 90 ? -10.922 -11.523 -31.516 1 78.19 90 VAL B CA 1
ATOM 2897 C C . VAL B 1 90 ? -10.102 -11.219 -32.781 1 78.19 90 VAL B C 1
ATOM 2899 O O . VAL B 1 90 ? -10.602 -10.633 -33.719 1 78.19 90 VAL B O 1
ATOM 2902 N N . ALA B 1 91 ? -8.867 -11.469 -32.688 1 78.56 91 ALA B N 1
ATOM 2903 C CA . ALA B 1 91 ? -7.984 -11.273 -33.812 1 78.56 91 ALA B CA 1
ATOM 2904 C C . ALA B 1 91 ? -8.117 -12.422 -34.812 1 78.56 91 ALA B C 1
ATOM 2906 O O . ALA B 1 91 ? -8.203 -12.195 -36.031 1 78.56 91 ALA B O 1
ATOM 2907 N N . ASP B 1 92 ? -8.094 -13.656 -34.312 1 81.19 92 ASP B N 1
ATOM 2908 C CA . ASP B 1 92 ? -8.18 -14.844 -35.156 1 81.19 92 ASP B CA 1
ATOM 2909 C C . ASP B 1 92 ? -8.773 -16.016 -34.406 1 81.19 92 ASP B C 1
ATOM 2911 O O . ASP B 1 92 ? -8.625 -16.109 -33.188 1 81.19 92 ASP B O 1
ATOM 2915 N N . ALA B 1 93 ? -9.57 -16.703 -35 1 85.56 93 ALA B N 1
ATOM 2916 C CA . ALA B 1 93 ? -10.148 -17.938 -34.469 1 85.56 93 ALA B CA 1
ATOM 2917 C C . ALA B 1 93 ? -9.969 -19.109 -35.406 1 85.56 93 ALA B C 1
ATOM 2919 O O . ALA B 1 93 ? -10.398 -19.031 -36.562 1 85.56 93 ALA B O 1
ATOM 2920 N N . GLN B 1 94 ? -9.195 -20.094 -34.938 1 85.44 94 GLN B N 1
ATOM 2921 C CA . GLN B 1 94 ? -8.953 -21.266 -35.781 1 85.44 94 GLN B CA 1
ATOM 2922 C C . GLN B 1 94 ? -9.367 -22.547 -35.062 1 85.44 94 GLN B C 1
ATOM 2924 O O . GLN B 1 94 ? -9.023 -22.75 -33.875 1 85.44 94 GLN B O 1
ATOM 2929 N N . ALA B 1 95 ? -10.164 -23.297 -35.812 1 85.69 95 ALA B N 1
ATOM 2930 C CA . ALA B 1 95 ? -10.523 -24.609 -35.281 1 85.69 95 ALA B CA 1
ATOM 2931 C C . ALA B 1 95 ? -9.375 -25.609 -35.438 1 85.69 95 ALA B C 1
ATOM 2933 O O . ALA B 1 95 ? -8.75 -25.672 -36.5 1 85.69 95 ALA B O 1
ATOM 2934 N N . ILE B 1 96 ? -9 -26.188 -34.312 1 78.69 96 ILE B N 1
ATOM 2935 C CA . ILE B 1 96 ? -7.984 -27.234 -34.406 1 78.69 96 ILE B CA 1
ATOM 2936 C C . ILE B 1 96 ? -8.602 -28.5 -35.031 1 78.69 96 ILE B C 1
ATOM 2938 O O . ILE B 1 96 ? -9.57 -29.031 -34.469 1 78.69 96 ILE B O 1
ATOM 2942 N N . PRO B 1 97 ? -8.141 -28.875 -36.219 1 78 97 PRO B N 1
ATOM 2943 C CA . PRO B 1 97 ? -8.68 -30.094 -36.844 1 78 97 PRO B CA 1
ATOM 2944 C C . PRO B 1 97 ? -8.625 -31.312 -35.938 1 78 97 PRO B C 1
ATOM 2946 O O . PRO B 1 97 ? -7.684 -31.438 -35.125 1 78 97 PRO B O 1
ATOM 2949 N N . ILE B 1 98 ? -9.68 -32 -36.031 1 72.88 98 ILE B N 1
ATOM 2950 C CA . ILE B 1 98 ? -9.812 -33.188 -35.188 1 72.88 98 ILE B CA 1
ATOM 2951 C C . ILE B 1 98 ? -8.625 -34.125 -35.406 1 72.88 98 ILE B C 1
ATOM 2953 O O . ILE B 1 98 ? -8.188 -34.812 -34.469 1 72.88 98 ILE B O 1
ATOM 2957 N N . GLU B 1 99 ? -8.156 -34.156 -36.625 1 72.94 99 GLU B N 1
ATOM 2958 C CA . GLU B 1 99 ? -7.047 -35.031 -36.938 1 72.94 99 GLU B CA 1
ATOM 2959 C C . GLU B 1 99 ? -5.805 -34.688 -36.125 1 72.94 99 GLU B C 1
ATOM 2961 O O . GLU B 1 99 ? -5.062 -35.562 -35.719 1 72.94 99 GLU B O 1
ATOM 2966 N N . ARG B 1 100 ? -5.715 -33.438 -35.906 1 73.38 100 ARG B N 1
ATOM 2967 C CA . ARG B 1 100 ? -4.574 -32.969 -35.125 1 73.38 100 ARG B CA 1
ATOM 2968 C C . ARG B 1 100 ? -4.73 -33.344 -33.656 1 73.38 100 ARG B C 1
ATOM 2970 O O . ARG B 1 100 ? -3.754 -33.719 -33 1 73.38 100 ARG B O 1
ATOM 2977 N N . LEU B 1 101 ? -5.871 -33.188 -33.25 1 71.81 101 LEU B N 1
ATOM 2978 C CA . LEU B 1 101 ? -6.145 -33.562 -31.875 1 71.81 101 LEU B CA 1
ATOM 2979 C C . LEU B 1 101 ? -5.93 -35.062 -31.656 1 71.81 101 LEU B C 1
ATOM 2981 O O . LEU B 1 101 ? -5.383 -35.469 -30.641 1 71.81 101 LEU B O 1
ATOM 2985 N N . LYS B 1 102 ? -6.402 -35.844 -32.656 1 71.44 102 LYS B N 1
ATOM 2986 C CA . LYS B 1 102 ? -6.219 -37.281 -32.594 1 71.44 102 LYS B CA 1
ATOM 2987 C C . LYS B 1 102 ? -4.738 -37.656 -32.594 1 71.44 102 LYS B C 1
ATOM 2989 O O . LYS B 1 102 ? -4.316 -38.562 -31.875 1 71.44 102 LYS B O 1
ATOM 2994 N N . ALA B 1 103 ? -4.105 -36.906 -33.406 1 71.75 103 ALA B N 1
ATOM 2995 C CA . ALA B 1 103 ? -2.672 -37.156 -33.531 1 71.75 103 ALA B CA 1
ATOM 2996 C C . ALA B 1 103 ? -1.969 -36.906 -32.188 1 71.75 103 ALA B C 1
ATOM 2998 O O . ALA B 1 103 ? -1.037 -37.625 -31.828 1 71.75 103 ALA B O 1
ATOM 2999 N N . LEU B 1 104 ? -2.521 -35.969 -31.531 1 68.06 104 LEU B N 1
ATOM 3000 C CA . LEU B 1 104 ? -1.933 -35.625 -30.25 1 68.06 104 LEU B CA 1
ATOM 3001 C C . LEU B 1 104 ? -2.291 -36.656 -29.188 1 68.06 104 LEU B C 1
ATOM 3003 O O . LEU B 1 104 ? -1.499 -36.906 -28.281 1 68.06 104 LEU B O 1
ATOM 3007 N N . MET B 1 105 ? -3.393 -37.188 -29.328 1 65.56 105 MET B N 1
ATOM 3008 C CA . MET B 1 105 ? -3.871 -38.188 -28.344 1 65.56 105 MET B CA 1
ATOM 3009 C C . MET B 1 105 ? -3.361 -39.562 -28.688 1 65.56 105 MET B C 1
ATOM 3011 O O . MET B 1 105 ? -3.379 -40.469 -27.828 1 65.56 105 MET B O 1
ATOM 3015 N N . GLU B 1 106 ? -2.988 -39.781 -29.953 1 63.78 106 GLU B N 1
ATOM 3016 C CA . GLU B 1 106 ? -2.574 -41.094 -30.422 1 63.78 106 GLU B CA 1
ATOM 3017 C C . GLU B 1 106 ? -1.429 -41.625 -29.578 1 63.78 106 GLU B C 1
ATOM 3019 O O . GLU B 1 106 ? -1.421 -42.812 -29.219 1 63.78 106 GLU B O 1
ATOM 3024 N N . PRO B 1 107 ? -0.547 -40.688 -29.328 1 63.28 107 PRO B N 1
ATOM 3025 C CA . PRO B 1 107 ? 0.573 -41.281 -28.578 1 63.28 107 PRO B CA 1
ATOM 3026 C C . PRO B 1 107 ? 0.165 -41.75 -27.188 1 63.28 107 PRO B C 1
ATOM 3028 O O . PRO B 1 107 ? 0.777 -42.688 -26.641 1 63.28 107 PRO B O 1
ATOM 3031 N N . TRP B 1 108 ? -0.765 -41.188 -26.719 1 57.75 108 TRP B N 1
ATOM 3032 C CA . TRP B 1 108 ? -1.187 -41.5 -25.359 1 57.75 108 TRP B CA 1
ATOM 3033 C C . TRP B 1 108 ? -2.207 -42.656 -25.359 1 57.75 108 TRP B C 1
ATOM 3035 O O . TRP B 1 108 ? -2.158 -43.531 -24.516 1 57.75 108 TRP B O 1
ATOM 3045 N N . LEU B 1 109 ? -3.119 -42.656 -26.188 1 58.72 109 LEU B N 1
ATOM 3046 C CA . LEU B 1 109 ? -4.211 -43.625 -26.188 1 58.72 109 LEU B CA 1
ATOM 3047 C C . LEU B 1 109 ? -3.844 -44.875 -27 1 58.72 109 LEU B C 1
ATOM 3049 O O . LEU B 1 109 ? -4.426 -45.938 -26.812 1 58.72 109 LEU B O 1
ATOM 3053 N N . GLY B 1 110 ? -2.57 -44.938 -27.594 1 55.69 110 GLY B N 1
ATOM 3054 C CA . GLY B 1 110 ? -2.049 -46.062 -28.328 1 55.69 110 GLY B CA 1
ATOM 3055 C C . GLY B 1 110 ? -2.814 -46.375 -29.609 1 55.69 110 GLY B C 1
ATOM 3056 O O . GLY B 1 110 ? -2.213 -46.562 -30.672 1 55.69 110 GLY B O 1
ATOM 3057 N N . ALA B 1 111 ? -4.238 -46.969 -29.469 1 58.03 111 ALA B N 1
ATOM 3058 C CA . ALA B 1 111 ? -4.922 -47.594 -30.609 1 58.03 111 ALA B CA 1
ATOM 3059 C C . ALA B 1 111 ? -5.656 -46.531 -31.438 1 58.03 111 ALA B C 1
ATOM 3061 O O . ALA B 1 111 ? -6.535 -45.844 -30.938 1 58.03 111 ALA B O 1
ATOM 3062 N N . ALA B 1 112 ? -5.352 -46.188 -32.562 1 56.44 112 ALA B N 1
ATOM 3063 C CA . ALA B 1 112 ? -5.887 -45.25 -33.562 1 56.44 112 ALA B CA 1
ATOM 3064 C C . ALA B 1 112 ? -7.383 -45.469 -33.75 1 56.44 112 ALA B C 1
ATOM 3066 O O . ALA B 1 112 ? -8.141 -44.531 -33.938 1 56.44 112 ALA B O 1
ATOM 3067 N N . ASP B 1 113 ? -7.805 -46.719 -33.812 1 57.88 113 ASP B N 1
ATOM 3068 C CA . ASP B 1 113 ? -9.188 -47.09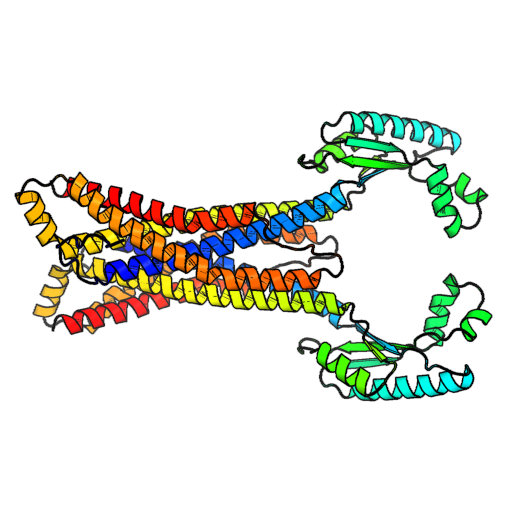4 -34.094 1 57.88 113 ASP B CA 1
ATOM 3069 C C . ASP B 1 113 ? -10.109 -46.688 -32.969 1 57.88 113 ASP B C 1
ATOM 3071 O O . ASP B 1 113 ? -11.266 -46.312 -33.219 1 57.88 113 ASP B O 1
ATOM 3075 N N . LEU B 1 114 ? -9.711 -46.688 -31.812 1 55.72 114 LEU B N 1
ATOM 3076 C CA . LEU B 1 114 ? -10.492 -46.312 -30.641 1 55.72 114 LEU B CA 1
ATOM 3077 C C . LEU B 1 114 ? -10.648 -44.781 -30.531 1 55.72 114 LEU B C 1
ATOM 3079 O O . LEU B 1 114 ? -11.664 -44.312 -30.031 1 55.72 114 LEU B O 1
ATOM 3083 N N . VAL B 1 115 ? -9.766 -44.156 -31.016 1 57.84 115 VAL B N 1
ATOM 3084 C CA . VAL B 1 115 ? -9.773 -42.719 -31 1 57.84 115 VAL B CA 1
ATOM 3085 C C . VAL B 1 115 ? -10.789 -42.188 -32 1 57.84 115 VAL B C 1
ATOM 3087 O O . VAL B 1 115 ? -11.43 -41.156 -31.781 1 57.84 115 VAL B O 1
ATOM 3090 N N . ASP B 1 116 ? -11.023 -42.938 -33.094 1 60.34 116 ASP B N 1
ATOM 3091 C CA . ASP B 1 116 ? -11.93 -42.531 -34.156 1 60.34 116 ASP B CA 1
ATOM 3092 C C . ASP B 1 116 ? -13.375 -42.5 -33.688 1 60.34 116 ASP B C 1
ATOM 3094 O O . ASP B 1 116 ? -14.188 -41.688 -34.156 1 60.34 116 ASP B O 1
ATOM 3098 N N . ASP B 1 117 ? -13.664 -43.344 -32.75 1 59.88 117 ASP B N 1
ATOM 3099 C CA . ASP B 1 117 ? -15.039 -43.469 -32.281 1 59.88 117 ASP B CA 1
ATOM 3100 C C . ASP B 1 117 ? -15.273 -42.625 -31.016 1 59.88 117 ASP B C 1
ATOM 3102 O O . ASP B 1 117 ? -16.406 -42.531 -30.531 1 59.88 117 ASP B O 1
ATOM 3106 N N . LEU B 1 118 ? -14.227 -42 -30.547 1 60.47 118 LEU B N 1
ATOM 3107 C CA . LEU B 1 118 ? -14.359 -41.219 -29.312 1 60.47 118 LEU B CA 1
ATOM 3108 C C . LEU B 1 118 ? -14.852 -39.812 -29.609 1 60.47 118 LEU B C 1
ATOM 3110 O O . LEU B 1 118 ? -14.305 -39.125 -30.484 1 60.47 118 LEU B O 1
ATOM 3114 N N . PRO B 1 119 ? -16 -39.562 -29.125 1 63.81 119 PRO B N 1
ATOM 3115 C CA . PRO B 1 119 ? -16.469 -38.156 -29.219 1 63.81 119 PRO B CA 1
ATOM 3116 C C . PRO B 1 119 ? -15.523 -37.156 -28.578 1 63.81 119 PRO B C 1
ATOM 3118 O O . PRO B 1 119 ? -15.492 -37.031 -27.344 1 63.81 119 PRO B O 1
ATOM 3121 N N . MET B 1 120 ? -14.57 -36.688 -29.359 1 70.31 120 MET B N 1
ATOM 3122 C CA . MET B 1 120 ? -13.609 -35.719 -28.828 1 70.31 120 MET B CA 1
ATOM 3123 C C . MET B 1 120 ? -14.148 -34.312 -28.969 1 70.31 120 MET B C 1
ATOM 3125 O O . MET B 1 120 ? -14.773 -33.969 -29.969 1 70.31 120 MET B O 1
ATOM 3129 N N . PRO B 1 121 ? -13.969 -33.594 -27.922 1 77 121 PRO B N 1
ATOM 3130 C CA . PRO B 1 121 ? -14.336 -32.156 -28.031 1 77 121 PRO B CA 1
ATOM 3131 C C . PRO B 1 121 ? -13.5 -31.422 -29.062 1 77 121 PRO B C 1
ATOM 3133 O O . PRO B 1 121 ? -12.328 -31.75 -29.281 1 77 121 PRO B O 1
ATOM 3136 N N . ARG B 1 122 ? -14.219 -30.719 -29.859 1 81 122 ARG B N 1
ATOM 3137 C CA . ARG B 1 122 ? -13.508 -29.875 -30.812 1 81 122 ARG B CA 1
ATOM 3138 C C . ARG B 1 122 ? -12.969 -28.609 -30.141 1 81 122 ARG B C 1
ATOM 3140 O O . ARG B 1 122 ? -13.633 -28.031 -29.266 1 81 122 ARG B O 1
ATOM 3147 N N . LEU B 1 123 ? -11.719 -28.312 -30.438 1 82.94 123 LEU B N 1
ATOM 3148 C CA . LEU B 1 123 ? -11.062 -27.156 -29.844 1 82.94 123 LEU B CA 1
ATOM 3149 C C . LEU B 1 123 ? -10.883 -26.047 -30.875 1 82.94 123 LEU B C 1
ATOM 3151 O O . LEU B 1 123 ? -10.578 -26.312 -32.031 1 82.94 123 LEU B O 1
ATOM 3155 N N . ILE B 1 124 ? -11.258 -24.859 -30.5 1 83.56 124 ILE B N 1
ATOM 3156 C CA . ILE B 1 124 ? -11.047 -23.688 -31.328 1 83.56 124 ILE B CA 1
ATOM 3157 C C . ILE B 1 124 ? -10.039 -22.75 -30.641 1 83.56 124 ILE B C 1
ATOM 3159 O O . ILE B 1 124 ? -10.227 -22.359 -29.5 1 83.56 124 ILE B O 1
ATOM 3163 N N . ASP B 1 125 ? -8.961 -22.469 -31.328 1 81.62 125 ASP B N 1
ATOM 3164 C CA . ASP B 1 125 ? -7.953 -21.531 -30.859 1 81.62 125 ASP B CA 1
ATOM 3165 C C . ASP B 1 125 ? -8.328 -20.094 -31.234 1 81.62 125 ASP B C 1
ATOM 3167 O O . ASP B 1 125 ? -8.5 -19.781 -32.406 1 81.62 125 ASP B O 1
ATOM 3171 N N . VAL B 1 126 ? -8.531 -19.344 -30.203 1 78.69 126 VAL B N 1
ATOM 3172 C CA . VAL B 1 126 ? -8.922 -17.953 -30.438 1 78.69 126 VAL B CA 1
ATOM 3173 C C . VAL B 1 126 ? -7.77 -17.031 -30.047 1 78.69 126 VAL B C 1
ATOM 3175 O O . VAL B 1 126 ? -7.227 -17.141 -28.938 1 78.69 126 VAL B O 1
ATOM 3178 N N . THR B 1 127 ? -7.273 -16.328 -30.953 1 75.81 127 THR B N 1
ATOM 3179 C CA . THR B 1 127 ? -6.266 -15.305 -30.703 1 75.81 127 THR B CA 1
ATOM 3180 C C . THR B 1 127 ? -6.914 -13.938 -30.516 1 75.81 127 THR B C 1
ATOM 3182 O O . THR B 1 127 ? -7.672 -13.484 -31.391 1 75.81 127 THR B O 1
ATOM 3185 N N . LEU B 1 128 ? -6.711 -13.438 -29.344 1 71.69 128 LEU B N 1
ATOM 3186 C CA . LEU B 1 128 ? -7.301 -12.133 -29.062 1 71.69 128 LEU B CA 1
ATOM 3187 C C . LEU B 1 128 ? -6.348 -11.008 -29.453 1 71.69 128 LEU B C 1
ATOM 3189 O O . LEU B 1 128 ? -5.137 -11.211 -29.531 1 71.69 128 LEU B O 1
ATOM 3193 N N . LYS B 1 129 ? -6.996 -9.914 -29.906 1 69.62 129 LYS B N 1
ATOM 3194 C CA . LYS B 1 129 ? -6.195 -8.727 -30.188 1 69.62 129 LYS B CA 1
ATOM 3195 C C . LYS B 1 129 ? -5.57 -8.164 -28.922 1 69.62 129 LYS B C 1
ATOM 3197 O O . LYS B 1 129 ? -6.188 -8.188 -27.859 1 69.62 129 LYS B O 1
ATOM 3202 N N . PRO B 1 130 ? -4.309 -7.707 -29.125 1 56.91 130 PRO B N 1
ATOM 3203 C CA . PRO B 1 130 ? -3.602 -7.105 -28 1 56.91 130 PRO B CA 1
ATOM 3204 C C . PRO B 1 130 ? -4.242 -5.801 -27.531 1 56.91 130 PRO B C 1
ATOM 3206 O O . PRO B 1 130 ? -4.816 -5.066 -28.344 1 56.91 130 PRO B O 1
ATOM 3209 N N . ASP B 1 131 ? -4.586 -5.664 -26.172 1 56.16 131 ASP B N 1
ATOM 3210 C CA . ASP B 1 131 ? -4.934 -4.379 -25.578 1 56.16 131 ASP B CA 1
ATOM 3211 C C . ASP B 1 131 ? -6.445 -4.184 -25.547 1 56.16 131 ASP B C 1
ATOM 3213 O O . ASP B 1 131 ? -6.93 -3.055 -25.422 1 56.16 131 ASP B O 1
ATOM 3217 N N . THR B 1 132 ? -7.152 -5.055 -26.078 1 53.38 132 THR B N 1
ATOM 3218 C CA . THR B 1 132 ? -8.594 -4.832 -26.016 1 53.38 132 THR B CA 1
ATOM 3219 C C . THR B 1 132 ? -9.188 -5.531 -24.797 1 53.38 132 THR B C 1
ATOM 3221 O O . THR B 1 132 ? -8.945 -6.719 -24.578 1 53.38 132 THR B O 1
ATOM 3224 N N . PRO B 1 133 ? -9.648 -4.703 -24 1 53.22 133 PRO B N 1
ATOM 3225 C CA . PRO B 1 133 ? -10.344 -5.309 -22.844 1 53.22 133 PRO B CA 1
ATOM 3226 C C . PRO B 1 133 ? -11.375 -6.348 -23.266 1 53.22 133 PRO B C 1
ATOM 3228 O O . PRO B 1 133 ? -12.094 -6.145 -24.25 1 53.22 133 PRO B O 1
ATOM 3231 N N . PHE B 1 134 ? -11.164 -7.57 -23.031 1 54.34 134 PHE B N 1
ATOM 3232 C CA . PHE B 1 134 ? -12.016 -8.68 -23.438 1 54.34 134 PHE B CA 1
ATOM 3233 C C . PHE B 1 134 ? -12.844 -9.195 -22.266 1 54.34 134 PHE B C 1
ATOM 3235 O O . PHE B 1 134 ? -12.312 -9.398 -21.172 1 54.34 134 PHE B O 1
ATOM 3242 N N . ASP B 1 135 ? -14.07 -8.812 -22.469 1 59.41 135 ASP B N 1
ATOM 3243 C CA . ASP B 1 135 ? -15 -9.383 -21.484 1 59.41 135 ASP B CA 1
ATOM 3244 C C . ASP B 1 135 ? -15.242 -10.859 -21.766 1 59.41 135 ASP B C 1
ATOM 3246 O O . ASP B 1 135 ? -16.078 -11.211 -22.594 1 59.41 135 ASP B O 1
ATOM 3250 N N . LEU B 1 136 ? -14.484 -11.633 -21.172 1 62.78 136 LEU B N 1
ATOM 3251 C CA . LEU B 1 136 ? -14.57 -13.078 -21.375 1 62.78 136 LEU B CA 1
ATOM 3252 C C . LEU B 1 136 ? -15.953 -13.602 -21.016 1 62.78 136 LEU B C 1
ATOM 3254 O O . LEU B 1 136 ? -16.484 -14.5 -21.672 1 62.78 136 LEU B O 1
ATOM 3258 N N . ALA B 1 137 ? -16.422 -12.977 -20.031 1 64 137 ALA B N 1
ATOM 3259 C CA . ALA B 1 137 ? -17.719 -13.438 -19.578 1 64 137 ALA B CA 1
ATOM 3260 C C . ALA B 1 137 ? -18.797 -13.172 -20.641 1 64 137 ALA B C 1
ATOM 3262 O O . ALA B 1 137 ? -19.672 -14.023 -20.875 1 64 137 ALA B O 1
ATOM 3263 N N . ALA B 1 138 ? -18.641 -12.047 -21.219 1 71.81 138 ALA B N 1
ATOM 3264 C CA . ALA B 1 138 ? -19.625 -11.695 -22.234 1 71.81 138 ALA B CA 1
ATOM 3265 C C . ALA B 1 138 ? -19.484 -12.594 -23.469 1 71.81 138 ALA B C 1
ATOM 3267 O O . ALA B 1 138 ? -20.484 -13.023 -24.047 1 71.81 138 ALA B O 1
ATOM 3268 N N . LEU B 1 139 ? -18.328 -12.875 -23.797 1 72.88 139 LEU B N 1
ATOM 3269 C CA . LEU B 1 139 ? -18.094 -13.734 -24.953 1 72.88 139 LEU B CA 1
ATOM 3270 C C . LEU B 1 139 ? -18.562 -15.164 -24.656 1 72.88 139 LEU B C 1
ATOM 3272 O O . LEU B 1 139 ? -19.125 -15.82 -25.547 1 72.88 139 LEU B O 1
ATOM 3276 N N . GLY B 1 140 ? -18.234 -15.57 -23.453 1 72.69 140 GLY B N 1
ATOM 3277 C CA . GLY B 1 140 ? -18.688 -16.891 -23.078 1 72.69 140 GLY B CA 1
ATOM 3278 C C . GLY B 1 140 ? -20.203 -17.047 -23.125 1 72.69 140 GLY B C 1
ATOM 3279 O O . GLY B 1 140 ? -20.719 -18.062 -23.594 1 72.69 140 GLY B O 1
ATOM 3280 N N . ARG B 1 141 ? -20.812 -16 -22.703 1 76.25 141 ARG B N 1
ATOM 3281 C CA . ARG B 1 141 ? -22.281 -16.031 -22.719 1 76.25 141 ARG B CA 1
ATOM 3282 C C . ARG B 1 141 ? -22.797 -16.031 -24.156 1 76.25 141 ARG B C 1
ATOM 3284 O O . ARG B 1 141 ? -23.719 -16.797 -24.484 1 76.25 141 ARG B O 1
ATOM 3291 N N . ARG B 1 142 ? -22.266 -15.242 -24.969 1 79.19 142 ARG B N 1
ATOM 3292 C CA . ARG B 1 142 ? -22.672 -15.18 -26.375 1 79.19 142 ARG B CA 1
ATOM 3293 C C . ARG B 1 142 ? -22.438 -16.516 -27.078 1 79.19 142 ARG B C 1
ATOM 3295 O O . ARG B 1 142 ? -23.266 -16.953 -27.875 1 79.19 142 ARG B O 1
ATOM 3302 N N . LEU B 1 143 ? -21.328 -17.078 -26.734 1 80.81 143 LEU B N 1
ATOM 3303 C CA . LEU B 1 143 ? -20.984 -18.359 -27.359 1 80.81 143 LEU B CA 1
ATOM 3304 C C . LEU B 1 143 ? -21.922 -19.469 -26.891 1 80.81 143 LEU B C 1
ATOM 3306 O O . LEU B 1 143 ? -22.375 -20.281 -27.688 1 80.81 143 LEU B O 1
ATOM 3310 N N . SER B 1 144 ? -22.141 -19.469 -25.625 1 79 144 SER B N 1
ATOM 3311 C CA . SER B 1 144 ? -23.016 -20.5 -25.078 1 79 144 SER B CA 1
ATOM 3312 C C . SER B 1 144 ? -24.438 -20.375 -25.609 1 79 144 SER B C 1
ATOM 3314 O O . SER B 1 144 ? -25.156 -21.359 -25.734 1 79 144 SER B O 1
ATOM 3316 N N . GLU B 1 145 ? -24.828 -19.188 -25.859 1 81.69 145 GLU B N 1
ATOM 3317 C CA . GLU B 1 145 ? -26.156 -18.953 -26.406 1 81.69 145 GLU B CA 1
ATOM 3318 C C . GLU B 1 145 ? -26.234 -19.344 -27.875 1 81.69 145 GLU B C 1
ATOM 3320 O O . GLU B 1 145 ? -27.25 -19.844 -28.344 1 81.69 145 GLU B O 1
ATOM 3325 N N . ALA B 1 146 ? -25.188 -19.141 -28.562 1 81.5 146 ALA B N 1
ATOM 3326 C CA . ALA B 1 146 ? -25.172 -19.438 -30 1 81.5 146 ALA B CA 1
ATOM 3327 C C . ALA B 1 146 ? -24.922 -20.922 -30.25 1 81.5 146 ALA B C 1
ATOM 3329 O O . ALA B 1 146 ? -25.484 -21.5 -31.188 1 81.5 146 ALA B O 1
ATOM 3330 N N . VAL B 1 147 ? -24.047 -21.469 -29.422 1 81.12 147 VAL B N 1
ATOM 3331 C CA . VAL B 1 147 ? -23.688 -22.875 -29.625 1 81.12 147 VAL B CA 1
ATOM 3332 C C . VAL B 1 147 ? -23.828 -23.641 -28.312 1 81.12 147 VAL B C 1
ATOM 3334 O O . VAL B 1 147 ? -23.062 -23.438 -27.375 1 81.12 147 VAL B O 1
ATOM 3337 N N . PRO B 1 148 ? -24.875 -24.406 -28.141 1 76 148 PRO B N 1
ATOM 3338 C CA . PRO B 1 148 ? -25.172 -25.094 -26.891 1 76 148 PRO B CA 1
ATOM 3339 C C . PRO B 1 148 ? -24.016 -25.953 -26.391 1 76 148 PRO B C 1
ATOM 3341 O O . PRO B 1 148 ? -23.844 -26.141 -25.172 1 76 148 PRO B O 1
ATOM 3344 N N . GLY B 1 149 ? -23.125 -26.391 -27.203 1 72.31 149 GLY B N 1
ATOM 3345 C CA . GLY B 1 149 ? -22.062 -27.266 -26.781 1 72.31 149 GLY B CA 1
ATOM 3346 C C . GLY B 1 149 ? -20.719 -26.562 -26.656 1 72.31 149 GLY B C 1
ATOM 3347 O O . GLY B 1 149 ? -19.703 -27.203 -26.359 1 72.31 149 GLY B O 1
ATOM 3348 N N . ALA B 1 150 ? -20.672 -25.359 -26.734 1 76.56 150 ALA B N 1
ATOM 3349 C CA . ALA B 1 150 ? -19.406 -24.641 -26.719 1 76.56 150 ALA B CA 1
ATOM 3350 C C . ALA B 1 150 ? -19.094 -24.125 -25.312 1 76.56 150 ALA B C 1
ATOM 3352 O O . ALA B 1 150 ? -19.953 -23.609 -24.609 1 76.56 150 ALA B O 1
ATOM 3353 N N . THR B 1 151 ? -18.031 -24.656 -24.75 1 73.81 151 THR B N 1
ATOM 3354 C CA . THR B 1 151 ? -17.562 -24.172 -23.469 1 73.81 151 THR B CA 1
ATOM 3355 C C . THR B 1 151 ? -16.25 -23.406 -23.609 1 73.81 151 THR B C 1
ATOM 3357 O O . THR B 1 151 ? -15.383 -23.797 -24.406 1 73.81 151 THR B O 1
ATOM 3360 N N . LEU B 1 152 ? -16.281 -22.297 -23.125 1 68.19 152 LEU B N 1
ATOM 3361 C CA . LEU B 1 152 ? -15.039 -21.516 -23.094 1 68.19 152 LEU B CA 1
ATOM 3362 C C . LEU B 1 152 ? -14.141 -21.969 -21.953 1 68.19 152 LEU B C 1
ATOM 3364 O O . LEU B 1 152 ? -14.586 -22.047 -20.812 1 68.19 152 LEU B O 1
ATOM 3368 N N . ASP B 1 153 ? -13.141 -22.844 -22.219 1 57.06 153 ASP B N 1
ATOM 3369 C CA . ASP B 1 153 ? -12.18 -23.188 -21.172 1 57.06 153 ASP B CA 1
ATOM 3370 C C . ASP B 1 153 ? -11.406 -21.953 -20.719 1 57.06 153 ASP B C 1
ATOM 3372 O O . ASP B 1 153 ? -10.602 -21.406 -21.469 1 57.06 153 ASP B O 1
ATOM 3376 N N . ASP B 1 154 ? -11.938 -21.406 -19.844 1 51.59 154 ASP B N 1
ATOM 3377 C CA . ASP B 1 154 ? -11.438 -20.125 -19.375 1 51.59 154 ASP B CA 1
ATOM 3378 C C . ASP B 1 154 ? -10.312 -20.312 -18.344 1 51.59 154 ASP B C 1
ATOM 3380 O O . ASP B 1 154 ? -10.555 -20.281 -17.141 1 51.59 154 ASP B O 1
ATOM 3384 N N . HIS B 1 155 ? -9.273 -21.328 -18.438 1 52.47 155 HIS B N 1
ATOM 3385 C CA . HIS B 1 155 ? -8.109 -21.078 -17.594 1 52.47 155 HIS B CA 1
ATOM 3386 C C . HIS B 1 155 ? -7.961 -19.594 -17.297 1 52.47 155 HIS B C 1
ATOM 3388 O O . HIS B 1 155 ? -7.383 -19.203 -16.281 1 52.47 155 HIS B O 1
ATOM 3394 N N . ARG B 1 156 ? -8.805 -18.891 -18.062 1 51.31 156 ARG B N 1
ATOM 3395 C CA . ARG B 1 156 ? -8.805 -17.422 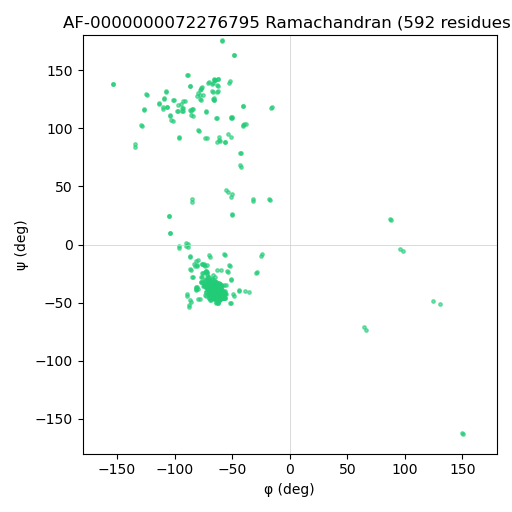-18 1 51.31 156 ARG B CA 1
ATOM 3396 C C . ARG B 1 156 ? -9.57 -16.922 -16.781 1 51.31 156 ARG B C 1
ATOM 3398 O O . ARG B 1 156 ? -9.336 -15.805 -16.328 1 51.31 156 ARG B O 1
ATOM 3405 N N . LEU B 1 157 ? -10.305 -18 -16.25 1 56.66 157 LEU B N 1
ATOM 3406 C CA . LEU B 1 157 ? -11.031 -17.531 -15.078 1 56.66 157 LEU B CA 1
ATOM 3407 C C . LEU B 1 157 ? -10.07 -17.062 -13.992 1 56.66 157 LEU B C 1
ATOM 3409 O O . LEU B 1 157 ? -10.312 -16.031 -13.352 1 56.66 157 LEU B O 1
ATOM 3413 N N . TRP B 1 158 ? -8.977 -17.766 -13.852 1 62.03 158 TRP B N 1
ATOM 3414 C CA . TRP B 1 158 ? -7.992 -17.344 -12.859 1 62.03 158 TRP B CA 1
ATOM 3415 C C . TRP B 1 158 ? -7.363 -16.016 -13.258 1 62.03 158 TRP B C 1
ATOM 3417 O O . TRP B 1 158 ? -7.16 -15.141 -12.406 1 62.03 158 TRP B O 1
ATOM 3427 N N . LEU B 1 159 ? -7.262 -15.93 -14.594 1 65.19 159 LEU B N 1
ATOM 3428 C CA . LEU B 1 159 ? -6.656 -14.688 -15.055 1 65.19 159 LEU B CA 1
ATOM 3429 C C . LEU B 1 159 ? -7.613 -13.516 -14.867 1 65.19 159 LEU B C 1
ATOM 3431 O O . LEU B 1 159 ? -7.188 -12.406 -14.531 1 65.19 159 LEU B O 1
ATOM 3435 N N . ALA B 1 160 ? -8.883 -13.836 -15.086 1 65.38 160 ALA B N 1
ATOM 3436 C CA . ALA B 1 160 ? -9.883 -12.789 -14.922 1 65.38 160 ALA B CA 1
ATOM 3437 C C . ALA B 1 160 ? -9.945 -12.312 -13.469 1 65.38 160 ALA B C 1
ATOM 3439 O O . ALA B 1 160 ? -10.102 -11.125 -13.203 1 65.38 160 ALA B O 1
ATOM 3440 N N . LYS B 1 161 ? -9.797 -13.227 -12.641 1 70.62 161 LYS B N 1
ATOM 3441 C CA . LYS B 1 161 ? -9.812 -12.891 -11.219 1 70.62 161 LYS B CA 1
ATOM 3442 C C . LYS B 1 161 ? -8.594 -12.062 -10.844 1 70.62 161 LYS B C 1
ATOM 3444 O O . LYS B 1 161 ? -8.688 -11.141 -10.031 1 70.62 161 LYS B O 1
ATOM 3449 N N . LEU B 1 162 ? -7.488 -12.406 -11.492 1 72.94 162 LEU B N 1
ATOM 3450 C CA . LEU B 1 162 ? -6.266 -11.648 -11.25 1 72.94 162 LEU B CA 1
ATOM 3451 C C . LEU B 1 162 ? -6.387 -10.234 -11.805 1 72.94 162 LEU B C 1
ATOM 3453 O O . LEU B 1 162 ? -5.918 -9.273 -11.188 1 72.94 162 LEU B O 1
ATOM 3457 N N . VAL B 1 163 ? -7.059 -10.164 -12.891 1 75.25 163 VAL B N 1
ATOM 3458 C CA . VAL B 1 163 ? -7.27 -8.859 -13.516 1 75.25 163 VAL B CA 1
ATOM 3459 C C . VAL B 1 163 ? -8.164 -8.008 -12.625 1 75.25 163 VAL B C 1
ATOM 3461 O O . VAL B 1 163 ? -7.902 -6.816 -12.422 1 75.25 163 VAL B O 1
ATOM 3464 N N . ASN B 1 164 ? -9.18 -8.586 -12.086 1 76.88 164 ASN B N 1
ATOM 3465 C CA . ASN B 1 164 ? -10.062 -7.871 -11.172 1 76.88 164 ASN B CA 1
ATOM 3466 C C . ASN B 1 164 ? -9.32 -7.391 -9.93 1 76.88 164 ASN B C 1
ATOM 3468 O O . ASN B 1 164 ? -9.57 -6.285 -9.445 1 76.88 164 ASN B O 1
ATOM 3472 N N . LEU B 1 165 ? -8.492 -8.203 -9.477 1 79.75 165 LEU B N 1
ATOM 3473 C CA . LEU B 1 165 ? -7.695 -7.828 -8.312 1 79.75 165 LEU B CA 1
ATOM 3474 C C . LEU B 1 165 ? -6.77 -6.664 -8.641 1 79.75 165 LEU B C 1
ATOM 3476 O O . LEU B 1 165 ? -6.645 -5.723 -7.855 1 79.75 165 LEU B O 1
ATOM 3480 N N . ALA B 1 166 ? -6.141 -6.719 -9.719 1 83.12 166 ALA B N 1
ATOM 3481 C CA . ALA B 1 166 ? -5.258 -5.641 -10.156 1 83.12 166 ALA B CA 1
ATOM 3482 C C . ALA B 1 166 ? -6.023 -4.324 -10.281 1 83.12 166 ALA B C 1
ATOM 3484 O O . ALA B 1 166 ? -5.516 -3.268 -9.906 1 83.12 166 ALA B O 1
ATOM 3485 N N . GLU B 1 167 ? -7.211 -4.395 -10.789 1 83.25 167 GLU B N 1
ATOM 3486 C CA . GLU B 1 167 ? -8.039 -3.199 -10.945 1 83.25 167 GLU B CA 1
ATOM 3487 C C . GLU B 1 167 ? -8.453 -2.641 -9.586 1 83.25 167 GLU B C 1
ATOM 3489 O O . GLU B 1 167 ? -8.508 -1.424 -9.398 1 83.25 167 GLU B O 1
ATOM 3494 N N . ALA B 1 168 ? -8.797 -3.568 -8.742 1 85.5 168 ALA B N 1
ATOM 3495 C CA . ALA B 1 168 ? -9.148 -3.152 -7.387 1 85.5 168 ALA B CA 1
ATOM 3496 C C . ALA B 1 168 ? -7.977 -2.436 -6.715 1 85.5 168 ALA B C 1
ATOM 3498 O O . ALA B 1 168 ? -8.164 -1.41 -6.055 1 85.5 168 ALA B O 1
ATOM 3499 N N . LEU B 1 169 ? -6.863 -2.916 -6.938 1 87.5 169 LEU B N 1
ATOM 3500 C CA . LEU B 1 169 ? -5.664 -2.316 -6.359 1 87.5 169 LEU B CA 1
ATOM 3501 C C . LEU B 1 169 ? -5.375 -0.962 -7 1 87.5 169 LEU B C 1
ATOM 3503 O O . LEU B 1 169 ? -4.949 -0.027 -6.316 1 87.5 169 LEU B O 1
ATOM 3507 N N . ALA B 1 170 ? -5.566 -0.912 -8.258 1 88.5 170 ALA B N 1
ATOM 3508 C CA . ALA B 1 170 ? -5.402 0.364 -8.953 1 88.5 170 ALA B CA 1
ATOM 3509 C C . ALA B 1 170 ? -6.383 1.406 -8.422 1 88.5 170 ALA B C 1
ATOM 3511 O O . ALA B 1 170 ? -6.008 2.561 -8.195 1 88.5 170 ALA B O 1
ATOM 3512 N N . SER B 1 171 ? -7.609 1.006 -8.32 1 90.19 171 SER B N 1
ATOM 3513 C CA . SER B 1 171 ? -8.617 1.902 -7.773 1 90.19 171 SER B CA 1
ATOM 3514 C C . SER B 1 171 ? -8.25 2.352 -6.363 1 90.19 171 SER B C 1
ATOM 3516 O O . SER B 1 171 ? -8.453 3.516 -6.004 1 90.19 171 SER B O 1
ATOM 3518 N N . LEU B 1 172 ? -7.742 1.451 -5.559 1 90.19 172 LEU B N 1
ATOM 3519 C CA . LEU B 1 172 ? -7.301 1.772 -4.203 1 90.19 172 LEU B CA 1
ATOM 3520 C C . LEU B 1 172 ? -6.152 2.773 -4.227 1 90.19 172 LEU B C 1
ATOM 3522 O O . LEU B 1 172 ? -6.105 3.689 -3.406 1 90.19 172 LEU B O 1
ATOM 3526 N N . SER B 1 173 ? -5.227 2.521 -5.055 1 90.25 173 SER B N 1
ATOM 3527 C CA . SER B 1 173 ? -4.105 3.447 -5.188 1 90.25 173 SER B CA 1
ATOM 3528 C C . SER B 1 173 ? -4.59 4.852 -5.527 1 90.25 173 SER B C 1
ATOM 3530 O O . SER B 1 173 ? -4.059 5.84 -5.012 1 90.25 173 SER B O 1
ATOM 3532 N N . LEU B 1 174 ? -5.574 5.02 -6.414 1 90.94 174 LEU B N 1
ATOM 3533 C CA . LEU B 1 174 ? -6.148 6.32 -6.758 1 90.94 174 LEU B CA 1
ATOM 3534 C C . LEU B 1 174 ? -6.805 6.961 -5.539 1 90.94 174 LEU B C 1
ATOM 3536 O O . LEU B 1 174 ? -6.672 8.164 -5.32 1 90.94 174 LEU B O 1
ATOM 3540 N N . ALA B 1 175 ? -7.496 6.102 -4.82 1 90.5 175 ALA B N 1
ATOM 3541 C CA . ALA B 1 175 ? -8.109 6.594 -3.588 1 90.5 175 ALA B CA 1
ATOM 3542 C C . ALA B 1 175 ? -7.051 7.129 -2.627 1 90.5 175 ALA B C 1
ATOM 3544 O O . ALA B 1 175 ? -7.242 8.18 -2.008 1 90.5 175 ALA B O 1
ATOM 3545 N N . VAL B 1 176 ? -5.969 6.426 -2.463 1 90.69 176 VAL B N 1
ATOM 3546 C CA . VAL B 1 176 ? -4.859 6.848 -1.611 1 90.69 176 VAL B CA 1
ATOM 3547 C C . VAL B 1 176 ? -4.293 8.172 -2.117 1 90.69 176 VAL B C 1
ATOM 3549 O O . VAL B 1 176 ? -4.023 9.078 -1.329 1 90.69 176 VAL B O 1
ATOM 3552 N N . LEU B 1 177 ? -4.148 8.297 -3.412 1 92.19 177 LEU B N 1
ATOM 3553 C CA . LEU B 1 177 ? -3.629 9.523 -4.004 1 92.19 177 LEU B CA 1
ATOM 3554 C C . LEU B 1 177 ? -4.527 10.711 -3.668 1 92.19 177 LEU B C 1
ATOM 3556 O O . LEU B 1 177 ? -4.035 11.773 -3.293 1 92.19 177 LEU B O 1
ATOM 3560 N N . VAL B 1 178 ? -5.785 10.531 -3.781 1 92.31 178 VAL B N 1
ATOM 3561 C CA . VAL B 1 178 ? -6.746 11.578 -3.475 1 92.31 178 VAL B CA 1
ATOM 3562 C C . VAL B 1 178 ? -6.648 11.953 -1.996 1 92.31 178 VAL B C 1
ATOM 3564 O O . VAL B 1 178 ? -6.613 13.141 -1.649 1 92.31 178 VAL B O 1
ATOM 3567 N N . LEU B 1 179 ? -6.57 10.93 -1.186 1 90.56 179 LEU B N 1
ATOM 3568 C CA . LEU B 1 179 ? -6.508 11.156 0.255 1 90.56 179 LEU B CA 1
ATOM 3569 C C . LEU B 1 179 ? -5.207 11.859 0.639 1 90.56 179 LEU B C 1
ATOM 3571 O O . LEU B 1 179 ? -5.211 12.766 1.473 1 90.56 179 LEU B O 1
ATOM 3575 N N . VAL B 1 180 ? -4.141 11.414 0.072 1 89.56 180 VAL B N 1
ATOM 3576 C CA . VAL B 1 180 ? -2.842 12.023 0.332 1 89.56 180 VAL B CA 1
ATOM 3577 C C . VAL B 1 180 ? -2.857 13.484 -0.114 1 89.56 180 VAL B C 1
ATOM 3579 O O . VAL B 1 180 ? -2.33 14.352 0.579 1 89.56 180 VAL B O 1
ATOM 3582 N N . THR B 1 181 ? -3.434 13.758 -1.284 1 91.25 181 THR B N 1
ATOM 3583 C CA . THR B 1 181 ? -3.555 15.125 -1.778 1 91.25 181 THR B CA 1
ATOM 3584 C C . THR B 1 181 ? -4.367 15.977 -0.812 1 91.25 181 THR B C 1
ATOM 3586 O O . THR B 1 181 ? -3.982 17.109 -0.496 1 91.25 181 THR B O 1
ATOM 3589 N N . ALA B 1 182 ? -5.426 15.461 -0.363 1 90.5 182 ALA B N 1
ATOM 3590 C CA . ALA B 1 182 ? -6.27 16.172 0.598 1 90.5 182 ALA B CA 1
ATOM 3591 C C . ALA B 1 182 ? -5.523 16.422 1.902 1 90.5 182 ALA B C 1
ATOM 3593 O O . ALA B 1 182 ? -5.582 17.531 2.451 1 90.5 182 ALA B O 1
ATOM 3594 N N . ALA B 1 183 ? -4.84 15.367 2.391 1 90.25 183 ALA B N 1
ATOM 3595 C CA . ALA B 1 183 ? -4.059 15.5 3.617 1 90.25 183 ALA B CA 1
ATOM 3596 C C . ALA B 1 183 ? -2.957 16.547 3.459 1 90.25 183 ALA B C 1
ATOM 3598 O O . ALA B 1 183 ? -2.717 17.344 4.367 1 90.25 183 ALA B O 1
ATOM 3599 N N . THR B 1 184 ? -2.312 16.516 2.322 1 90.81 184 THR B N 1
ATOM 3600 C CA . THR B 1 184 ? -1.273 17.5 2.045 1 90.81 184 THR B CA 1
ATOM 3601 C C . THR B 1 184 ? -1.857 18.906 2.025 1 90.81 184 THR B C 1
ATOM 3603 O O . THR B 1 184 ? -1.286 19.828 2.611 1 90.81 184 THR B O 1
ATOM 3606 N N . SER B 1 185 ? -2.951 19.078 1.369 1 93.5 185 SER B N 1
ATOM 3607 C CA . SER B 1 185 ? -3.609 20.375 1.308 1 93.5 185 SER B CA 1
ATOM 3608 C C . SER B 1 185 ? -3.947 20.891 2.703 1 93.5 185 SER B C 1
ATOM 3610 O O . SER B 1 185 ? -3.691 22.047 3.02 1 93.5 185 SER B O 1
ATOM 3612 N N . LEU B 1 186 ? -4.48 20 3.473 1 90.19 186 LEU B N 1
ATOM 3613 C CA . LEU B 1 186 ? -4.836 20.375 4.836 1 90.19 186 LEU B CA 1
ATOM 3614 C C . LEU B 1 186 ? -3.598 20.766 5.633 1 90.19 186 LEU B C 1
ATOM 3616 O O . LEU B 1 186 ? -3.621 21.734 6.398 1 90.19 186 LEU B O 1
ATOM 3620 N N . ALA B 1 187 ? -2.584 20 5.5 1 88.5 187 ALA B N 1
ATOM 3621 C CA . ALA B 1 187 ? -1.327 20.297 6.18 1 88.5 187 ALA B CA 1
ATOM 3622 C C . ALA B 1 187 ? -0.776 21.656 5.75 1 88.5 187 ALA B C 1
ATOM 3624 O O . ALA B 1 187 ? -0.268 22.422 6.574 1 88.5 187 ALA B O 1
ATOM 3625 N N . VAL B 1 188 ? -0.906 21.938 4.492 1 90 188 VAL B N 1
ATOM 3626 C CA . VAL B 1 188 ? -0.412 23.188 3.953 1 90 188 VAL B CA 1
ATOM 3627 C C . VAL B 1 188 ? -1.252 24.344 4.488 1 90 188 VAL B C 1
ATOM 3629 O O . VAL B 1 188 ? -0.715 25.406 4.844 1 90 188 VAL B O 1
ATOM 3632 N N . VAL B 1 189 ? -2.518 24.156 4.527 1 88.44 189 VAL B N 1
ATOM 3633 C CA . VAL B 1 189 ? -3.396 25.188 5.074 1 88.44 189 VAL B CA 1
ATOM 3634 C C . VAL B 1 189 ? -2.984 25.5 6.512 1 88.44 189 VAL B C 1
ATOM 3636 O O . VAL B 1 189 ? -2.844 26.672 6.879 1 88.44 189 VAL B O 1
ATOM 3639 N N . GLN B 1 190 ? -2.77 24.484 7.227 1 84.31 190 GLN B N 1
ATOM 3640 C CA . GLN B 1 190 ? -2.404 24.656 8.625 1 84.31 190 GLN B CA 1
ATOM 3641 C C . GLN B 1 190 ? -1.043 25.328 8.758 1 84.31 190 GLN B C 1
ATOM 3643 O O . GLN B 1 190 ? -0.855 26.203 9.609 1 84.31 190 GLN B O 1
ATOM 3648 N N . ALA B 1 191 ? -0.126 24.875 8.008 1 84 191 ALA B N 1
ATOM 3649 C CA . ALA B 1 191 ? 1.206 25.469 8.031 1 84 191 ALA B CA 1
ATOM 3650 C C . ALA B 1 191 ? 1.154 26.953 7.633 1 84 191 ALA B C 1
ATOM 3652 O O . ALA B 1 191 ? 1.861 27.781 8.211 1 84 191 ALA B O 1
ATOM 3653 N N . THR B 1 192 ? 0.395 27.203 6.672 1 86.31 192 THR B N 1
ATOM 3654 C CA . THR B 1 192 ? 0.257 28.578 6.199 1 86.31 192 THR B CA 1
ATOM 3655 C C . THR B 1 192 ? -0.387 29.453 7.273 1 86.31 192 THR B C 1
ATOM 3657 O O . THR B 1 192 ? 0.043 30.594 7.496 1 86.31 192 THR B O 1
ATOM 3660 N N . ARG B 1 193 ? -1.332 28.922 7.883 1 82.5 193 ARG B N 1
ATOM 3661 C CA . ARG B 1 193 ? -1.988 29.688 8.945 1 82.5 193 ARG B CA 1
ATOM 3662 C C . ARG B 1 193 ? -1.014 30 10.078 1 82.5 193 ARG B C 1
ATOM 3664 O O . ARG B 1 193 ? -1.005 31.125 10.602 1 82.5 193 ARG B O 1
ATOM 3671 N N . THR B 1 194 ? -0.281 29.062 10.398 1 77.06 194 THR B N 1
ATOM 3672 C CA . THR B 1 194 ? 0.716 29.266 11.445 1 77.06 194 THR B CA 1
ATOM 3673 C C . THR B 1 194 ? 1.749 30.312 11.016 1 77.06 194 THR B C 1
ATOM 3675 O O . THR B 1 194 ? 2.141 31.172 11.805 1 77.06 194 THR B O 1
ATOM 3678 N N . ALA B 1 195 ? 2.156 30.156 9.781 1 79.38 195 ALA B N 1
ATOM 3679 C CA . ALA B 1 195 ? 3.139 31.094 9.25 1 79.38 195 ALA B CA 1
ATOM 3680 C C . ALA B 1 195 ? 2.576 32.531 9.211 1 79.38 195 ALA B C 1
ATOM 3682 O O . ALA B 1 195 ? 3.285 33.469 9.516 1 79.38 195 ALA B O 1
ATOM 3683 N N . MET B 1 196 ? 1.338 32.656 8.898 1 82.56 196 MET B N 1
ATOM 3684 C CA . MET B 1 196 ? 0.705 33.969 8.812 1 82.56 196 MET B CA 1
ATOM 3685 C C . MET B 1 196 ? 0.562 34.594 10.188 1 82.56 196 MET B C 1
ATOM 3687 O O . MET B 1 196 ? 0.653 35.812 10.328 1 82.56 196 MET B O 1
ATOM 3691 N N . THR B 1 197 ? 0.314 33.75 11.156 1 76.19 197 THR B N 1
ATOM 3692 C CA . THR B 1 197 ? 0.212 34.25 12.516 1 76.19 197 THR B CA 1
ATOM 3693 C C . THR B 1 197 ? 1.579 34.688 13.039 1 76.19 197 THR B C 1
ATOM 3695 O O . THR B 1 197 ? 1.688 35.688 13.766 1 76.19 197 THR B O 1
ATOM 3698 N N . THR B 1 198 ? 2.58 33.969 12.68 1 73.38 198 THR B N 1
ATOM 3699 C CA . THR B 1 198 ? 3.939 34.281 13.102 1 73.38 198 THR B CA 1
ATOM 3700 C C . THR B 1 198 ? 4.434 35.562 12.43 1 73.38 198 THR B C 1
ATOM 3702 O O . THR B 1 198 ? 5.141 36.344 13.039 1 73.38 198 THR B O 1
ATOM 3705 N N . HIS B 1 199 ? 3.996 35.75 11.172 1 77.19 199 HIS B N 1
ATOM 3706 C CA . HIS B 1 199 ? 4.453 36.906 10.414 1 77.19 199 HIS B CA 1
ATOM 3707 C C . HIS B 1 199 ? 3.361 37.969 10.32 1 77.19 199 HIS B C 1
ATOM 3709 O O . HIS B 1 199 ? 3.346 38.781 9.383 1 77.19 199 HIS B O 1
ATOM 3715 N N . ARG B 1 200 ? 2.533 37.938 11.219 1 79.25 200 ARG B N 1
ATOM 3716 C CA . ARG B 1 200 ? 1.4 38.875 11.219 1 79.25 200 ARG B CA 1
ATOM 3717 C C . ARG B 1 200 ? 1.871 40.312 11.227 1 79.25 200 ARG B C 1
ATOM 3719 O O . ARG B 1 200 ? 1.386 41.125 10.445 1 79.25 200 ARG B O 1
ATOM 3726 N N . PRO B 1 201 ? 2.891 40.594 12.078 1 77.19 201 PRO B N 1
ATOM 3727 C CA . PRO B 1 201 ? 3.344 42 12.086 1 77.19 201 PRO B CA 1
ATOM 3728 C C . PRO B 1 201 ? 3.904 42.438 10.742 1 77.19 201 PRO B C 1
ATOM 3730 O O . PRO B 1 201 ? 3.682 43.594 10.32 1 77.19 201 PRO B O 1
ATOM 3733 N N . ALA B 1 202 ? 4.637 41.531 10.109 1 77.31 202 ALA B N 1
ATOM 3734 C CA . ALA B 1 202 ? 5.211 41.844 8.805 1 77.31 202 ALA B CA 1
ATOM 3735 C C . ALA B 1 202 ? 4.117 42.031 7.762 1 77.31 202 ALA B C 1
ATOM 3737 O O . ALA B 1 202 ? 4.227 42.906 6.906 1 77.31 202 ALA B O 1
ATOM 3738 N N . ILE B 1 203 ? 3.012 41.375 7.867 1 78.69 203 ILE B N 1
ATOM 3739 C CA . ILE B 1 203 ? 1.906 41.438 6.918 1 78.69 203 ILE B CA 1
ATOM 3740 C C . ILE B 1 203 ? 1.146 42.75 7.109 1 78.69 203 ILE B C 1
ATOM 3742 O O . ILE B 1 203 ? 0.719 43.375 6.137 1 78.69 203 ILE B O 1
ATOM 3746 N N . GLU B 1 204 ? 1.102 43.094 8.297 1 80.19 204 GLU B N 1
ATOM 3747 C CA . GLU B 1 204 ? 0.412 44.344 8.609 1 80.19 204 GLU B CA 1
ATOM 3748 C C . GLU B 1 204 ? 1.176 45.562 8.062 1 80.19 204 GLU B C 1
ATOM 3750 O O . GLU B 1 204 ? 0.572 46.5 7.543 1 80.19 204 GLU B O 1
ATOM 3755 N N . VAL B 1 205 ? 2.465 45.531 8.211 1 80.81 205 VAL B N 1
ATOM 3756 C CA . VAL B 1 205 ? 3.303 46.625 7.688 1 80.81 205 VAL B CA 1
ATOM 3757 C C . VAL B 1 205 ? 3.162 46.688 6.168 1 80.81 205 VAL B C 1
ATOM 3759 O O . VAL B 1 205 ? 3.062 47.781 5.594 1 80.81 205 VAL B O 1
ATOM 3762 N N . LEU B 1 206 ? 3.078 45.5 5.57 1 81.06 206 LEU B N 1
ATOM 3763 C CA . LEU B 1 206 ? 2.941 45.469 4.117 1 81.06 206 LEU B CA 1
ATOM 3764 C C . LEU B 1 206 ? 1.596 46.031 3.676 1 81.06 206 LEU B C 1
ATOM 3766 O O . LEU B 1 206 ? 1.506 46.688 2.639 1 81.06 206 LEU B O 1
ATOM 3770 N N . HIS B 1 207 ? 0.596 45.812 4.48 1 78.25 207 HIS B N 1
ATOM 3771 C CA . HIS B 1 207 ? -0.724 46.375 4.184 1 78.25 207 HIS B CA 1
ATOM 3772 C C . HIS B 1 207 ? -0.732 47.875 4.312 1 78.25 207 HIS B C 1
ATOM 3774 O O . HIS B 1 207 ? -1.403 48.562 3.541 1 78.25 207 HIS B O 1
ATOM 3780 N N . MET B 1 208 ? 0.096 48.281 5.23 1 82.44 208 MET B N 1
ATOM 3781 C CA . MET B 1 208 ? 0.157 49.719 5.48 1 82.44 208 MET B CA 1
ATOM 3782 C C . MET B 1 208 ? 0.852 50.438 4.336 1 82.44 208 MET B C 1
ATOM 3784 O O . MET B 1 208 ? 0.518 51.594 4.023 1 82.44 208 MET B O 1
ATOM 3788 N N . ILE B 1 209 ? 1.719 49.781 3.693 1 83.62 209 ILE B N 1
ATOM 3789 C CA . ILE B 1 209 ? 2.475 50.375 2.592 1 83.62 209 ILE B CA 1
ATOM 3790 C C . ILE B 1 209 ? 1.734 50.156 1.276 1 83.62 209 ILE B C 1
ATOM 3792 O O . ILE B 1 209 ? 2.094 50.719 0.245 1 83.62 209 ILE B O 1
ATOM 3796 N N . GLY B 1 210 ? 0.587 49.469 1.289 1 74.25 210 GLY B N 1
ATOM 3797 C CA . GLY B 1 210 ? -0.273 49.281 0.13 1 74.25 210 GLY B CA 1
ATOM 3798 C C . GLY B 1 210 ? 0.091 48.062 -0.697 1 74.25 210 GLY B C 1
ATOM 3799 O O . GLY B 1 210 ? -0.122 48.031 -1.911 1 74.25 210 GLY B O 1
ATOM 3800 N N . ALA B 1 211 ? 0.77 47.188 -0.05 1 72.81 211 ALA B N 1
ATOM 3801 C CA . ALA B 1 211 ? 1.117 46 -0.817 1 72.81 211 ALA B CA 1
ATOM 3802 C C . ALA B 1 211 ? -0.13 45.188 -1.188 1 72.81 211 ALA B C 1
ATOM 3804 O O . ALA B 1 211 ? -1.065 45.094 -0.39 1 72.81 211 ALA B O 1
ATOM 3805 N N . HIS B 1 212 ? -0.104 44.625 -2.426 1 82 212 HIS B N 1
ATOM 3806 C CA . HIS B 1 212 ? -1.228 43.844 -2.955 1 82 212 HIS B CA 1
ATOM 3807 C C . HIS B 1 212 ? -1.276 42.438 -2.346 1 82 212 HIS B C 1
ATOM 3809 O O . HIS B 1 212 ? -0.234 41.844 -2.092 1 82 212 HIS B O 1
ATOM 3815 N N . ASP B 1 213 ? -2.424 42.062 -1.979 1 85.75 213 ASP B N 1
ATOM 3816 C CA . ASP B 1 213 ? -2.672 40.75 -1.429 1 85.75 213 ASP B CA 1
ATOM 3817 C C . ASP B 1 213 ? -2.086 39.656 -2.328 1 85.75 213 ASP B C 1
ATOM 3819 O O . ASP B 1 213 ? -1.577 38.656 -1.84 1 85.75 213 ASP B O 1
ATOM 3823 N N . ALA B 1 214 ? -2.088 40 -3.52 1 87.06 214 ALA B N 1
ATOM 3824 C CA . ALA B 1 214 ? -1.586 39 -4.48 1 87.06 214 ALA B CA 1
ATOM 3825 C C . ALA B 1 214 ? -0.075 38.844 -4.352 1 87.06 214 ALA B C 1
ATOM 3827 O O . ALA B 1 214 ? 0.453 37.75 -4.562 1 87.06 214 ALA B O 1
ATOM 3828 N N . TYR B 1 215 ? 0.533 39.969 -4.023 1 84.25 215 TYR B N 1
ATOM 3829 C CA . TYR B 1 215 ? 1.983 39.938 -3.871 1 84.25 215 TYR B CA 1
ATOM 3830 C C . TYR B 1 215 ? 2.373 39.094 -2.662 1 84.25 215 TYR B C 1
ATOM 3832 O O . TYR B 1 215 ? 3.289 38.25 -2.74 1 84.25 215 TYR B O 1
ATOM 3840 N N . ILE B 1 216 ? 1.706 39.188 -1.614 1 84.25 216 ILE B N 1
ATOM 3841 C CA . ILE B 1 216 ? 1.964 38.406 -0.407 1 84.25 216 ILE B CA 1
ATOM 3842 C C . ILE B 1 216 ? 1.674 36.938 -0.67 1 84.25 216 ILE B C 1
ATOM 3844 O O . ILE B 1 216 ? 2.473 36.062 -0.315 1 84.25 216 ILE B O 1
ATOM 3848 N N . ALA B 1 217 ? 0.564 36.781 -1.317 1 89 217 ALA B N 1
ATOM 3849 C CA . ALA B 1 217 ? 0.16 35.406 -1.636 1 89 217 ALA B CA 1
ATOM 3850 C C . ALA B 1 217 ? 1.19 34.719 -2.529 1 89 217 ALA B C 1
ATOM 3852 O O . ALA B 1 217 ? 1.479 33.531 -2.359 1 89 217 ALA B O 1
ATOM 3853 N N . ARG B 1 218 ? 1.721 35.469 -3.463 1 90.19 218 ARG B N 1
ATOM 3854 C CA . ARG B 1 218 ? 2.705 34.906 -4.383 1 90.19 218 ARG B CA 1
ATOM 3855 C C . ARG B 1 218 ? 4 34.562 -3.652 1 90.19 218 ARG B C 1
ATOM 3857 O O . ARG B 1 218 ? 4.656 33.562 -3.975 1 90.19 218 ARG B O 1
ATOM 3864 N N . GLN B 1 219 ? 4.32 35.375 -2.68 1 87.69 219 GLN B N 1
ATOM 3865 C CA . GLN B 1 219 ? 5.555 35.156 -1.934 1 87.69 219 GLN B CA 1
ATOM 3866 C C . GLN B 1 219 ? 5.434 33.906 -1.057 1 87.69 219 GLN B C 1
ATOM 3868 O O . GLN B 1 219 ? 6.34 33.062 -1.023 1 87.69 219 GLN B O 1
ATOM 3873 N N . PHE B 1 220 ? 4.32 33.75 -0.397 1 88 220 PHE B N 1
ATOM 3874 C CA . PHE B 1 220 ? 4.094 32.562 0.427 1 88 220 PHE B CA 1
ATOM 3875 C C . PHE B 1 220 ? 3.955 31.312 -0.438 1 88 220 PHE B C 1
ATOM 3877 O O . PHE B 1 220 ? 4.461 30.25 -0.084 1 88 220 PHE B O 1
ATOM 3884 N N . ALA B 1 221 ? 3.344 31.5 -1.545 1 91.81 221 ALA B N 1
ATOM 3885 C CA . ALA B 1 221 ? 3.125 30.375 -2.465 1 91.81 221 ALA B CA 1
ATOM 3886 C C . ALA B 1 221 ? 4.445 29.875 -3.045 1 91.81 221 ALA B C 1
ATOM 3888 O O . ALA B 1 221 ? 4.648 28.672 -3.191 1 91.81 221 ALA B O 1
ATOM 3889 N N . ALA B 1 222 ? 5.305 30.797 -3.4 1 92.5 222 ALA B N 1
ATOM 3890 C CA . ALA B 1 222 ? 6.602 30.422 -3.959 1 92.5 222 ALA B CA 1
ATOM 3891 C C . ALA B 1 222 ? 7.438 29.656 -2.939 1 92.5 222 ALA B C 1
ATOM 3893 O O . ALA B 1 222 ? 8.102 28.688 -3.287 1 92.5 222 ALA B O 1
ATOM 3894 N N . ARG B 1 223 ? 7.32 30.109 -1.774 1 90.12 223 ARG B N 1
ATOM 3895 C CA . ARG B 1 223 ? 8.047 29.422 -0.711 1 90.12 223 ARG B CA 1
ATOM 3896 C C . ARG B 1 223 ? 7.5 28.016 -0.485 1 90.12 223 ARG B C 1
ATOM 3898 O O . ARG B 1 223 ? 8.266 27.078 -0.306 1 90.12 223 ARG B O 1
ATOM 3905 N N . SER B 1 224 ? 6.23 27.969 -0.46 1 91.31 224 SER B N 1
ATOM 3906 C CA . SER B 1 224 ? 5.598 26.672 -0.278 1 91.31 224 SER B CA 1
ATOM 3907 C C . SER B 1 224 ? 5.914 25.734 -1.437 1 91.31 224 SER B C 1
ATOM 3909 O O . SER B 1 224 ? 6.039 24.531 -1.245 1 91.31 224 SER B O 1
ATOM 3911 N N . LEU B 1 225 ? 6.004 26.297 -2.604 1 93.31 225 LEU B N 1
ATOM 3912 C CA . LEU B 1 225 ? 6.379 25.5 -3.766 1 93.31 225 LEU B CA 1
ATOM 3913 C C . LEU B 1 225 ? 7.77 24.891 -3.59 1 93.31 225 LEU B C 1
ATOM 3915 O O . LEU B 1 225 ? 7.969 23.703 -3.838 1 93.31 225 LEU B O 1
ATOM 3919 N N . VAL B 1 226 ? 8.664 25.719 -3.178 1 93.56 226 VAL B N 1
ATOM 3920 C CA . VAL B 1 226 ? 10.039 25.266 -3.006 1 93.56 226 VAL B CA 1
ATOM 3921 C C . VAL B 1 226 ? 10.109 24.219 -1.904 1 93.56 226 VAL B C 1
ATOM 3923 O O . VAL B 1 226 ? 10.727 23.156 -2.084 1 93.56 226 VAL B O 1
ATOM 3926 N N . LEU B 1 227 ? 9.438 24.438 -0.865 1 91.69 227 LEU B N 1
ATOM 3927 C CA . LEU B 1 227 ? 9.422 23.5 0.246 1 91.69 227 LEU B CA 1
ATOM 3928 C C . LEU B 1 227 ? 8.711 22.203 -0.144 1 91.69 227 LEU B C 1
ATOM 3930 O O . LEU B 1 227 ? 9.133 21.109 0.245 1 91.69 227 LEU B O 1
ATOM 3934 N N . GLY B 1 228 ? 7.633 22.422 -0.837 1 93.12 228 GLY B N 1
ATOM 3935 C CA . GLY B 1 228 ? 6.914 21.266 -1.335 1 93.12 228 GLY B CA 1
ATOM 3936 C C . GLY B 1 228 ? 7.738 20.422 -2.289 1 93.12 228 GLY B C 1
ATOM 3937 O O . GLY B 1 228 ? 7.711 19.188 -2.215 1 93.12 228 GLY B O 1
ATOM 3938 N N . LEU B 1 229 ? 8.477 21.125 -3.152 1 94.75 229 LEU B N 1
ATOM 3939 C CA . LEU B 1 229 ? 9.32 20.406 -4.109 1 94.75 229 LEU B CA 1
ATOM 3940 C C . LEU B 1 229 ? 10.469 19.703 -3.398 1 94.75 229 LEU B C 1
ATOM 3942 O O . LEU B 1 229 ? 10.812 18.578 -3.734 1 94.75 229 LEU B O 1
ATOM 3946 N N . MET B 1 230 ? 11.031 20.375 -2.508 1 95.06 230 MET B N 1
ATOM 3947 C CA . MET B 1 230 ? 12.117 19.781 -1.73 1 95.06 230 MET B CA 1
ATOM 3948 C C . MET B 1 230 ? 11.609 18.594 -0.915 1 95.06 230 MET B C 1
ATOM 3950 O O . MET B 1 230 ? 12.234 17.531 -0.906 1 95.06 230 MET B O 1
ATOM 3954 N N . GLY B 1 231 ? 10.523 18.797 -0.276 1 93.69 231 GLY B N 1
ATOM 3955 C CA . GLY B 1 231 ? 9.914 17.703 0.461 1 93.69 231 GLY B CA 1
ATOM 3956 C C . GLY B 1 231 ? 9.5 16.547 -0.427 1 93.69 231 GLY B C 1
ATOM 3957 O O . GLY B 1 231 ? 9.828 15.391 -0.144 1 93.69 231 GLY B O 1
ATOM 3958 N N . GLY B 1 232 ? 8.766 16.906 -1.484 1 94.69 232 GLY B N 1
ATOM 3959 C CA . GLY B 1 232 ? 8.352 15.891 -2.43 1 94.69 232 GLY B CA 1
ATOM 3960 C C . GLY B 1 232 ? 9.516 15.125 -3.029 1 94.69 232 GLY B C 1
ATOM 3961 O O . GLY B 1 232 ? 9.453 13.906 -3.18 1 94.69 232 GLY B O 1
ATOM 3962 N N . GLY B 1 233 ? 10.531 15.898 -3.406 1 95.81 233 GLY B N 1
ATOM 3963 C CA . GLY B 1 233 ? 11.734 15.25 -3.91 1 95.81 233 GLY B CA 1
ATOM 3964 C C . GLY B 1 233 ? 12.352 14.281 -2.92 1 95.81 233 GLY B C 1
ATOM 3965 O O . GLY B 1 233 ? 12.758 13.18 -3.291 1 95.81 233 GLY B O 1
ATOM 3966 N N . THR B 1 234 ? 12.461 14.672 -1.723 1 95 234 THR B N 1
ATOM 3967 C CA . THR B 1 234 ? 12.984 13.82 -0.662 1 95 234 THR B CA 1
ATOM 3968 C C . THR B 1 234 ? 12.117 12.578 -0.48 1 95 234 THR B C 1
ATOM 3970 O O . THR B 1 234 ? 12.633 11.484 -0.262 1 95 234 THR B O 1
ATOM 3973 N N . GLY B 1 235 ? 10.812 12.758 -0.49 1 94.19 235 GLY B N 1
ATOM 3974 C CA . GLY B 1 235 ? 9.906 11.625 -0.394 1 94.19 235 GLY B CA 1
ATOM 3975 C C . GLY B 1 235 ? 10.109 10.602 -1.491 1 94.19 235 GLY B C 1
ATOM 3976 O O . GLY B 1 235 ? 10.133 9.398 -1.226 1 94.19 235 GLY B O 1
ATOM 3977 N N . LEU B 1 236 ? 10.289 11.148 -2.662 1 94.69 236 LEU B N 1
ATOM 3978 C CA . LEU B 1 236 ? 10.531 10.273 -3.799 1 94.69 236 LEU B CA 1
ATOM 3979 C C . LEU B 1 236 ? 11.852 9.523 -3.637 1 94.69 236 LEU B C 1
ATOM 3981 O O . LEU B 1 236 ? 11.914 8.312 -3.879 1 94.69 236 LEU B O 1
ATOM 3985 N N . ILE B 1 237 ? 12.875 10.227 -3.244 1 95.19 237 ILE B N 1
ATOM 3986 C CA . ILE B 1 237 ? 14.203 9.641 -3.078 1 95.19 237 ILE B CA 1
ATOM 3987 C C . ILE B 1 237 ? 14.156 8.562 -1.997 1 95.19 237 ILE B C 1
ATOM 3989 O O . ILE B 1 237 ? 14.766 7.5 -2.146 1 95.19 237 ILE B O 1
ATOM 3993 N N . LEU B 1 238 ? 13.43 8.797 -0.988 1 93.19 238 LEU B N 1
ATOM 3994 C CA . LEU B 1 238 ? 13.32 7.844 0.116 1 93.19 238 LEU B CA 1
ATOM 3995 C C . LEU B 1 238 ? 12.539 6.605 -0.304 1 93.19 238 LEU B C 1
ATOM 3997 O O . LEU B 1 238 ? 12.719 5.531 0.274 1 93.19 238 LEU B O 1
ATOM 4001 N N . ALA B 1 239 ? 11.641 6.746 -1.261 1 94.19 239 ALA B N 1
ATOM 4002 C CA . ALA B 1 239 ? 10.82 5.629 -1.722 1 94.19 239 ALA B CA 1
ATOM 4003 C C . ALA B 1 239 ? 11.594 4.746 -2.699 1 94.19 239 ALA B C 1
ATOM 4005 O O . ALA B 1 239 ? 11.227 3.592 -2.924 1 94.19 239 ALA B O 1
ATOM 4006 N N . LEU B 1 240 ? 12.688 5.23 -3.305 1 92.44 240 LEU B N 1
ATOM 4007 C CA . LEU B 1 240 ? 13.414 4.555 -4.375 1 92.44 240 LEU B CA 1
ATOM 4008 C C . LEU B 1 240 ? 14.008 3.236 -3.881 1 92.44 240 LEU B C 1
ATOM 4010 O O . LEU B 1 240 ? 13.883 2.207 -4.551 1 92.44 240 LEU B O 1
ATOM 4014 N N . PRO B 1 241 ? 14.633 3.289 -2.684 1 91.25 241 PRO B N 1
ATOM 4015 C CA . PRO B 1 241 ? 15.195 2.02 -2.209 1 91.25 241 PRO B CA 1
ATOM 4016 C C . PRO B 1 241 ? 14.133 0.935 -2.043 1 91.25 241 PRO B C 1
ATOM 4018 O O . PRO B 1 241 ? 14.398 -0.24 -2.307 1 91.25 241 PRO B O 1
ATOM 4021 N N . ALA B 1 242 ? 12.953 1.313 -1.576 1 90.44 242 ALA B N 1
ATOM 4022 C CA . ALA B 1 242 ? 11.875 0.347 -1.416 1 90.44 242 ALA B CA 1
ATOM 4023 C C . ALA B 1 242 ? 11.414 -0.19 -2.77 1 90.44 242 ALA B C 1
ATOM 4025 O O . ALA B 1 242 ? 11.211 -1.396 -2.928 1 90.44 242 ALA B O 1
ATOM 4026 N N . ILE B 1 243 ? 11.305 0.652 -3.719 1 88.94 243 ILE B N 1
ATOM 4027 C CA . ILE B 1 243 ? 10.836 0.274 -5.047 1 88.94 243 ILE B CA 1
ATOM 4028 C C . ILE B 1 243 ? 11.875 -0.609 -5.73 1 88.94 243 ILE B C 1
ATOM 4030 O O . ILE B 1 243 ? 11.547 -1.667 -6.27 1 88.94 243 ILE B O 1
ATOM 4034 N N . LEU B 1 244 ? 13.117 -0.236 -5.672 1 86.44 244 LEU B N 1
ATOM 4035 C CA . LEU B 1 244 ? 14.188 -0.995 -6.305 1 86.44 244 LEU B CA 1
ATOM 4036 C C . LEU B 1 244 ? 14.406 -2.324 -5.586 1 86.44 244 LEU B C 1
ATOM 4038 O O . LEU B 1 244 ? 14.703 -3.338 -6.227 1 86.44 244 LEU B O 1
ATOM 4042 N N . GLY B 1 245 ? 14.32 -2.197 -4.277 1 84.94 245 GLY B N 1
ATOM 4043 C CA . GLY B 1 245 ? 14.461 -3.424 -3.51 1 84.94 245 GLY B CA 1
ATOM 4044 C C . GLY B 1 245 ? 13.414 -4.465 -3.842 1 84.94 245 GLY B C 1
ATOM 4045 O O . GLY B 1 245 ? 13.742 -5.633 -4.062 1 84.94 245 GLY B O 1
ATOM 4046 N N . ILE B 1 246 ? 12.195 -4.07 -3.9 1 83.31 246 ILE B N 1
ATOM 4047 C CA . ILE B 1 246 ? 11.102 -4.98 -4.234 1 83.31 246 ILE B CA 1
ATOM 4048 C C . ILE B 1 246 ? 11.25 -5.453 -5.68 1 83.31 246 ILE B C 1
ATOM 4050 O O . ILE B 1 246 ? 11.008 -6.621 -5.98 1 83.31 246 ILE B O 1
ATOM 4054 N N . GLY B 1 247 ? 11.594 -4.531 -6.547 1 80.62 247 GLY B N 1
ATOM 4055 C CA . GLY B 1 247 ? 11.852 -4.906 -7.93 1 80.62 247 GLY B CA 1
ATOM 4056 C C . GLY B 1 247 ? 12.938 -5.957 -8.07 1 80.62 247 GLY B C 1
ATOM 4057 O O . GLY B 1 247 ? 12.812 -6.879 -8.875 1 80.62 247 GLY B O 1
ATOM 4058 N N . TYR B 1 248 ? 13.945 -5.734 -7.32 1 77.69 248 TYR B N 1
ATOM 4059 C CA . TYR B 1 248 ? 15.047 -6.688 -7.34 1 77.69 248 TYR B CA 1
ATOM 4060 C C . TYR B 1 248 ? 14.602 -8.055 -6.836 1 77.69 248 TYR B C 1
ATOM 4062 O O . TYR B 1 248 ? 14.969 -9.086 -7.406 1 77.69 248 TYR B O 1
ATOM 4070 N N . LEU B 1 249 ? 13.836 -8.07 -5.879 1 75.69 249 LEU B N 1
ATOM 4071 C CA . LEU B 1 249 ? 13.352 -9.32 -5.305 1 75.69 249 LEU B CA 1
ATOM 4072 C C . LEU B 1 249 ? 12.391 -10.023 -6.258 1 75.69 249 LEU B C 1
ATOM 4074 O O . LEU B 1 249 ? 12.359 -11.258 -6.316 1 75.69 249 LEU B O 1
ATOM 4078 N N . CYS B 1 250 ? 11.711 -9.297 -6.992 1 73.81 250 CYS B N 1
ATOM 4079 C CA . CYS B 1 250 ? 10.758 -9.859 -7.938 1 73.81 250 CYS B CA 1
ATOM 4080 C C . CYS B 1 250 ? 11.469 -10.422 -9.164 1 73.81 250 CYS B C 1
ATOM 4082 O O . CYS B 1 250 ? 10.969 -11.344 -9.805 1 73.81 250 CYS B O 1
ATOM 4084 N N . ARG B 1 251 ? 12.578 -9.82 -9.555 1 67.31 251 ARG B N 1
ATOM 4085 C CA . ARG B 1 251 ? 13.352 -10.305 -10.688 1 67.31 251 ARG B CA 1
ATOM 4086 C C . ARG B 1 251 ? 13.859 -11.719 -10.445 1 67.31 251 ARG B C 1
ATOM 4088 O O . ARG B 1 251 ? 13.977 -12.516 -11.383 1 67.31 251 ARG B O 1
ATOM 4095 N N . ASP B 1 252 ? 14.133 -11.922 -9.281 1 58.69 252 ASP B N 1
ATOM 4096 C CA . ASP B 1 252 ? 14.703 -13.219 -8.93 1 58.69 252 ASP B CA 1
ATOM 4097 C C . ASP B 1 252 ? 13.633 -14.305 -8.93 1 58.69 252 ASP B C 1
ATOM 4099 O O . ASP B 1 252 ? 13.953 -15.492 -8.914 1 58.69 252 ASP B O 1
ATOM 4103 N N . ILE B 1 253 ? 12.406 -13.82 -8.727 1 56.53 253 ILE B N 1
ATOM 4104 C CA . ILE B 1 253 ? 11.328 -14.812 -8.766 1 56.53 253 ILE B CA 1
ATOM 4105 C C . ILE B 1 253 ? 11.148 -15.312 -10.19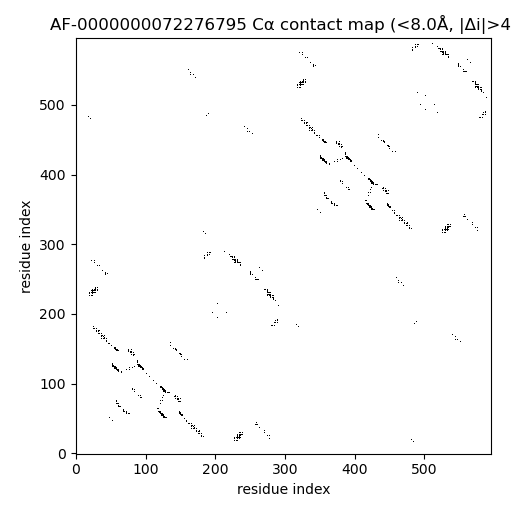5 1 56.53 253 ILE B C 1
ATOM 4107 O O . ILE B 1 253 ? 10.562 -16.375 -10.414 1 56.53 253 ILE B O 1
ATOM 4111 N N . GLU B 1 254 ? 11.75 -14.766 -11.219 1 49.91 254 GLU B N 1
ATOM 4112 C CA . GLU B 1 254 ? 11.602 -15.039 -12.648 1 49.91 254 GLU B CA 1
ATOM 4113 C C . GLU B 1 254 ? 11.875 -16.5 -12.961 1 49.91 254 GLU B C 1
ATOM 4115 O O . GLU B 1 254 ? 11.906 -16.906 -14.125 1 49.91 254 GLU B O 1
ATOM 4120 N N . GLY B 1 255 ? 12.281 -17.25 -12.219 1 42.41 255 GLY B N 1
ATOM 4121 C CA . GLY B 1 255 ? 12.383 -18.547 -12.867 1 42.41 255 GLY B CA 1
ATOM 4122 C C . GLY B 1 255 ? 11.109 -18.953 -13.578 1 42.41 255 GLY B C 1
ATOM 4123 O O . GLY B 1 255 ? 10.875 -20.141 -13.805 1 42.41 255 GLY B O 1
ATOM 4124 N N . GLY B 1 256 ? 10.398 -18.047 -14.359 1 44.16 256 GLY B N 1
ATOM 4125 C CA . GLY B 1 256 ? 9.328 -18.266 -15.32 1 44.16 256 GLY B CA 1
ATOM 4126 C C . GLY B 1 256 ? 8.07 -17.469 -15.008 1 44.16 256 GLY B C 1
ATOM 4127 O O . GLY B 1 256 ? 7.395 -16.984 -15.914 1 44.16 256 GLY B O 1
ATOM 4128 N N . PHE B 1 257 ? 7.523 -17.438 -13.852 1 43.09 257 PHE B N 1
ATOM 4129 C CA . PHE B 1 257 ? 6.129 -17.078 -13.625 1 43.09 257 PHE B CA 1
ATOM 4130 C C . PHE B 1 257 ? 5.973 -15.57 -13.453 1 43.09 257 PHE B C 1
ATOM 4132 O O . PHE B 1 257 ? 5.012 -14.984 -13.953 1 43.09 257 PHE B O 1
ATOM 4139 N N . VAL B 1 258 ? 6.762 -14.844 -12.508 1 50.06 258 VAL B N 1
ATOM 4140 C CA . VAL B 1 258 ? 6.516 -13.422 -12.32 1 50.06 258 VAL B CA 1
ATOM 4141 C C . VAL B 1 258 ? 7.496 -12.609 -13.164 1 50.06 258 VAL B C 1
ATOM 4143 O O . VAL B 1 258 ? 8.711 -12.688 -12.953 1 50.06 258 VAL B O 1
ATOM 4146 N N . PRO B 1 259 ? 7.195 -12.203 -14.422 1 50.75 259 PRO B N 1
ATOM 4147 C CA . PRO B 1 259 ? 8.086 -11.438 -15.297 1 50.75 259 PRO B CA 1
ATOM 4148 C C . PRO B 1 259 ? 8.703 -10.234 -14.602 1 50.75 259 PRO B C 1
ATOM 4150 O O . PRO B 1 259 ? 8.242 -9.828 -13.531 1 50.75 259 PRO B O 1
ATOM 4153 N N . ASP B 1 260 ? 9.789 -9.68 -15.188 1 52.22 260 ASP B N 1
ATOM 4154 C CA . ASP B 1 260 ? 10.562 -8.5 -14.82 1 52.22 260 ASP B CA 1
ATOM 4155 C C . ASP B 1 260 ? 9.648 -7.348 -14.414 1 52.22 260 ASP B C 1
ATOM 4157 O O . ASP B 1 260 ? 8.938 -6.793 -15.25 1 52.22 260 ASP B O 1
ATOM 4161 N N . VAL B 1 261 ? 9.094 -7.324 -13.195 1 54.72 261 VAL B N 1
ATOM 4162 C CA . VAL B 1 261 ? 8.312 -6.223 -12.648 1 54.72 261 VAL B CA 1
ATOM 4163 C C . VAL B 1 261 ? 9.07 -4.91 -12.828 1 54.72 261 VAL B C 1
ATOM 4165 O O . VAL B 1 261 ? 8.945 -3.992 -12.016 1 54.72 261 VAL B O 1
ATOM 4168 N N . GLY B 1 262 ? 10.031 -4.879 -13.922 1 60.16 262 GLY B N 1
ATOM 4169 C CA . GLY B 1 262 ? 10.742 -3.639 -14.172 1 60.16 262 GLY B CA 1
ATOM 4170 C C . GLY B 1 262 ? 9.828 -2.498 -14.586 1 60.16 262 GLY B C 1
ATOM 4171 O O . GLY B 1 262 ? 8.922 -2.686 -15.398 1 60.16 262 GLY B O 1
ATOM 4172 N N . LEU B 1 263 ? 9.641 -1.524 -13.688 1 64.94 263 LEU B N 1
ATOM 4173 C CA . LEU B 1 263 ? 8.93 -0.293 -14.016 1 64.94 263 LEU B CA 1
ATOM 4174 C C . LEU B 1 263 ? 9.5 0.337 -15.289 1 64.94 263 LEU B C 1
ATOM 4176 O O . LEU B 1 263 ? 10.711 0.458 -15.438 1 64.94 263 LEU B O 1
ATOM 4180 N N . GLY B 1 264 ? 8.727 0.293 -16.375 1 73.56 264 GLY B N 1
ATOM 4181 C CA . GLY B 1 264 ? 9.109 0.922 -17.625 1 73.56 264 GLY B CA 1
ATOM 4182 C C . GLY B 1 264 ? 9.352 2.414 -17.5 1 73.56 264 GLY B C 1
ATOM 4183 O O . GLY B 1 264 ? 9.227 2.977 -16.406 1 73.56 264 GLY B O 1
ATOM 4184 N N . ALA B 1 265 ? 9.766 3.016 -18.531 1 76.94 265 ALA B N 1
ATOM 4185 C CA . ALA B 1 265 ? 10.055 4.445 -18.609 1 76.94 265 ALA B CA 1
ATOM 4186 C C . ALA B 1 265 ? 8.828 5.27 -18.219 1 76.94 265 ALA B C 1
ATOM 4188 O O . ALA B 1 265 ? 8.938 6.285 -17.531 1 76.94 265 ALA B O 1
ATOM 4189 N N . VAL B 1 266 ? 7.68 4.832 -18.672 1 79.94 266 VAL B N 1
ATOM 4190 C CA . VAL B 1 266 ? 6.441 5.559 -18.406 1 79.94 266 VAL B CA 1
ATOM 4191 C C . VAL B 1 266 ? 6.137 5.535 -16.906 1 79.94 266 VAL B C 1
ATOM 4193 O O . VAL B 1 266 ? 5.688 6.539 -16.344 1 79.94 266 VAL B O 1
ATOM 4196 N N . HIS B 1 267 ? 6.434 4.449 -16.328 1 84.12 267 HIS B N 1
ATOM 4197 C CA . HIS B 1 267 ? 6.195 4.328 -14.891 1 84.12 267 HIS B CA 1
ATOM 4198 C C . HIS B 1 267 ? 7.105 5.266 -14.102 1 84.12 267 HIS B C 1
ATOM 4200 O O . HIS B 1 267 ? 6.66 5.91 -13.141 1 84.12 267 HIS B O 1
ATOM 4206 N N . TRP B 1 268 ? 8.297 5.488 -14.578 1 87.31 268 TRP B N 1
ATOM 4207 C CA . TRP B 1 268 ? 9.234 6.387 -13.914 1 87.31 268 TRP B CA 1
ATOM 4208 C C . TRP B 1 268 ? 8.812 7.84 -14.086 1 87.31 268 TRP B C 1
ATOM 4210 O O . TRP B 1 268 ? 8.945 8.641 -13.156 1 87.31 268 TRP B O 1
ATOM 4220 N N . LEU B 1 269 ? 8.273 8.086 -15.211 1 88.69 269 LEU B N 1
ATOM 4221 C CA . LEU B 1 269 ? 7.805 9.438 -15.461 1 88.69 269 LEU B CA 1
ATOM 4222 C C . LEU B 1 269 ? 6.652 9.805 -14.531 1 88.69 269 LEU B C 1
ATOM 4224 O O . LEU B 1 269 ? 6.605 10.914 -14 1 88.69 269 LEU B O 1
ATOM 4228 N N . ILE B 1 270 ? 5.805 8.891 -14.352 1 89.94 270 ILE B N 1
ATOM 4229 C CA . ILE B 1 270 ? 4.656 9.125 -13.484 1 89.94 270 ILE B CA 1
ATOM 4230 C C . ILE B 1 270 ? 5.129 9.352 -12.055 1 89.94 270 ILE B C 1
ATOM 4232 O O . ILE B 1 270 ? 4.641 10.25 -11.367 1 89.94 270 ILE B O 1
ATOM 4236 N N . LEU B 1 271 ? 6.117 8.562 -11.664 1 91.56 271 LEU B N 1
ATOM 4237 C CA . LEU B 1 271 ? 6.633 8.672 -10.305 1 91.56 271 LEU B CA 1
ATOM 4238 C C . LEU B 1 271 ? 7.332 10.016 -10.094 1 91.56 271 LEU B C 1
ATOM 4240 O O . LEU B 1 271 ? 7.195 10.633 -9.039 1 91.56 271 LEU B O 1
ATOM 4244 N N . VAL B 1 272 ? 8.023 10.539 -11.094 1 92 272 VAL B N 1
ATOM 4245 C CA . VAL B 1 272 ? 8.758 11.805 -11 1 92 272 VAL B CA 1
ATOM 4246 C C . VAL B 1 272 ? 7.773 12.969 -10.977 1 92 272 VAL B C 1
ATOM 4248 O O . VAL B 1 272 ? 8.07 14.031 -10.414 1 92 272 VAL B O 1
ATOM 4251 N N . CYS B 1 273 ? 6.621 12.758 -11.477 1 94.06 273 CYS B N 1
ATOM 4252 C CA . CYS B 1 273 ? 5.602 13.797 -11.531 1 94.06 273 CYS B CA 1
ATOM 4253 C C . CYS B 1 273 ? 4.957 14.008 -10.164 1 94.06 273 CYS B C 1
ATOM 4255 O O . CYS B 1 273 ? 4.363 15.055 -9.914 1 94.06 273 CYS B O 1
ATOM 4257 N N . LEU B 1 274 ? 5.172 13.016 -9.305 1 93.56 274 LEU B N 1
ATOM 4258 C CA . LEU B 1 274 ? 4.488 13.078 -8.016 1 93.56 274 LEU B CA 1
ATOM 4259 C C . LEU B 1 274 ? 5.043 14.219 -7.16 1 93.56 274 LEU B C 1
ATOM 4261 O O . LEU B 1 274 ? 4.281 15.008 -6.605 1 93.56 274 LEU B O 1
ATOM 4265 N N . PRO B 1 275 ? 6.414 14.359 -7.031 1 93.44 275 PRO B N 1
ATOM 4266 C CA . PRO B 1 275 ? 6.941 15.508 -6.297 1 93.44 275 PRO B CA 1
ATOM 4267 C C . PRO B 1 275 ? 6.52 16.844 -6.91 1 93.44 275 PRO B C 1
ATOM 4269 O O . PRO B 1 275 ? 6.27 17.812 -6.184 1 93.44 275 PRO B O 1
ATOM 4272 N N . LEU B 1 276 ? 6.445 16.875 -8.188 1 94.56 276 LEU B N 1
ATOM 4273 C CA . LEU B 1 276 ? 6.008 18.078 -8.867 1 94.56 276 LEU B CA 1
ATOM 4274 C C . LEU B 1 276 ? 4.559 18.406 -8.531 1 94.56 276 LEU B C 1
ATOM 4276 O O . LEU B 1 276 ? 4.223 19.562 -8.266 1 94.56 276 LEU B O 1
ATOM 4280 N N . ALA B 1 277 ? 3.76 17.406 -8.531 1 93.69 277 ALA B N 1
ATOM 4281 C CA . ALA B 1 277 ? 2.355 17.578 -8.172 1 93.69 277 ALA B CA 1
ATOM 4282 C C . ALA B 1 277 ? 2.213 18.016 -6.715 1 93.69 277 ALA B C 1
ATOM 4284 O O . ALA B 1 277 ? 1.394 18.875 -6.398 1 93.69 277 ALA B O 1
ATOM 4285 N N . GLY B 1 278 ? 3.031 17.391 -5.898 1 92.5 278 GLY B N 1
ATOM 4286 C CA . GLY B 1 278 ? 3.021 17.781 -4.5 1 92.5 278 GLY B CA 1
ATOM 4287 C C . GLY B 1 278 ? 3.379 19.25 -4.293 1 92.5 278 GLY B C 1
ATOM 4288 O O . GLY B 1 278 ? 2.721 19.938 -3.521 1 92.5 278 GLY B O 1
ATOM 4289 N N . GLY B 1 279 ? 4.422 19.703 -4.957 1 93.88 279 GLY B N 1
ATOM 4290 C CA . GLY B 1 279 ? 4.801 21.109 -4.895 1 93.88 279 GLY B CA 1
ATOM 4291 C C . GLY B 1 279 ? 3.727 22.031 -5.426 1 93.88 279 GLY B C 1
ATOM 4292 O O . GLY B 1 279 ? 3.467 23.094 -4.84 1 93.88 279 GLY B O 1
ATOM 4293 N N . LEU B 1 280 ? 3.107 21.656 -6.469 1 94.75 280 LEU B N 1
ATOM 4294 C CA . LEU B 1 280 ? 2.064 22.469 -7.078 1 94.75 280 LEU B CA 1
ATOM 4295 C C . LEU B 1 280 ? 0.848 22.562 -6.164 1 94.75 280 LEU B C 1
ATOM 4297 O O . LEU B 1 280 ? 0.249 23.641 -6.035 1 94.75 280 LEU B O 1
ATOM 4301 N N . VAL B 1 281 ? 0.5 21.469 -5.57 1 94.31 281 VAL B N 1
ATOM 4302 C CA . VAL B 1 281 ? -0.622 21.453 -4.637 1 94.31 281 VAL B CA 1
ATOM 4303 C C . VAL B 1 281 ? -0.315 22.375 -3.457 1 94.31 281 VAL B C 1
ATOM 4305 O O . VAL B 1 281 ? -1.176 23.141 -3.018 1 94.31 281 VAL B O 1
ATOM 4308 N N . ALA B 1 282 ? 0.921 22.234 -3.004 1 93.88 282 ALA B N 1
ATOM 4309 C CA . ALA B 1 282 ? 1.33 23.109 -1.896 1 93.88 282 ALA B CA 1
ATOM 4310 C C . ALA B 1 282 ? 1.241 24.578 -2.285 1 93.88 282 ALA B C 1
ATOM 4312 O O . ALA B 1 282 ? 0.734 25.391 -1.518 1 93.88 282 ALA B O 1
ATOM 4313 N N . MET B 1 283 ? 1.694 24.922 -3.461 1 95.19 283 MET B N 1
ATOM 4314 C CA . MET B 1 283 ? 1.687 26.297 -3.955 1 95.19 283 MET B CA 1
ATOM 4315 C C . MET B 1 283 ? 0.259 26.812 -4.102 1 95.19 283 MET B C 1
ATOM 4317 O O . MET B 1 283 ? -0.066 27.906 -3.609 1 95.19 283 MET B O 1
ATOM 4321 N N . LEU B 1 284 ? -0.537 26.062 -4.727 1 95.12 284 LEU B N 1
ATOM 4322 C CA . LEU B 1 284 ? -1.912 26.469 -4.988 1 95.12 284 LEU B CA 1
ATOM 4323 C C . LEU B 1 284 ? -2.703 26.578 -3.689 1 95.12 284 LEU B C 1
ATOM 4325 O O . LEU B 1 284 ? -3.477 27.531 -3.512 1 95.12 284 LEU B O 1
ATOM 4329 N N . THR B 1 285 ? -2.518 25.609 -2.859 1 93.62 285 THR B N 1
ATOM 4330 C CA . THR B 1 285 ? -3.215 25.641 -1.576 1 93.62 285 THR B CA 1
ATOM 4331 C C . THR B 1 285 ? -2.791 26.844 -0.751 1 93.62 285 THR B C 1
ATOM 4333 O O . THR B 1 285 ? -3.629 27.5 -0.124 1 93.62 285 THR B O 1
ATOM 4336 N N . THR B 1 286 ? -1.521 27.109 -0.7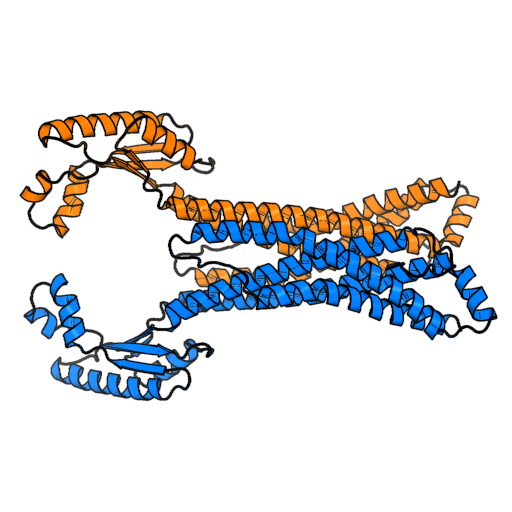73 1 93.12 286 THR B N 1
ATOM 4337 C CA . THR B 1 286 ? -1.024 28.25 -0.035 1 93.12 286 THR B CA 1
ATOM 4338 C C . THR B 1 286 ? -1.6 29.547 -0.603 1 93.12 286 THR B C 1
ATOM 4340 O O . THR B 1 286 ? -2.039 30.422 0.148 1 93.12 286 THR B O 1
ATOM 4343 N N . ARG B 1 287 ? -1.562 29.656 -1.854 1 93.75 287 ARG B N 1
ATOM 4344 C CA . ARG B 1 287 ? -2.076 30.859 -2.502 1 93.75 287 ARG B CA 1
ATOM 4345 C C . ARG B 1 287 ? -3.537 31.094 -2.135 1 93.75 287 ARG B C 1
ATOM 4347 O O . ARG B 1 287 ? -3.914 32.219 -1.764 1 93.75 287 ARG B O 1
ATOM 4354 N N . VAL B 1 288 ? -4.293 30.094 -2.197 1 93.38 288 VAL B N 1
ATOM 4355 C CA . VAL B 1 288 ? -5.719 30.203 -1.9 1 93.38 288 VAL B CA 1
ATOM 4356 C C . VAL B 1 288 ? -5.918 30.5 -0.417 1 93.38 288 VAL B C 1
ATOM 4358 O O . VAL B 1 288 ? -6.758 31.328 -0.052 1 93.38 288 VAL B O 1
ATOM 4361 N N . THR B 1 289 ? -5.129 29.859 0.381 1 90.19 289 THR B N 1
ATOM 4362 C CA . THR B 1 289 ? -5.254 30.047 1.823 1 90.19 289 THR B CA 1
ATOM 4363 C C . THR B 1 289 ? -4.906 31.469 2.219 1 90.19 289 THR B C 1
ATOM 4365 O O . THR B 1 289 ? -5.629 32.094 2.998 1 90.19 289 THR B O 1
ATOM 4368 N N . VAL B 1 290 ? -3.82 32 1.708 1 90.44 290 VAL B N 1
ATOM 4369 C CA . VAL B 1 290 ? -3.377 33.375 2.037 1 90.44 290 VAL B CA 1
ATOM 4370 C C . VAL B 1 290 ? -4.41 34.375 1.556 1 90.44 290 VAL B C 1
ATOM 4372 O O . VAL B 1 290 ? -4.785 35.281 2.295 1 90.44 290 VAL B O 1
ATOM 4375 N N . LEU B 1 291 ? -4.926 34.188 0.406 1 90.25 291 LEU B N 1
ATOM 4376 C CA . LEU B 1 291 ? -5.895 35.125 -0.152 1 90.25 291 LEU B CA 1
ATOM 4377 C C . LEU B 1 291 ? -7.195 35.094 0.64 1 90.25 291 LEU B C 1
ATOM 4379 O O . LEU B 1 291 ? -7.805 36.156 0.881 1 90.25 291 LEU B O 1
ATOM 4383 N N . ARG B 1 292 ? -7.543 33.969 1.021 1 87.31 292 ARG B N 1
ATOM 4384 C CA . ARG B 1 292 ? -8.773 33.844 1.789 1 87.31 292 ARG B CA 1
ATOM 4385 C C . ARG B 1 292 ? -8.617 34.438 3.18 1 87.31 292 ARG B C 1
ATOM 4387 O O . ARG B 1 292 ? -9.547 35.062 3.703 1 87.31 292 ARG B O 1
ATOM 4394 N N . THR B 1 293 ? -7.516 34.281 3.758 1 82.5 293 THR B N 1
ATOM 4395 C CA . THR B 1 293 ? -7.266 34.812 5.09 1 82.5 293 THR B CA 1
ATOM 4396 C C . THR B 1 293 ? -7.176 36.344 5.043 1 82.5 293 THR B C 1
ATOM 4398 O O . THR B 1 293 ? -7.703 37.031 5.922 1 82.5 293 THR B O 1
ATOM 4401 N N . LEU B 1 294 ? -6.543 36.844 3.984 1 82.19 294 LEU B N 1
ATOM 4402 C CA . LEU B 1 294 ? -6.395 38.281 3.844 1 82.19 294 LEU B CA 1
ATOM 4403 C C . LEU B 1 294 ? -7.742 38.938 3.541 1 82.19 294 LEU B C 1
ATOM 4405 O O . LEU B 1 294 ? -8.008 40.062 3.992 1 82.19 294 LEU B O 1
ATOM 4409 N N . ALA B 1 295 ? -8.555 38.219 2.867 1 80.5 295 ALA B N 1
ATOM 4410 C CA . ALA B 1 295 ? -9.875 38.75 2.533 1 80.5 295 ALA B CA 1
ATOM 4411 C C . ALA B 1 295 ? -10.766 38.812 3.773 1 80.5 295 ALA B C 1
ATOM 4413 O O . ALA B 1 295 ? -11.641 39.688 3.863 1 80.5 295 ALA B O 1
ATOM 4414 N N . ARG B 1 296 ? -10.461 38 4.703 1 74 296 ARG B N 1
ATOM 4415 C CA . ARG B 1 296 ? -11.258 37.969 5.926 1 74 296 ARG B CA 1
ATOM 4416 C C . ARG B 1 296 ? -10.789 39.031 6.906 1 74 296 ARG B C 1
ATOM 4418 O O . ARG B 1 296 ? -11.555 39.469 7.77 1 74 296 ARG B O 1
ATOM 4425 N N . MET B 1 297 ? -9.633 39.375 6.859 1 67.19 297 MET B N 1
ATOM 4426 C CA . MET B 1 297 ? -9.102 40.406 7.738 1 67.19 297 MET B CA 1
ATOM 4427 C C . MET B 1 297 ? -9.57 41.812 7.301 1 67.19 297 MET B C 1
ATOM 4429 O O . MET B 1 297 ? -9.609 42.75 8.109 1 67.19 297 MET B O 1
ATOM 4433 N N . LEU B 1 298 ? -10.062 42 6.059 1 56.19 298 LEU B N 1
ATOM 4434 C CA . LEU B 1 298 ? -10.594 43.281 5.605 1 56.19 298 LEU B CA 1
ATOM 4435 C C . LEU B 1 298 ? -12.102 43.344 5.832 1 56.19 298 LEU B C 1
ATOM 4437 O O . LEU B 1 298 ? -12.797 42.344 5.746 1 56.19 298 LEU B O 1
#